Protein AF-0000000075320189 (afdb_homodimer)

Organism: Pseudomonas syringae (NCBI:txid317)

pLDDT: mean 86.04, std 12.42, range [42.53, 98.31]

InterPro domains:
  IPR000847 LysR, HTH, N-terminal domain [PF00126] (8-64)
  IPR000847 LysR, HTH, N-terminal domain [PS50931] (1-61)
  IPR005119 LysR, substrate-binding [PF03466] (91-296)
  IPR036388 Winged helix-like DNA-binding domain superfamily [G3DSA:1.10.10.10] (5-91)
  IPR036390 Winged helix DNA-binding domain superfamily [SSF46785] (7-89)
  IPR050950 HTH-type LysR transcriptional regulators [PTHR30419] (7-297)

Secondary structure (DSSP, 8-state):
--HHHHHHHHHHHHHHHHT-HHHHHHHHTS-HHHHHHHHHHHHHHHTS--EEEETTEEEE-HHHHHHHHHHHHHHHHHHHHHHHHHHTT-S-SEEEEEEE-GGGHHHHHHHHHHHHHH-TTEEEEEEE--HHHHHHHHHTTS-SEEEEESPPP-TTEEEEEEEE--EEEEE-TTSGGGG--SPBPSTTGGGS-EEEE-TTSHHHHHHHHHHHHHT-----SEEES-HHHHHHHHHTT-EEEEEGGGSHHHHHTTS-EEEEBSSGGGGS-EEEEEEETT----HHHHHHHHHHHHH-HHHHT-/--HHHHHHHHHHHHHHHHTSHHHHHHHHTS-HHHHHHHHHHHHHHHTS--EEEETTEEEE-HHHHHHHHHHHHHHHHHHHHHHHHHHTT-S-SEEEEEEE-GGGHHHHHHHHHHHHHH-TTEEEEEEE--HHHHHHHHHTTS-SEEEEESPPP-TTEEEEEEEE--EEEEE-TTSGGGG--SPBPSTTGGGS-EEEE-TTSHHHHHHHHHHHHHT-----SEEES-HHHHHHHHHTT-EEEEEGGGSHHHHHTTS-EEEEBSSGGGGS-EEEEEEETTPPPPHHHHHHHHHHHHH-HHHH--

Sequence (604 aa):
MSLVQDRRILYFFEAVRLGSVRAAADFLDVAPSAVSRQIAQLEHELGTPLLERHRRGVKPTEAGDRVLGYYRQRLSQQEVLLESLQALRGLQSGVVVLAIGEGFIDGLAEPLTRFSTLYPKVELQVNVCGTNEVIRQVVEDEAHLGLVFNPPADPKIRSHAHQKQPVCVMVSPDHPLARHQGPIPLKGLDSYRLGLLGVSYGIRQILTQAEQQSGVSLVPTLTCNTFAMLKRFAMEGGVTLLPTFVVVDELESGKLVALPLESPVFSESQVHIISRLGRQLSVGSSRLLGQLQQEMTAFNGRMSLVQDRRILYFFEAVRLGSVRAAADFLDVAPSAVSRQIAQLEHELGTPLLERHRRGVKPTEAGDRVLGYYRQRLSQQEVLLESLQALRGLQSGVVVLAIGEGFIDGLAEPLTRFSTLYPKVELQVNVCGTNEVIRQVVEDEAHLGLVFNPPADPKIRSHAHQKQPVCVMVSPDHPLARHQGPIPLKGLDSYRLGLLGVSYGIRQILTQAEQQSGVSLVPTLTCNTFAMLKRFAMEGGVTLLPTFVVVDELESGKLVALPLESPVFSESQVHIISRLGRQLSVGSSRLLGQLQQEMTAFNGR

Foldseek 3Di:
DDPLLLVLLLLLLQQAVVQALCRSCVVVVHDSVVSVVSQVVNCVVVVHRQWDADPRGIHGDPVVLVSLLVSLVVVLVVQQVVLVVVVVVNLAAEEAEEEEEQLQVVLVVVLVVVLCVVHVRYHYHYHYAAQVVQVVCQLSNVHAKYKAKQHDDDPFKDFPFKDWWFKFKKAFCPAPCVPDDAADEPPPLLVFQEEEEDDRHNVVVLVVVSCVVVVHDHDHNYYDHHVVVVLVCRLVHGMYMDTPSSCVVCVVVRSMDTHHHPDCSRRGMMITMMHTPPRDHRPSNVVSVVSCCPRGPSGVPD/DDPLLLVLLLLLLLQAVVQALCRSCVVVVHDSVVSVVSQVVNCVVVVHRQWDADPRGIHGDPVVLVSLLVSLVVVLVVQQVVLVVVVVVNLAAEEAEEEEEQLQVVLVVVLVVVLCVVHVRYHYHYHYAAQVVQVVCQLSNVHAKYKAKQHDDDPFKDFPFKDWWFKFKKAFCPAPCVPDPAADEPPPLLVFQEEEEDPRHNVVVLVVVSCVVVVHDHDHNYYDHHVVVVLVCRLVHGMYMDTPSSCVVCVVVRSMDTHHHPDCSRRGMMITMMHTPPRDHRPSNVVSVVSCCPRGPSGVPD

Solvent-accessible surface area (backbone atoms only — not comparable to full-atom values): 30871 Å² total; per-residue (Å²): 129,57,72,70,50,52,58,24,43,48,40,44,48,36,13,40,76,60,26,15,49,58,52,25,8,64,70,69,70,47,53,42,65,54,35,53,48,36,32,50,49,46,20,58,75,68,70,43,69,29,67,41,81,40,87,86,25,32,42,50,29,66,60,20,46,52,51,46,51,48,48,33,49,48,49,45,50,48,46,27,49,53,31,52,58,36,44,74,73,38,80,59,61,50,77,38,33,35,20,25,30,69,62,46,45,77,56,42,34,61,59,51,46,53,48,40,68,75,31,63,50,34,30,36,36,40,42,67,41,41,33,60,53,24,50,47,31,18,64,60,57,68,15,63,34,22,40,36,46,43,68,74,92,51,91,52,52,36,73,80,45,61,25,75,40,38,38,22,40,33,27,14,66,83,35,77,69,62,72,54,80,71,56,42,60,74,72,67,50,48,79,45,54,18,34,41,66,44,82,60,29,36,65,38,55,50,47,49,53,49,24,63,74,67,74,42,82,80,58,59,33,30,35,26,75,51,66,69,51,42,53,45,34,10,54,68,64,25,35,27,74,46,44,53,74,59,43,50,68,40,46,75,70,55,49,33,40,80,38,48,48,57,58,65,72,36,58,65,29,32,34,34,36,32,28,30,52,87,62,69,70,31,63,67,46,46,51,49,49,54,48,47,63,72,64,24,58,73,52,64,63,126,130,54,73,70,51,51,59,25,44,47,40,43,47,37,14,40,74,60,25,16,48,57,52,23,8,63,71,68,70,48,52,41,66,54,34,52,48,36,32,50,50,46,21,58,76,68,70,43,69,30,68,40,81,40,84,87,25,31,43,48,30,68,60,19,46,52,50,48,50,49,47,37,49,47,48,48,49,47,45,27,50,53,31,50,58,35,46,75,73,39,80,59,61,49,77,38,32,35,20,24,32,69,62,47,45,78,57,42,33,60,60,50,45,53,50,41,70,76,29,64,50,34,30,38,34,42,43,68,42,40,33,61,55,26,51,49,32,18,65,63,57,69,15,62,34,22,39,34,46,43,69,74,92,50,93,52,54,36,74,79,45,62,25,76,41,36,38,21,40,34,26,13,67,84,35,76,70,61,73,55,80,72,56,41,60,75,72,68,49,47,78,45,56,18,34,41,66,44,83,61,30,35,65,37,56,52,48,49,53,50,25,62,74,68,72,43,82,80,59,59,33,30,37,28,75,52,66,67,51,43,52,47,33,11,54,67,65,24,35,28,72,44,43,53,76,60,43,51,70,39,46,76,71,55,49,32,39,80,38,49,47,58,58,64,70,36,58,64,29,31,34,34,36,33,29,29,53,87,63,70,69,30,63,68,47,46,53,49,50,55,48,47,62,72,66,23,59,74,51,58,67,128

Nearest PDB structures (foldseek):
  8sbf-assembly1_D  TM=6.029E-01  e=3.313E-22  Acinetobacter baylyi ADP1
  7d98-assembly1_P  TM=6.144E-01  e=1.176E-19  Cupriavidus necator
  6g1d-assembly1_A  TM=5.672E-01  e=2.344E-20  Corynebacterium glutamicum
  5z49-assembly1_A  TM=7.838E-01  e=5.519E-16  Synechococcus elongatus PCC 7942 = FACHB-805
  3k1m-assembly1_B  TM=5.521E-01  e=4.276E-19  Acinetobacter baylyi ADP1

Radius of gyration: 24.28 Å; Cα contacts (8 Å, |Δi|>4): 1200; chains: 2; bounding box: 57×70×63 Å

Structure (mmCIF, N/CA/C/O backbone):
data_AF-0000000075320189-model_v1
#
loop_
_entity.id
_entity.type
_entity.pdbx_description
1 polymer 'LysR family transcriptional regulator'
#
loop_
_atom_site.group_PDB
_atom_site.id
_atom_site.type_symbol
_atom_site.label_atom_id
_atom_site.label_alt_id
_atom_site.label_comp_id
_atom_site.label_asym_id
_atom_site.label_entity_id
_atom_site.label_seq_id
_atom_site.pdbx_PDB_ins_code
_atom_site.Cartn_x
_atom_site.Cartn_y
_atom_site.Cartn_z
_atom_site.occupancy
_atom_site.B_iso_or_equiv
_atom_site.auth_seq_id
_atom_site.auth_comp_id
_atom_site.auth_asym_id
_atom_site.auth_atom_id
_atom_site.pdbx_PDB_model_num
ATOM 1 N N . MET A 1 1 ? 5.402 -34.375 15.141 1 42.78 1 MET A N 1
ATOM 2 C CA . MET A 1 1 ? 4.176 -33.656 15.461 1 42.78 1 MET A CA 1
ATOM 3 C C . MET A 1 1 ? 2.953 -34.375 14.898 1 42.78 1 MET A C 1
ATOM 5 O O . MET A 1 1 ? 2.982 -34.875 13.773 1 42.78 1 MET A O 1
ATOM 9 N N . SER A 1 2 ? 2.113 -34.781 15.734 1 47.06 2 SER A N 1
ATOM 10 C CA . SER A 1 2 ? 0.938 -35.531 15.328 1 47.06 2 SER A CA 1
ATOM 11 C C . SER A 1 2 ? 0.035 -34.719 14.414 1 47.06 2 SER A C 1
ATOM 13 O O . SER A 1 2 ? 0.121 -33.5 14.391 1 47.06 2 SER A O 1
ATOM 15 N N . LEU A 1 3 ? -0.66 -35.375 13.477 1 47 3 LEU A N 1
ATOM 16 C CA . LEU A 1 3 ? -1.651 -34.781 12.586 1 47 3 LEU A CA 1
ATOM 17 C C . LEU A 1 3 ? -2.51 -33.75 13.336 1 47 3 LEU A C 1
ATOM 19 O O . LEU A 1 3 ? -2.879 -32.719 12.781 1 47 3 LEU A O 1
ATOM 23 N N . VAL A 1 4 ? -2.881 -34.188 14.5 1 47.09 4 VAL A N 1
ATOM 24 C CA . VAL A 1 4 ? -3.723 -33.375 15.367 1 47.09 4 VAL A CA 1
ATOM 25 C C . VAL A 1 4 ? -3.016 -32.062 15.695 1 47.09 4 VAL A C 1
ATOM 27 O O . VAL A 1 4 ? -3.643 -31 15.719 1 47.09 4 VAL A O 1
ATOM 30 N N . GLN A 1 5 ? -1.699 -32.094 15.766 1 55.75 5 GLN A N 1
ATOM 31 C CA . GLN A 1 5 ? -0.897 -30.922 16.078 1 55.75 5 GLN A CA 1
ATOM 32 C C . GLN A 1 5 ? -0.823 -29.984 14.883 1 55.75 5 GLN A C 1
ATOM 34 O O . GLN A 1 5 ? -0.789 -28.766 15.047 1 55.75 5 GLN A O 1
ATOM 39 N N . ASP A 1 6 ? -1.139 -30.547 13.805 1 61.31 6 ASP A N 1
ATOM 40 C CA . ASP A 1 6 ? -1.05 -29.766 12.57 1 61.31 6 ASP A CA 1
ATOM 41 C C . ASP A 1 6 ? -2.26 -28.844 12.414 1 61.31 6 ASP A C 1
ATOM 43 O O . ASP A 1 6 ? -2.125 -27.703 11.984 1 61.31 6 ASP A O 1
ATOM 47 N N . ARG A 1 7 ? -3.396 -29.469 12.82 1 66.94 7 ARG A N 1
ATOM 48 C CA . ARG A 1 7 ? -4.613 -28.672 12.742 1 66.94 7 ARG A CA 1
ATOM 49 C C . ARG A 1 7 ? -4.562 -27.5 13.719 1 66.94 7 ARG A C 1
ATOM 51 O O . ARG A 1 7 ? -5 -26.391 13.398 1 66.94 7 ARG A O 1
ATOM 58 N N . ARG A 1 8 ? -3.969 -27.859 14.82 1 76.56 8 ARG A N 1
ATOM 59 C CA . ARG A 1 8 ? -3.91 -26.812 15.836 1 76.56 8 ARG A CA 1
ATOM 60 C C . ARG A 1 8 ? -2.934 -25.719 15.438 1 76.56 8 ARG A C 1
ATOM 62 O O . ARG A 1 8 ? -3.16 -24.547 15.734 1 76.56 8 ARG A O 1
ATOM 69 N N . ILE A 1 9 ? -1.94 -26.172 14.711 1 79.62 9 ILE A N 1
ATOM 70 C CA . ILE A 1 9 ? -0.937 -25.203 14.297 1 79.62 9 ILE A CA 1
ATOM 71 C C . ILE A 1 9 ? -1.556 -24.203 13.32 1 79.62 9 ILE A C 1
ATOM 73 O O . ILE A 1 9 ? -1.182 -23.031 13.305 1 79.62 9 ILE A O 1
ATOM 77 N N . LEU A 1 10 ? -2.541 -24.672 12.648 1 80.56 10 LEU A N 1
ATOM 78 C CA . LEU A 1 10 ? -3.236 -23.828 11.695 1 80.56 10 LEU A CA 1
ATOM 79 C C . LEU A 1 10 ? -3.881 -22.641 12.398 1 80.56 10 LEU A C 1
ATOM 81 O O . LEU A 1 10 ? -3.785 -21.5 11.93 1 80.56 10 LEU A O 1
ATOM 85 N N . TYR A 1 11 ? -4.516 -22.922 13.508 1 83.81 11 TYR A N 1
ATOM 86 C CA . TYR A 1 11 ? -5.168 -21.875 14.273 1 83.81 11 TYR A CA 1
ATOM 87 C C . TYR A 1 11 ? -4.156 -20.859 14.781 1 83.81 11 TYR A C 1
ATOM 89 O O . TYR A 1 11 ? -4.379 -19.641 14.688 1 83.81 11 TYR A O 1
ATOM 97 N N . PHE A 1 12 ? -3.078 -21.344 15.25 1 85.06 12 PHE A N 1
ATOM 98 C CA . PHE A 1 12 ? -1.981 -20.5 15.727 1 85.06 12 PHE A CA 1
ATOM 99 C C . PHE A 1 12 ? -1.403 -19.672 14.594 1 85.06 12 PHE A C 1
ATOM 101 O O . PHE A 1 12 ? -1.219 -18.453 14.734 1 85.06 12 PHE A O 1
ATOM 108 N N . PHE A 1 13 ? -1.223 -20.328 13.516 1 81.44 13 PHE A N 1
ATOM 109 C CA . PHE A 1 13 ? -0.649 -19.688 12.336 1 81.44 13 PHE A CA 1
ATOM 110 C C . PHE A 1 13 ? -1.529 -18.531 11.859 1 81.44 13 PHE A C 1
ATOM 112 O O . PHE A 1 13 ? -1.041 -17.422 11.633 1 81.44 13 PHE A O 1
ATOM 119 N N . GLU A 1 14 ? -2.809 -18.781 11.758 1 81.25 14 GLU A N 1
ATOM 120 C CA . GLU A 1 14 ? -3.732 -17.781 11.242 1 81.25 14 GLU A CA 1
ATOM 121 C C . GLU A 1 14 ? -3.867 -16.609 12.219 1 81.25 14 GLU A C 1
ATOM 123 O O . GLU A 1 14 ? -3.994 -15.453 11.797 1 81.25 14 GLU A O 1
ATOM 128 N N . ALA A 1 15 ? -3.873 -16.969 13.422 1 83.62 15 ALA A N 1
ATOM 129 C CA . ALA A 1 15 ? -3.963 -15.914 14.43 1 83.62 15 ALA A CA 1
ATOM 130 C C . ALA A 1 15 ? -2.777 -14.953 14.328 1 83.62 15 ALA A C 1
ATOM 132 O O . ALA A 1 15 ? -2.947 -13.734 14.406 1 83.62 15 ALA A O 1
ATOM 133 N N . VAL A 1 16 ? -1.629 -15.555 14.125 1 80.56 16 VAL A N 1
ATOM 134 C CA . VAL A 1 16 ? -0.422 -14.742 14.031 1 80.56 16 VAL A CA 1
ATOM 135 C C . VAL A 1 16 ? -0.403 -13.992 12.703 1 80.56 16 VAL A C 1
ATOM 137 O O . VAL A 1 16 ? -0.099 -12.797 12.672 1 80.56 16 VAL A O 1
ATOM 140 N N . ARG A 1 17 ? -0.679 -14.727 11.695 1 75.81 17 ARG A N 1
ATOM 141 C CA . ARG A 1 17 ? -0.664 -14.164 10.344 1 75.81 17 ARG A CA 1
ATOM 142 C C . ARG A 1 17 ? -1.6 -12.969 10.242 1 75.81 17 ARG A C 1
ATOM 144 O O . ARG A 1 17 ? -1.249 -11.953 9.633 1 75.81 17 ARG A O 1
ATOM 151 N N . LEU A 1 18 ? -2.734 -13.109 10.867 1 71.5 18 LEU A N 1
ATOM 152 C CA . LEU A 1 18 ? -3.771 -12.086 10.758 1 71.5 18 LEU A CA 1
ATOM 153 C C . LEU A 1 18 ? -3.699 -11.117 11.93 1 71.5 18 LEU A C 1
ATOM 155 O O . LEU A 1 18 ? -4.43 -10.125 11.969 1 71.5 18 LEU A O 1
ATOM 159 N N . GLY A 1 19 ? -2.852 -11.469 12.82 1 75.62 19 GLY A N 1
ATOM 160 C CA . GLY A 1 19 ? -2.533 -10.609 13.945 1 75.62 19 GLY A CA 1
ATOM 161 C C . GLY A 1 19 ? -3.594 -10.625 15.031 1 75.62 19 GLY A C 1
ATOM 162 O O . GLY A 1 19 ? -3.533 -9.844 15.984 1 75.62 19 GLY A O 1
ATOM 163 N N . SER A 1 20 ? -4.68 -11.344 14.844 1 80.62 20 SER A N 1
ATOM 164 C CA . SER A 1 20 ? -5.738 -11.383 15.852 1 80.62 20 SER A CA 1
ATOM 165 C C . SER A 1 20 ? -6.457 -12.727 15.852 1 80.62 20 SER A C 1
ATOM 167 O O . SER A 1 20 ? -6.625 -13.344 14.797 1 80.62 20 SER A O 1
ATOM 169 N N . VAL A 1 21 ? -6.879 -13.078 17.141 1 81.38 21 VAL A N 1
ATOM 170 C CA . VAL A 1 21 ? -7.66 -14.297 17.297 1 81.38 21 VAL A CA 1
ATOM 171 C C . VAL A 1 21 ? -9.008 -14.148 16.594 1 81.38 21 VAL A C 1
ATOM 173 O O . VAL A 1 21 ? -9.477 -15.07 15.922 1 81.38 21 VAL A O 1
ATOM 176 N N . ARG A 1 22 ? -9.469 -12.906 16.641 1 77.5 22 ARG A N 1
ATOM 177 C CA . ARG A 1 22 ? -10.766 -12.672 16.016 1 77.5 22 ARG A CA 1
ATOM 178 C C . ARG A 1 22 ? -10.656 -12.727 14.484 1 77.5 22 ARG A C 1
ATOM 180 O O . ARG A 1 22 ? -11.5 -13.328 13.82 1 77.5 22 ARG A O 1
ATOM 187 N N . ALA A 1 23 ? -9.617 -12.164 14.023 1 75.38 23 ALA A N 1
ATOM 188 C CA . ALA A 1 23 ? -9.414 -12.188 12.578 1 75.38 23 ALA A CA 1
ATOM 189 C C . ALA A 1 23 ? -9.18 -13.609 12.078 1 75.38 23 ALA A C 1
ATOM 191 O O . ALA A 1 23 ? -9.68 -13.992 11.016 1 75.38 23 ALA A O 1
ATOM 192 N N . ALA A 1 24 ? -8.461 -14.32 12.867 1 80.25 24 ALA A N 1
ATOM 193 C CA . ALA A 1 24 ? -8.234 -15.727 12.531 1 80.25 24 ALA A CA 1
ATOM 194 C C . ALA A 1 24 ? -9.539 -16.516 12.547 1 80.25 24 ALA A C 1
ATOM 196 O O . ALA A 1 24 ? -9.773 -17.344 11.672 1 80.25 24 ALA A O 1
ATOM 197 N N . ALA A 1 25 ? -10.359 -16.172 13.492 1 81.69 25 ALA A N 1
ATOM 198 C CA . ALA A 1 25 ? -11.656 -16.844 13.625 1 81.69 25 ALA A CA 1
ATOM 199 C C . ALA A 1 25 ? -12.539 -16.562 12.414 1 81.69 25 ALA A C 1
ATOM 201 O O . ALA A 1 25 ? -13.148 -17.469 11.852 1 81.69 25 ALA A O 1
ATOM 202 N N . ASP A 1 26 ? -12.586 -15.336 12.039 1 72.06 26 ASP A N 1
ATOM 203 C CA . ASP A 1 26 ? -13.359 -14.938 10.875 1 72.06 26 ASP A CA 1
ATOM 204 C C . ASP A 1 26 ? -12.867 -15.648 9.617 1 72.06 26 ASP A C 1
ATOM 206 O O . ASP A 1 26 ? -13.672 -16.141 8.82 1 72.06 26 ASP A O 1
ATOM 210 N N . PHE A 1 27 ? -11.578 -15.789 9.617 1 70.31 27 PHE A N 1
ATOM 211 C CA . PHE A 1 27 ? -10.953 -16.391 8.453 1 70.31 27 PHE A CA 1
ATOM 212 C C . PHE A 1 27 ? -11.234 -17.891 8.414 1 70.31 27 PHE A C 1
ATOM 214 O O . PHE A 1 27 ? -11.508 -18.453 7.344 1 70.31 27 PHE A O 1
ATOM 221 N N . LEU A 1 28 ? -11.227 -18.531 9.492 1 74.38 28 LEU A N 1
ATOM 222 C CA . LEU A 1 28 ? -11.383 -19.984 9.586 1 74.38 28 LEU A CA 1
ATOM 223 C C . LEU A 1 28 ? -12.852 -20.359 9.773 1 74.38 28 LEU A C 1
ATOM 225 O O . LEU A 1 28 ? -13.195 -21.531 9.812 1 74.38 28 LEU A O 1
ATOM 229 N N . ASP A 1 29 ? -13.641 -19.297 9.781 1 74.62 29 ASP A N 1
ATOM 230 C CA . ASP A 1 29 ? -15.078 -19.484 9.953 1 74.62 29 ASP A CA 1
ATOM 231 C C . ASP A 1 29 ? -15.375 -20.312 11.203 1 74.62 29 ASP A C 1
ATOM 233 O O . ASP A 1 29 ? -16.094 -21.312 11.133 1 74.62 29 ASP A O 1
ATOM 237 N N . VAL A 1 30 ? -14.734 -19.938 12.242 1 79 30 VAL A N 1
ATOM 238 C CA . VAL A 1 30 ? -14.961 -20.547 13.547 1 79 30 VAL A CA 1
ATOM 239 C C . VAL A 1 30 ? -15.102 -19.453 14.609 1 79 30 VAL A C 1
ATOM 241 O O . VAL A 1 30 ? -14.938 -18.266 14.312 1 79 30 VAL A O 1
ATOM 244 N N . ALA A 1 31 ? -15.562 -19.828 15.719 1 82.25 31 ALA A N 1
ATOM 245 C CA . ALA A 1 31 ? -15.664 -18.891 16.844 1 82.25 31 ALA A CA 1
ATOM 246 C C . ALA A 1 31 ? -14.281 -18.531 17.375 1 82.25 31 ALA A C 1
ATOM 248 O O . ALA A 1 31 ? -13.383 -19.375 17.406 1 82.25 31 ALA A O 1
ATOM 249 N N . PRO A 1 32 ? -14.125 -17.312 17.781 1 86.88 32 PRO A N 1
ATOM 250 C CA . PRO A 1 32 ? -12.852 -16.906 18.391 1 86.88 32 PRO A CA 1
ATOM 251 C C . PRO A 1 32 ? -12.438 -17.828 19.531 1 86.88 32 PRO A C 1
ATOM 253 O O . PRO A 1 32 ? -11.242 -18.094 19.719 1 86.88 32 PRO A O 1
ATOM 256 N N . SER A 1 33 ? -13.406 -18.312 20.266 1 88.88 33 SER A N 1
ATOM 257 C CA . SER A 1 33 ? -13.125 -19.203 21.375 1 88.88 33 SER A CA 1
ATOM 258 C C . SER A 1 33 ? -12.484 -20.5 20.891 1 88.88 33 SER A C 1
ATOM 260 O O . SER A 1 33 ? -11.633 -21.078 21.578 1 88.88 33 SER A O 1
ATOM 262 N N . ALA A 1 34 ? -12.891 -20.906 19.781 1 85.69 34 ALA A N 1
ATOM 263 C CA . ALA A 1 34 ? -12.32 -22.125 19.203 1 85.69 34 ALA A CA 1
ATOM 264 C C . ALA A 1 34 ? -10.852 -21.906 18.828 1 85.69 34 ALA A C 1
ATOM 266 O O . ALA A 1 34 ? -10.008 -22.766 19.094 1 85.69 34 ALA A O 1
ATOM 267 N N . VAL A 1 35 ? -10.586 -20.781 18.25 1 88.19 35 VAL A N 1
ATOM 268 C CA . VAL A 1 35 ? -9.211 -20.453 17.875 1 88.19 35 VAL A CA 1
ATOM 269 C C . VAL A 1 35 ? -8.336 -20.406 19.125 1 88.19 35 VAL A C 1
ATOM 271 O O . VAL A 1 35 ? -7.266 -21.016 19.172 1 88.19 35 VAL A O 1
ATOM 274 N N . SER A 1 36 ? -8.828 -19.75 20.125 1 88.94 36 SER A N 1
ATOM 275 C CA . SER A 1 36 ? -8.086 -19.609 21.375 1 88.94 36 SER A CA 1
ATOM 276 C C . SER A 1 36 ? -7.844 -20.969 22.031 1 88.94 36 SER A C 1
ATOM 278 O O . SER A 1 36 ? -6.746 -21.234 22.516 1 88.94 36 SER A O 1
ATOM 280 N N . ARG A 1 37 ? -8.812 -21.812 22.031 1 87.5 37 ARG A N 1
ATOM 281 C CA . ARG A 1 37 ? -8.719 -23.141 22.641 1 87.5 37 ARG A CA 1
ATOM 282 C C . ARG A 1 37 ? -7.691 -24 21.906 1 87.5 37 ARG A C 1
ATOM 284 O O . ARG A 1 37 ? -6.902 -24.703 22.547 1 87.5 37 ARG A O 1
ATOM 291 N N . GLN A 1 38 ? -7.801 -23.984 20.656 1 87.19 38 GLN A N 1
ATOM 292 C CA . GLN A 1 38 ? -6.871 -24.781 19.859 1 87.19 38 GLN A CA 1
ATOM 293 C C . GLN A 1 38 ? -5.43 -24.344 20.094 1 87.19 38 GLN A C 1
ATOM 295 O O . GLN A 1 38 ? -4.531 -25.172 20.203 1 87.19 38 GLN A O 1
ATOM 300 N N . ILE A 1 39 ? -5.254 -23.078 20.188 1 88.44 39 ILE A N 1
ATOM 301 C CA . ILE A 1 39 ? -3.918 -22.547 20.438 1 88.44 39 ILE A CA 1
ATOM 302 C C . ILE A 1 39 ? -3.443 -22.953 21.828 1 88.44 39 ILE A C 1
ATOM 304 O O . ILE A 1 39 ? -2.299 -23.375 22 1 88.44 39 ILE A O 1
ATOM 308 N N . ALA A 1 40 ? -4.316 -22.812 22.781 1 88.19 40 ALA A N 1
ATOM 309 C CA . ALA A 1 40 ? -3.99 -23.203 24.141 1 88.19 40 ALA A CA 1
ATOM 310 C C . ALA A 1 40 ? -3.631 -24.672 24.219 1 88.19 40 ALA A C 1
ATOM 312 O O . ALA A 1 40 ? -2.688 -25.062 24.922 1 88.19 40 ALA A O 1
ATOM 313 N N . GLN A 1 41 ? -4.375 -25.438 23.547 1 84.31 41 GLN A N 1
ATOM 314 C CA . GLN A 1 41 ? -4.113 -26.875 23.531 1 84.31 41 GLN A CA 1
ATOM 315 C C . GLN A 1 41 ? -2.76 -27.172 22.891 1 84.31 41 GLN A C 1
ATOM 317 O O . GLN A 1 41 ? -2.023 -28.047 23.375 1 84.31 41 GLN A O 1
ATOM 322 N N . LEU A 1 42 ? -2.479 -26.547 21.828 1 83.25 42 LEU A N 1
ATOM 323 C CA . LEU A 1 42 ? -1.186 -26.703 21.172 1 83.25 42 LEU A CA 1
ATOM 324 C C . LEU A 1 42 ? -0.049 -26.328 22.109 1 83.25 42 LEU A C 1
ATOM 326 O O . LEU A 1 42 ? 0.956 -27.031 22.203 1 83.25 42 LEU A O 1
ATOM 330 N N . GLU A 1 43 ? -0.223 -25.172 22.781 1 85.31 43 GLU A N 1
ATOM 331 C CA . GLU A 1 43 ? 0.773 -24.703 23.75 1 85.31 43 GLU A CA 1
ATOM 332 C C . GLU A 1 43 ? 0.976 -25.734 24.859 1 85.31 43 GLU A C 1
ATOM 334 O O . GLU A 1 43 ? 2.107 -25.984 25.281 1 85.31 43 GLU A O 1
ATOM 339 N N . HIS A 1 44 ? -0.091 -26.312 25.266 1 79.75 44 HIS A N 1
ATOM 340 C CA . HIS A 1 44 ? -0.044 -27.359 26.297 1 79.75 44 HIS A CA 1
ATOM 341 C C . HIS A 1 44 ? 0.711 -28.578 25.797 1 79.75 44 HIS A C 1
ATOM 343 O O . HIS A 1 44 ? 1.556 -29.125 26.516 1 79.75 44 HIS A O 1
ATOM 349 N N . GLU A 1 45 ? 0.406 -28.984 24.656 1 73.94 45 GLU A N 1
ATOM 350 C CA . GLU A 1 45 ? 1.034 -30.156 24.078 1 73.94 45 GLU A CA 1
ATOM 351 C C . GLU A 1 45 ? 2.533 -29.953 23.891 1 73.94 45 GLU A C 1
ATOM 353 O O . GLU A 1 45 ? 3.322 -30.891 24.062 1 73.94 45 GLU A O 1
ATOM 358 N N . LEU A 1 46 ? 2.877 -28.734 23.531 1 75.62 46 LEU A N 1
ATOM 359 C CA . LEU A 1 46 ? 4.277 -28.422 23.266 1 75.62 46 LEU A CA 1
ATOM 360 C C . LEU A 1 46 ? 4.996 -27.984 24.531 1 75.62 46 LEU A C 1
ATOM 362 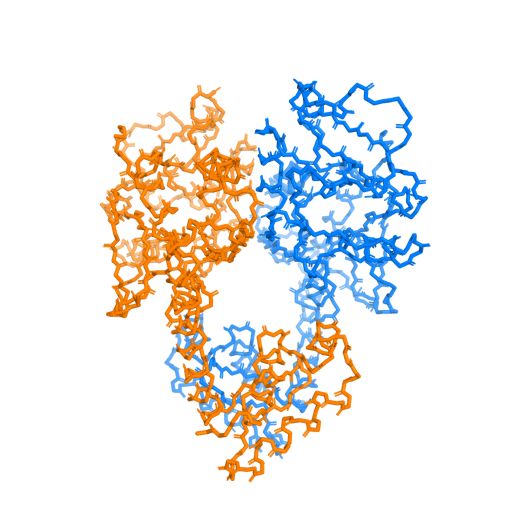O O . LEU A 1 46 ? 6.223 -27.875 24.547 1 75.62 46 LEU A O 1
ATOM 366 N N . GLY A 1 47 ? 4.223 -27.703 25.547 1 74.94 47 GLY A N 1
ATOM 367 C CA . GLY A 1 47 ? 4.77 -27.359 26.844 1 74.94 47 GLY A CA 1
ATOM 368 C C . GLY A 1 47 ? 5.336 -25.938 26.891 1 74.94 47 GLY A C 1
ATOM 369 O O . GLY A 1 47 ? 6.211 -25.656 27.719 1 74.94 47 GLY A O 1
ATOM 370 N N . THR A 1 48 ? 5 -25.156 25.906 1 78.06 48 THR A N 1
ATOM 371 C CA . THR A 1 48 ? 5.52 -23.797 25.875 1 78.06 48 THR A CA 1
ATOM 372 C C . THR A 1 48 ? 4.484 -22.844 25.281 1 78.06 48 THR A C 1
ATOM 374 O O . THR A 1 48 ? 3.721 -23.234 24.391 1 78.06 48 THR A O 1
ATOM 377 N N . PRO A 1 49 ? 4.449 -21.641 25.781 1 85.75 49 PRO A N 1
ATOM 378 C CA . PRO A 1 49 ? 3.586 -20.641 25.141 1 85.75 49 PRO A CA 1
ATOM 379 C C . PRO A 1 49 ? 4.047 -20.266 23.734 1 85.75 49 PRO A C 1
ATOM 381 O O . PRO A 1 49 ? 5.25 -20.141 23.484 1 85.75 49 PRO A O 1
ATOM 384 N N . LEU A 1 50 ? 3.061 -20.281 22.859 1 85.25 50 LEU A N 1
ATOM 385 C CA . LEU A 1 50 ? 3.375 -19.969 21.469 1 85.25 50 LEU A CA 1
ATOM 386 C C . LEU A 1 50 ? 2.924 -18.562 21.094 1 85.25 50 LEU A C 1
ATOM 388 O O . LEU A 1 50 ? 3.449 -17.969 20.156 1 85.25 50 LEU A O 1
ATOM 392 N N . LEU A 1 51 ? 1.813 -18.234 21.766 1 84.62 51 LEU A N 1
ATOM 393 C CA . LEU A 1 51 ? 1.149 -16.984 21.391 1 84.62 51 LEU A CA 1
ATOM 394 C C . LEU A 1 51 ? 1.149 -16 22.562 1 84.62 51 LEU A C 1
ATOM 396 O O . LEU A 1 51 ? 0.913 -16.406 23.719 1 84.62 51 LEU A O 1
ATOM 400 N N . GLU A 1 52 ? 1.512 -14.922 22.25 1 80.5 52 GLU A N 1
ATOM 401 C CA . GLU A 1 52 ? 1.369 -13.836 23.203 1 80.5 52 GLU A CA 1
ATOM 402 C C . GLU A 1 52 ? 0.233 -12.898 22.812 1 80.5 52 GLU A C 1
ATOM 404 O O . GLU A 1 52 ? 0.103 -12.523 21.656 1 80.5 52 GLU A O 1
ATOM 409 N N . ARG A 1 53 ? -0.716 -12.828 23.688 1 70.38 53 ARG A N 1
ATOM 410 C CA . ARG A 1 53 ? -1.867 -11.969 23.438 1 70.38 53 ARG A CA 1
ATOM 411 C C . ARG A 1 53 ? -1.595 -10.539 23.906 1 70.38 53 ARG A C 1
ATOM 413 O O . ARG A 1 53 ? -1.013 -10.336 24.984 1 70.38 53 ARG A O 1
ATOM 420 N N . HIS A 1 54 ? -1.778 -9.711 22.922 1 59.53 54 HIS A N 1
ATOM 421 C CA . HIS A 1 54 ? -1.66 -8.297 23.25 1 59.53 54 HIS A CA 1
ATOM 422 C C . HIS A 1 54 ? -2.898 -7.523 22.812 1 59.53 54 HIS A C 1
ATOM 424 O O . HIS A 1 54 ? -3.787 -8.078 22.172 1 59.53 54 HIS A O 1
ATOM 430 N N . ARG A 1 55 ? -3.164 -6.352 23.281 1 53.03 55 ARG A N 1
ATOM 431 C CA . ARG A 1 55 ? -4.316 -5.516 22.969 1 53.03 55 ARG A CA 1
ATOM 432 C C . ARG A 1 55 ? -4.492 -5.363 21.453 1 53.03 55 ARG A C 1
ATOM 434 O O . ARG A 1 55 ? -5.617 -5.242 20.969 1 53.03 55 ARG A O 1
ATOM 441 N N . ARG A 1 56 ? -3.463 -5.402 20.672 1 52.47 56 ARG A N 1
ATOM 442 C CA . ARG A 1 56 ? -3.496 -5.172 19.234 1 52.47 56 ARG A CA 1
ATOM 443 C C . ARG A 1 56 ? -3.697 -6.48 18.484 1 52.47 56 ARG A C 1
ATOM 445 O O . ARG A 1 56 ? -3.742 -6.488 17.25 1 52.47 56 ARG A O 1
ATOM 452 N N . GLY A 1 57 ? -3.57 -7.43 19.25 1 70.38 57 GLY A N 1
ATOM 453 C CA . GLY A 1 57 ? -3.766 -8.734 18.641 1 70.38 57 GLY A CA 1
ATOM 454 C C . GLY A 1 57 ? -2.855 -9.805 19.219 1 70.38 57 GLY A C 1
ATOM 455 O O . GLY A 1 57 ? -2.639 -9.852 20.422 1 70.38 57 GLY A O 1
ATOM 456 N N . VAL A 1 58 ? -2.506 -10.703 18.406 1 78.69 58 VAL A N 1
ATOM 457 C CA . VAL A 1 58 ? -1.701 -11.836 18.859 1 78.69 58 VAL A CA 1
ATOM 458 C C . VAL A 1 58 ? -0.365 -11.852 18.125 1 78.69 58 VAL A C 1
ATOM 460 O O . VAL A 1 58 ? -0.284 -11.438 16.969 1 78.69 58 VAL A O 1
ATOM 463 N N . LYS A 1 59 ? 0.754 -12.109 18.859 1 78.88 59 LYS A N 1
ATOM 464 C CA . LYS A 1 59 ? 2.072 -12.352 18.281 1 78.88 59 LYS A CA 1
ATOM 465 C C . LYS A 1 59 ? 2.648 -13.68 18.75 1 78.88 59 LYS A C 1
ATOM 467 O O . LYS A 1 59 ? 2.361 -14.117 19.875 1 78.88 59 LYS A O 1
ATOM 472 N N . PRO A 1 60 ? 3.537 -14.234 17.906 1 80.25 60 PRO A N 1
ATOM 473 C CA . PRO A 1 60 ? 4.148 -15.492 18.344 1 80.25 60 PRO A CA 1
ATOM 474 C C . PRO A 1 60 ? 5.297 -15.273 19.328 1 80.25 60 PRO A C 1
ATOM 476 O O . PRO A 1 60 ? 5.988 -14.25 19.266 1 80.25 60 PRO A O 1
ATOM 479 N N . THR A 1 61 ? 5.484 -16.141 20.297 1 77.88 61 THR A N 1
ATOM 480 C CA . THR A 1 61 ? 6.688 -16.25 21.109 1 77.88 61 THR A CA 1
ATOM 481 C C . THR A 1 61 ? 7.859 -16.766 20.297 1 77.88 61 THR A C 1
ATOM 483 O O . THR A 1 61 ? 7.703 -17.062 19.109 1 77.88 61 THR A O 1
ATOM 486 N N . GLU A 1 62 ? 9.039 -16.828 20.938 1 71.94 62 GLU A N 1
ATOM 487 C CA . GLU A 1 62 ? 10.172 -17.453 20.266 1 71.94 62 GLU A CA 1
ATOM 488 C C . GLU A 1 62 ? 9.844 -18.891 19.859 1 71.94 62 GLU A C 1
ATOM 490 O O . GLU A 1 62 ? 10.141 -19.312 18.734 1 71.94 62 GLU A O 1
ATOM 495 N N . ALA A 1 63 ? 9.352 -19.5 20.812 1 75.38 63 ALA A N 1
ATOM 496 C CA . ALA A 1 63 ? 8.898 -20.859 20.516 1 75.38 63 ALA A CA 1
ATOM 497 C C . ALA A 1 63 ? 7.848 -20.859 19.406 1 75.38 63 ALA A C 1
ATOM 499 O O . ALA A 1 63 ? 7.852 -21.734 18.547 1 75.38 63 ALA A O 1
ATOM 500 N N . GLY A 1 64 ? 7 -19.797 19.469 1 80.94 64 GLY A N 1
ATOM 501 C CA . GLY A 1 64 ? 5.996 -19.656 18.438 1 80.94 64 GLY A CA 1
ATOM 502 C C . GLY A 1 64 ? 6.594 -19.453 17.047 1 80.94 64 GLY A C 1
ATOM 503 O O . GLY A 1 64 ? 6.141 -20.062 16.078 1 80.94 64 GLY A O 1
ATOM 504 N N . ASP A 1 65 ? 7.637 -18.797 17.031 1 76.44 65 ASP A N 1
ATOM 505 C CA . ASP A 1 65 ? 8.328 -18.547 15.773 1 76.44 65 ASP A CA 1
ATOM 506 C C . ASP A 1 65 ? 8.914 -19.844 15.203 1 76.44 65 ASP A C 1
ATOM 508 O O . ASP A 1 65 ? 8.875 -20.062 13.984 1 76.44 65 ASP A O 1
ATOM 512 N N . ARG A 1 66 ? 9.438 -20.594 16.016 1 72.12 66 ARG A N 1
ATOM 513 C CA . ARG A 1 66 ? 10.008 -21.859 15.578 1 72.12 66 ARG A CA 1
ATOM 514 C C . ARG A 1 66 ? 8.922 -22.781 15.031 1 72.12 66 ARG A C 1
ATOM 516 O O . ARG A 1 66 ? 9.117 -23.438 14.008 1 72.12 66 ARG A O 1
ATOM 523 N N . VAL A 1 67 ? 7.875 -22.75 15.766 1 77.31 67 VAL A N 1
ATOM 524 C CA . VAL A 1 67 ? 6.762 -23.594 15.328 1 77.31 67 VAL A CA 1
ATOM 525 C C . VAL A 1 67 ? 6.223 -23.078 13.992 1 77.31 67 VAL A C 1
ATOM 527 O O . VAL A 1 67 ? 5.926 -23.859 13.094 1 77.31 67 VAL A O 1
ATOM 530 N N . LEU A 1 68 ? 6.172 -21.75 13.945 1 79.31 68 LEU A N 1
ATOM 531 C CA . LEU A 1 68 ? 5.688 -21.141 12.703 1 79.31 68 LEU A CA 1
ATOM 532 C C . LEU A 1 68 ? 6.629 -21.469 11.547 1 79.31 68 LEU A C 1
ATOM 534 O O . LEU A 1 68 ? 6.176 -21.75 10.43 1 79.31 68 LEU A O 1
ATOM 538 N N . GLY A 1 69 ? 7.898 -21.406 11.844 1 71.56 69 GLY A N 1
ATOM 539 C CA . GLY A 1 69 ? 8.875 -21.781 10.828 1 71.56 69 GLY A CA 1
ATOM 540 C C . GLY A 1 69 ? 8.719 -23.203 10.344 1 71.56 69 GLY A C 1
ATOM 541 O O . GLY A 1 69 ? 8.734 -23.469 9.133 1 71.56 69 GLY A O 1
ATOM 542 N N . TYR A 1 70 ? 8.531 -24.031 11.289 1 66.31 70 TYR A N 1
ATOM 543 C CA . TYR A 1 70 ? 8.281 -25.438 10.969 1 66.31 70 TYR A CA 1
ATOM 544 C C . TYR A 1 70 ? 7.02 -25.594 10.133 1 66.31 70 TYR A C 1
ATOM 546 O O . TYR A 1 70 ? 7.02 -26.281 9.117 1 66.31 70 TYR A O 1
ATOM 554 N N . TYR A 1 71 ? 6.074 -24.953 10.586 1 73.44 71 TYR A N 1
ATOM 555 C CA . TYR A 1 71 ? 4.781 -25.078 9.922 1 73.44 71 TYR A CA 1
ATOM 556 C C . TYR A 1 71 ? 4.844 -24.531 8.5 1 73.44 71 TYR A C 1
ATOM 558 O O . TYR A 1 71 ? 4.324 -25.156 7.566 1 73.44 71 TYR A O 1
ATOM 566 N N . ARG A 1 72 ? 5.469 -23.484 8.398 1 72.62 72 ARG A N 1
ATOM 567 C CA . ARG A 1 72 ? 5.609 -22.875 7.078 1 72.62 72 ARG A CA 1
ATOM 568 C C . ARG A 1 72 ? 6.402 -23.781 6.141 1 72.62 72 ARG A C 1
ATOM 570 O O . ARG A 1 72 ? 6.047 -23.938 4.973 1 72.62 72 ARG A O 1
ATOM 577 N N . GLN A 1 73 ? 7.422 -24.312 6.676 1 66.12 73 GLN A N 1
ATOM 578 C CA . GLN A 1 73 ? 8.219 -25.234 5.883 1 66.12 73 GLN A CA 1
ATOM 579 C C . GLN A 1 73 ? 7.406 -26.469 5.484 1 66.12 73 GLN A C 1
ATOM 581 O O . GLN A 1 73 ? 7.492 -26.938 4.348 1 66.12 73 GLN A O 1
ATOM 586 N N . ARG A 1 74 ? 6.727 -26.891 6.445 1 64.81 74 ARG A N 1
ATOM 587 C CA . ARG A 1 74 ? 5.879 -28.047 6.18 1 64.81 74 ARG A CA 1
ATOM 588 C C . ARG A 1 74 ? 4.832 -27.734 5.121 1 64.81 74 ARG A C 1
ATOM 590 O O . ARG A 1 74 ? 4.586 -28.531 4.219 1 64.81 74 ARG A O 1
ATOM 597 N N . LEU A 1 75 ? 4.266 -26.594 5.266 1 66.69 75 LEU A N 1
ATOM 598 C CA . LEU A 1 75 ? 3.275 -26.172 4.281 1 66.69 75 LEU A CA 1
ATOM 599 C C . LEU A 1 75 ? 3.9 -26.078 2.893 1 66.69 75 LEU A C 1
ATOM 601 O O . LEU A 1 75 ? 3.293 -26.484 1.902 1 66.69 75 LEU A O 1
ATOM 605 N N . SER A 1 76 ? 5.027 -25.547 2.939 1 67.44 76 SER A N 1
ATOM 606 C CA . SER A 1 76 ? 5.738 -25.406 1.672 1 67.44 76 SER A CA 1
ATOM 607 C C . SER A 1 76 ? 6.039 -26.781 1.058 1 67.44 76 SER A C 1
ATOM 609 O O . SER A 1 76 ? 5.883 -26.969 -0.15 1 67.44 76 SER A O 1
ATOM 611 N N . GLN A 1 77 ? 6.469 -27.641 1.91 1 62.88 77 GLN A N 1
ATOM 612 C CA . GLN A 1 77 ? 6.773 -28.984 1.43 1 62.88 77 GLN A CA 1
ATOM 613 C C . GLN A 1 77 ? 5.508 -29.703 0.978 1 62.88 77 GLN A C 1
ATOM 615 O O . GLN A 1 77 ? 5.52 -30.406 -0.033 1 62.88 77 GLN A O 1
ATOM 620 N N . GLN A 1 78 ? 4.566 -29.562 1.751 1 62.81 78 GLN A N 1
ATOM 621 C CA . GLN A 1 78 ? 3.285 -30.156 1.384 1 62.81 78 GLN A CA 1
ATOM 622 C C . GLN A 1 78 ? 2.771 -29.594 0.064 1 62.81 78 GLN A C 1
ATOM 624 O O . GLN A 1 78 ? 2.246 -30.328 -0.773 1 62.81 78 GLN A O 1
ATOM 629 N N . GLU A 1 79 ? 2.906 -28.344 -0.064 1 63.25 79 GLU A N 1
ATOM 630 C CA . GLU A 1 79 ? 2.514 -27.688 -1.307 1 63.25 79 GLU A CA 1
ATOM 631 C C . GLU A 1 79 ? 3.277 -28.266 -2.498 1 63.25 79 GLU A C 1
ATOM 633 O O . GLU A 1 79 ? 2.691 -28.531 -3.547 1 63.25 79 GLU A O 1
ATOM 638 N N . VAL A 1 80 ? 4.469 -28.453 -2.285 1 62.16 80 VAL A N 1
ATOM 639 C CA . VAL A 1 80 ? 5.305 -29 -3.35 1 62.16 80 VAL A CA 1
ATOM 640 C C . VAL A 1 80 ? 4.855 -30.422 -3.686 1 62.16 80 VAL A C 1
ATOM 642 O O . VAL A 1 80 ? 4.758 -30.781 -4.859 1 62.16 80 VAL A O 1
ATOM 645 N N . LEU A 1 81 ? 4.633 -31.078 -2.621 1 54.69 81 LEU A N 1
ATOM 646 C CA . LEU A 1 81 ? 4.188 -32.438 -2.828 1 54.69 81 LEU A CA 1
ATOM 647 C C . LEU A 1 81 ? 2.861 -32.469 -3.582 1 54.69 81 LEU A C 1
ATOM 649 O O . LEU A 1 81 ? 2.727 -33.188 -4.578 1 54.69 81 LEU A O 1
ATOM 653 N N . LEU A 1 82 ? 1.979 -31.719 -3.078 1 58.38 82 LEU A N 1
ATOM 654 C CA . LEU A 1 82 ? 0.659 -31.688 -3.697 1 58.38 82 LEU A CA 1
ATOM 655 C C . LEU A 1 82 ? 0.744 -31.203 -5.137 1 58.38 82 LEU A C 1
ATOM 657 O O . LEU A 1 82 ? 0.086 -31.75 -6.027 1 58.38 82 LEU A O 1
ATOM 661 N N . GLU A 1 83 ? 1.504 -30.234 -5.293 1 59.34 83 GLU A N 1
ATOM 662 C CA . GLU A 1 83 ? 1.69 -29.703 -6.637 1 59.34 83 GLU A CA 1
ATOM 663 C C . GLU A 1 83 ? 2.4 -30.703 -7.543 1 59.34 83 GLU A C 1
ATOM 665 O O . GLU A 1 83 ? 2.084 -30.812 -8.727 1 59.34 83 GLU A O 1
ATOM 670 N N . SER A 1 84 ? 3.41 -31.328 -6.996 1 57.44 84 SER A N 1
ATOM 671 C CA . SER A 1 84 ? 4.086 -32.375 -7.781 1 57.44 84 SER A CA 1
ATOM 672 C C . SER A 1 84 ? 3.107 -33.438 -8.234 1 57.44 84 SER A C 1
ATOM 674 O O . SER A 1 84 ? 3.197 -33.938 -9.359 1 57.44 84 SER A O 1
ATOM 676 N N . LEU A 1 85 ? 2.301 -33.719 -7.367 1 56.31 85 LEU A N 1
ATOM 677 C CA . LEU A 1 85 ? 1.287 -34.688 -7.715 1 56.31 85 LEU A CA 1
ATOM 678 C C . LEU A 1 85 ? 0.334 -34.156 -8.773 1 56.31 85 LEU A C 1
ATOM 680 O O . LEU A 1 85 ? -0.057 -34.875 -9.688 1 56.31 85 LEU A O 1
ATOM 684 N N . GLN A 1 86 ? 0.011 -32.875 -8.57 1 56 86 GLN A N 1
ATOM 685 C CA . GLN A 1 86 ? -0.867 -32.219 -9.539 1 56 86 GLN A CA 1
ATOM 686 C C . GLN A 1 86 ? -0.166 -32.031 -10.883 1 56 86 GLN A C 1
ATOM 688 O O . GLN A 1 86 ? -0.795 -32.156 -11.938 1 56 86 GLN A O 1
ATOM 693 N N . ALA A 1 87 ? 1.107 -31.688 -10.773 1 55.34 87 ALA A N 1
ATOM 694 C CA . ALA A 1 87 ? 1.906 -31.531 -11.992 1 55.34 87 ALA A CA 1
ATOM 695 C C . ALA A 1 87 ? 1.867 -32.812 -12.836 1 55.34 87 ALA A C 1
ATOM 697 O O . ALA A 1 87 ? 1.92 -32.719 -14.07 1 55.34 87 ALA A O 1
ATOM 698 N N . LEU A 1 88 ? 1.883 -33.906 -12.172 1 49.41 88 LEU A N 1
ATOM 699 C CA . LEU A 1 88 ? 1.727 -35.156 -12.922 1 49.41 88 LEU A CA 1
ATOM 700 C C . LEU A 1 88 ? 0.444 -35.125 -13.742 1 49.41 88 LEU A C 1
ATOM 702 O O . LEU A 1 88 ? 0.363 -35.781 -14.789 1 49.41 88 LEU A O 1
ATOM 706 N N . ARG A 1 89 ? -0.481 -34.375 -13.312 1 53.62 89 ARG A N 1
ATOM 707 C CA . ARG A 1 89 ? -1.737 -34.25 -14.047 1 53.62 89 ARG A CA 1
ATOM 708 C C . ARG A 1 89 ? -1.824 -32.938 -14.773 1 53.62 89 ARG A C 1
ATOM 710 O O . ARG A 1 89 ? -2.852 -32.594 -15.375 1 53.62 89 ARG A O 1
ATOM 717 N N . GLY A 1 90 ? -0.743 -32.188 -14.875 1 58 90 GLY A N 1
ATOM 718 C CA . GLY A 1 90 ? -0.759 -30.812 -15.391 1 58 90 GLY A CA 1
ATOM 719 C C . GLY A 1 90 ? -1.125 -29.781 -14.336 1 58 90 GLY A C 1
ATOM 720 O O . GLY A 1 90 ? -1.62 -30.141 -13.258 1 58 90 GLY A O 1
ATOM 721 N N . LEU A 1 91 ? -0.492 -28.641 -14.398 1 60.06 91 LEU A N 1
ATOM 722 C CA . LEU A 1 91 ? -0.81 -27.578 -13.445 1 60.06 91 LEU A CA 1
ATOM 723 C C . LEU A 1 91 ? -2.301 -27.266 -13.453 1 60.06 91 LEU A C 1
ATOM 725 O O . LEU A 1 91 ? -2.789 -26.594 -14.367 1 60.06 91 LEU A O 1
ATOM 729 N N . GLN A 1 92 ? -3.1 -27.922 -12.68 1 66.25 92 GLN A N 1
ATOM 730 C CA . GLN A 1 92 ? -4.547 -27.75 -12.766 1 66.25 92 GLN A CA 1
ATOM 731 C C . GLN A 1 92 ? -5.051 -26.797 -11.688 1 66.25 92 GLN A C 1
ATOM 733 O O . GLN A 1 92 ? -6.043 -26.094 -11.891 1 66.25 92 GLN A O 1
ATOM 738 N N . SER A 1 93 ? -4.391 -26.766 -10.523 1 74.5 93 SER A N 1
ATOM 739 C CA . SER A 1 93 ? -4.867 -25.891 -9.461 1 74.5 93 SER A CA 1
ATOM 740 C C . SER A 1 93 ? -3.748 -25.547 -8.484 1 74.5 93 SER A C 1
ATOM 742 O O . SER A 1 93 ? -2.66 -26.125 -8.547 1 74.5 93 SER A O 1
ATOM 744 N N . GLY A 1 94 ? -3.805 -24.531 -7.785 1 83.25 94 GLY A N 1
ATOM 745 C CA . GLY A 1 94 ? -2.834 -24.141 -6.777 1 83.25 94 GLY A CA 1
ATOM 746 C C . GLY A 1 94 ? -2.887 -22.656 -6.457 1 83.25 94 GLY A C 1
ATOM 747 O O . GLY A 1 94 ? -3.812 -21.953 -6.875 1 83.25 94 GLY A O 1
ATOM 748 N N . VAL A 1 95 ? -1.938 -22.312 -5.574 1 87.88 95 VAL A N 1
ATOM 749 C CA . VAL A 1 95 ? -1.85 -20.922 -5.16 1 87.88 95 VAL A CA 1
ATOM 750 C C . VAL A 1 95 ? -0.417 -20.422 -5.332 1 87.88 95 VAL A C 1
ATOM 752 O O . VAL A 1 95 ? 0.537 -21.125 -4.992 1 87.88 95 VAL A O 1
ATOM 755 N N . VAL A 1 96 ? -0.289 -19.359 -5.988 1 93.94 96 VAL A N 1
ATOM 756 C CA . VAL A 1 96 ? 0.998 -18.672 -6.082 1 93.94 96 VAL A CA 1
ATOM 757 C C . VAL A 1 96 ? 0.917 -17.312 -5.383 1 93.94 96 VAL A C 1
ATOM 759 O O . VAL A 1 96 ? 0.078 -16.484 -5.727 1 93.94 96 VAL A O 1
ATOM 762 N N . VAL A 1 97 ? 1.779 -17.141 -4.395 1 95.19 97 VAL A N 1
ATOM 763 C CA . VAL A 1 97 ? 1.809 -15.898 -3.617 1 95.19 97 VAL A CA 1
ATOM 764 C C . VAL A 1 97 ? 3.037 -15.078 -4 1 95.19 97 VAL A C 1
ATOM 766 O O . VAL A 1 97 ? 4.168 -15.562 -3.924 1 95.19 97 VAL A O 1
ATOM 769 N N . LEU A 1 98 ? 2.75 -13.836 -4.422 1 97.81 98 LEU A N 1
ATOM 770 C CA . LEU A 1 98 ? 3.797 -12.883 -4.766 1 97.81 98 LEU A CA 1
ATOM 771 C C . LEU A 1 98 ? 3.832 -11.727 -3.77 1 97.81 98 LEU A C 1
ATOM 773 O O . LEU A 1 98 ? 2.787 -11.172 -3.418 1 97.81 98 LEU A O 1
ATOM 777 N N . ALA A 1 99 ? 4.988 -11.43 -3.254 1 97.75 99 ALA A N 1
ATOM 778 C CA . ALA A 1 99 ? 5.238 -10.156 -2.578 1 97.75 99 ALA A CA 1
ATOM 779 C C . ALA A 1 99 ? 6.047 -9.211 -3.467 1 97.75 99 ALA A C 1
ATOM 781 O O . ALA A 1 99 ? 7.137 -9.562 -3.924 1 97.75 99 ALA A O 1
ATOM 782 N N . ILE A 1 100 ? 5.523 -7.988 -3.652 1 97.19 100 ILE A N 1
ATOM 783 C CA . ILE A 1 100 ? 6.211 -7.16 -4.637 1 97.19 100 ILE A CA 1
ATOM 784 C C . ILE A 1 100 ? 6.258 -5.715 -4.148 1 97.19 100 ILE A C 1
ATOM 786 O O . ILE A 1 100 ? 5.395 -5.281 -3.383 1 97.19 100 ILE A O 1
ATOM 790 N N . GLY A 1 101 ? 7.293 -5.051 -4.602 1 95.56 101 GLY A N 1
ATOM 791 C CA . GLY A 1 101 ? 7.262 -3.6 -4.492 1 95.56 101 GLY A CA 1
ATOM 792 C C . GLY A 1 101 ? 6.25 -2.955 -5.422 1 95.56 101 GLY A C 1
ATOM 793 O O . GLY A 1 101 ? 5.953 -3.488 -6.492 1 95.56 101 GLY A O 1
ATOM 794 N N . GLU A 1 102 ? 5.832 -1.785 -5.047 1 93.88 102 GLU A N 1
ATOM 795 C CA . GLU A 1 102 ? 4.789 -1.074 -5.781 1 93.88 102 GLU A CA 1
ATOM 796 C C . GLU A 1 102 ? 5.23 -0.779 -7.215 1 93.88 102 GLU A C 1
ATOM 798 O O . GLU A 1 102 ? 4.41 -0.775 -8.133 1 93.88 102 GLU A O 1
ATOM 803 N N . GLY A 1 103 ? 6.473 -0.558 -7.418 1 94.5 103 GLY A N 1
ATOM 804 C CA . GLY A 1 103 ? 6.984 -0.165 -8.719 1 94.5 103 GLY A CA 1
ATOM 805 C C . GLY A 1 103 ? 6.793 -1.233 -9.781 1 94.5 103 GLY A C 1
ATOM 806 O O . GLY A 1 103 ? 6.895 -0.952 -10.977 1 94.5 103 GLY A O 1
ATOM 807 N N . PHE A 1 104 ? 6.492 -2.408 -9.398 1 95.94 104 PHE A N 1
ATOM 808 C CA . PHE A 1 104 ? 6.43 -3.518 -10.344 1 95.94 104 PHE A CA 1
ATOM 809 C C . PHE A 1 104 ? 5.008 -3.717 -10.852 1 95.94 104 PHE A C 1
ATOM 811 O O . PHE A 1 104 ? 4.77 -4.539 -11.742 1 95.94 104 PHE A O 1
ATOM 818 N N . ILE A 1 105 ? 4.043 -3 -10.344 1 94.5 105 ILE A N 1
ATOM 819 C CA . ILE A 1 105 ? 2.629 -3.236 -10.609 1 94.5 105 ILE A CA 1
ATOM 820 C C . ILE A 1 105 ? 2.361 -3.123 -12.109 1 94.5 105 ILE A C 1
ATOM 822 O O . ILE A 1 105 ? 1.77 -4.023 -12.711 1 94.5 105 ILE A O 1
ATOM 826 N N . ASP A 1 106 ? 2.848 -2.096 -12.742 1 90.06 106 ASP A N 1
ATOM 827 C CA . ASP A 1 106 ? 2.537 -1.853 -14.148 1 90.06 106 ASP A CA 1
ATOM 828 C C . ASP A 1 106 ? 3.086 -2.969 -15.031 1 90.06 106 ASP A C 1
ATOM 830 O O . ASP A 1 106 ? 2.391 -3.459 -15.922 1 90.06 106 ASP A O 1
ATOM 834 N N . GLY A 1 107 ? 4.273 -3.389 -14.742 1 91.62 107 GLY A N 1
ATOM 835 C CA . GLY A 1 107 ? 4.906 -4.41 -15.562 1 91.62 107 GLY A CA 1
ATOM 836 C C . GLY A 1 107 ? 4.414 -5.812 -15.25 1 91.62 107 GLY A C 1
ATOM 837 O O . GLY A 1 107 ? 4.645 -6.742 -16.031 1 91.62 107 GLY A O 1
ATOM 838 N N . LEU A 1 108 ? 3.73 -5.977 -14.156 1 94.69 108 LEU A N 1
ATOM 839 C CA . LEU A 1 108 ? 3.344 -7.301 -13.68 1 94.69 108 LEU A CA 1
ATOM 840 C C . LEU A 1 108 ? 1.959 -7.68 -14.195 1 94.69 108 LEU A C 1
ATOM 842 O O . LEU A 1 108 ? 1.645 -8.867 -14.328 1 94.69 108 LEU A O 1
ATOM 846 N N . ALA A 1 109 ? 1.148 -6.723 -14.516 1 89.5 109 ALA A N 1
ATOM 847 C CA . ALA A 1 109 ? -0.259 -6.957 -14.828 1 89.5 109 ALA A CA 1
ATOM 848 C C . ALA A 1 109 ? -0.405 -7.859 -16.047 1 89.5 109 ALA A C 1
ATOM 850 O O . ALA A 1 109 ? -1.146 -8.844 -16.016 1 89.5 109 ALA A O 1
ATOM 851 N N . GLU A 1 110 ? 0.314 -7.555 -17.094 1 90.12 110 GLU A N 1
ATOM 852 C CA . GLU A 1 110 ? 0.185 -8.312 -18.328 1 90.12 110 GLU A CA 1
ATOM 853 C C . GLU A 1 110 ? 0.649 -9.758 -18.141 1 90.12 110 GLU A C 1
ATOM 855 O O . GLU A 1 110 ? -0.072 -10.695 -18.484 1 90.12 110 GLU A O 1
ATOM 860 N N . PRO A 1 111 ? 1.824 -9.93 -17.562 1 93.62 111 PRO A N 1
ATOM 861 C CA . PRO A 1 111 ? 2.25 -11.312 -17.312 1 93.62 111 PRO A CA 1
ATOM 862 C C . PRO A 1 111 ? 1.262 -12.086 -16.438 1 93.62 111 PRO A C 1
ATOM 864 O O . PRO A 1 111 ? 1.037 -13.273 -16.656 1 93.62 111 PRO A O 1
ATOM 867 N N . LEU A 1 112 ? 0.668 -11.516 -15.438 1 93.88 112 LEU A N 1
ATOM 868 C CA . LEU A 1 112 ? -0.276 -12.195 -14.562 1 93.88 112 LEU A CA 1
ATOM 869 C C . LEU A 1 112 ? -1.553 -12.562 -15.312 1 93.88 112 LEU A C 1
ATOM 871 O O . LEU A 1 112 ? -2.127 -13.625 -15.078 1 93.88 112 LEU A O 1
ATOM 875 N N . THR A 1 113 ? -1.962 -11.633 -16.141 1 90.56 113 THR A N 1
ATOM 876 C CA . THR A 1 113 ? -3.152 -11.898 -16.953 1 90.56 113 THR A CA 1
ATOM 877 C C . THR A 1 113 ? -2.928 -13.102 -17.859 1 90.56 113 THR A C 1
ATOM 879 O O . THR A 1 113 ? -3.779 -13.984 -17.953 1 90.56 113 THR A O 1
ATOM 882 N N . ARG A 1 114 ? -1.82 -13.133 -18.5 1 92.38 114 ARG A N 1
ATOM 883 C CA . ARG A 1 114 ? -1.494 -14.25 -19.375 1 92.38 114 ARG A CA 1
ATOM 884 C C . ARG A 1 114 ? -1.404 -15.555 -18.594 1 92.38 114 ARG A C 1
ATOM 886 O O . ARG A 1 114 ? -1.921 -16.578 -19.031 1 92.38 114 ARG A O 1
ATOM 893 N N . PHE A 1 115 ? -0.772 -15.508 -17.484 1 94 115 PHE A N 1
ATOM 894 C CA . PHE A 1 115 ? -0.635 -16.688 -16.641 1 94 115 PHE A CA 1
ATOM 895 C C . PHE A 1 115 ? -2.002 -17.219 -16.219 1 94 115 PHE A C 1
ATOM 897 O O . PHE A 1 115 ? -2.258 -18.422 -16.297 1 94 115 PHE A O 1
ATOM 904 N N . SER A 1 116 ? -2.867 -16.281 -15.789 1 91.88 116 SER A N 1
ATOM 905 C CA . SER A 1 116 ? -4.184 -16.688 -15.297 1 91.88 116 SER A CA 1
ATOM 906 C C . SER A 1 116 ? -5.055 -17.219 -16.438 1 91.88 116 SER A C 1
ATOM 908 O O . SER A 1 116 ? -5.988 -17.984 -16.203 1 91.88 116 SER A O 1
ATOM 910 N N . THR A 1 117 ? -4.805 -16.75 -17.656 1 89.56 117 THR A N 1
ATOM 911 C CA . THR A 1 117 ? -5.508 -17.266 -18.812 1 89.56 117 THR A CA 1
ATOM 912 C C . THR A 1 117 ? -5.078 -18.703 -19.109 1 89.56 117 THR A C 1
ATOM 914 O O . THR A 1 117 ? -5.914 -19.562 -19.406 1 89.56 117 THR A O 1
ATOM 917 N N . LEU A 1 118 ? -3.791 -18.953 -18.953 1 89.12 118 LEU A N 1
ATOM 918 C CA . LEU A 1 118 ? -3.23 -20.266 -19.219 1 89.12 118 LEU A CA 1
ATOM 919 C C . LEU A 1 118 ? -3.57 -21.25 -18.094 1 89.12 118 LEU A C 1
ATOM 921 O O . LEU A 1 118 ? -3.768 -22.438 -18.344 1 89.12 118 LEU A O 1
ATOM 925 N N . TYR A 1 119 ? -3.598 -20.703 -16.906 1 89.62 119 TYR A N 1
ATOM 926 C CA . TYR A 1 119 ? -3.844 -21.531 -15.734 1 89.62 119 TYR A CA 1
ATOM 927 C C . TYR A 1 119 ? -4.98 -20.969 -14.891 1 89.62 119 TYR A C 1
ATOM 929 O O . TYR A 1 119 ? -4.762 -20.516 -13.766 1 89.62 119 TYR A O 1
ATOM 937 N N . PRO A 1 120 ? -6.164 -21.125 -15.305 1 85.31 120 PRO A N 1
ATOM 938 C CA . PRO A 1 120 ? -7.312 -20.469 -14.695 1 85.31 120 PRO A CA 1
ATOM 939 C C . PRO A 1 120 ? -7.637 -21 -13.305 1 85.31 120 PRO A C 1
ATOM 941 O O . PRO A 1 120 ? -8.359 -20.359 -12.539 1 85.31 120 PRO A O 1
ATOM 944 N N . LYS A 1 121 ? -7.109 -22.125 -12.945 1 84.12 121 LYS A N 1
ATOM 945 C CA . LYS A 1 121 ? -7.441 -22.719 -11.656 1 84.12 121 LYS A CA 1
ATOM 946 C C . LYS A 1 121 ? -6.375 -22.406 -10.617 1 84.12 121 LYS A C 1
ATOM 948 O O . LYS A 1 121 ? -6.488 -22.812 -9.461 1 84.12 121 LYS A O 1
ATOM 953 N N . VAL A 1 122 ? -5.348 -21.719 -11.023 1 89.19 122 VAL A N 1
ATOM 954 C CA . VAL A 1 122 ? -4.32 -21.281 -10.086 1 89.19 122 VAL A CA 1
ATOM 955 C C . VAL A 1 122 ? -4.703 -19.922 -9.5 1 89.19 122 VAL A C 1
ATOM 957 O O . VAL A 1 122 ? -4.988 -18.969 -10.242 1 89.19 122 VAL A O 1
ATOM 960 N N . GLU A 1 123 ? -4.793 -19.859 -8.211 1 91.25 123 GLU A N 1
ATOM 961 C CA . GLU A 1 123 ? -5.055 -18.594 -7.523 1 91.25 123 GLU A CA 1
ATOM 962 C C . GLU A 1 123 ? -3.775 -17.766 -7.383 1 91.25 123 GLU A C 1
ATOM 964 O O . GLU A 1 123 ? -2.732 -18.297 -6.988 1 91.25 123 GLU A O 1
ATOM 969 N N . LEU A 1 124 ? -3.875 -16.547 -7.746 1 95.44 124 LEU A N 1
ATOM 970 C CA . LEU A 1 124 ? -2.762 -15.625 -7.598 1 95.44 124 LEU A CA 1
ATOM 971 C C . LEU A 1 124 ? -3.01 -14.656 -6.445 1 95.44 124 LEU A C 1
ATOM 973 O O . LEU A 1 124 ? -4.078 -14.047 -6.359 1 95.44 124 LEU A O 1
ATOM 977 N N . GLN A 1 125 ? -2.062 -14.586 -5.559 1 95.25 125 GLN A N 1
ATOM 978 C CA . GLN A 1 125 ? -2.084 -13.602 -4.48 1 95.25 125 GLN A CA 1
ATOM 979 C C . GLN A 1 125 ? -0.903 -12.641 -4.594 1 95.25 125 GLN A C 1
ATOM 981 O O . GLN A 1 125 ? 0.253 -13.07 -4.594 1 95.25 125 GLN A O 1
ATOM 986 N N . VAL A 1 126 ? -1.224 -11.383 -4.703 1 96.75 126 VAL A N 1
ATOM 987 C CA . VAL A 1 126 ? -0.183 -10.375 -4.852 1 96.75 126 VAL A CA 1
ATOM 988 C C . VAL A 1 126 ? -0.226 -9.406 -3.668 1 96.75 126 VAL A C 1
ATOM 990 O O . VAL A 1 126 ? -1.218 -8.703 -3.471 1 96.75 126 VAL A O 1
ATOM 993 N N . ASN A 1 127 ? 0.826 -9.375 -2.928 1 95.19 127 ASN A N 1
ATOM 994 C CA . ASN A 1 127 ? 0.971 -8.461 -1.8 1 95.19 127 ASN A CA 1
ATOM 995 C C . ASN A 1 127 ? 1.95 -7.336 -2.115 1 95.19 127 ASN A C 1
ATOM 997 O O . ASN A 1 127 ? 3.154 -7.57 -2.23 1 95.19 127 ASN A O 1
ATOM 1001 N N . VAL A 1 128 ? 1.46 -6.176 -2.193 1 94.44 128 VAL A N 1
ATOM 1002 C CA . VAL A 1 128 ? 2.295 -5.008 -2.455 1 94.44 128 VAL A CA 1
ATOM 1003 C C . VAL A 1 128 ? 2.744 -4.387 -1.135 1 94.44 128 VAL A C 1
ATOM 1005 O O . VAL A 1 128 ? 1.914 -4.016 -0.302 1 94.44 128 VAL A O 1
ATOM 1008 N N . CYS A 1 129 ? 4.066 -4.297 -0.953 1 91.38 129 CYS A N 1
ATOM 1009 C CA . CYS A 1 129 ? 4.613 -3.803 0.304 1 91.38 129 CYS A CA 1
ATOM 1010 C C . CYS A 1 129 ? 6.035 -3.289 0.113 1 91.38 129 CYS A C 1
ATOM 1012 O O . CYS A 1 129 ? 6.539 -3.242 -1.012 1 91.38 129 CYS A O 1
ATOM 1014 N N . GLY A 1 130 ? 6.621 -2.748 1.191 1 90.25 130 GLY A N 1
ATOM 1015 C CA . GLY A 1 130 ? 7.977 -2.229 1.128 1 90.25 130 GLY A CA 1
ATOM 1016 C C . GLY A 1 130 ? 9.031 -3.316 1.011 1 90.25 130 GLY A C 1
ATOM 1017 O O . GLY A 1 130 ? 8.727 -4.5 1.195 1 90.25 130 GLY A O 1
ATOM 1018 N N . THR A 1 131 ? 10.234 -2.895 0.75 1 90.38 131 THR A N 1
ATOM 1019 C CA . THR A 1 131 ? 11.352 -3.789 0.466 1 90.38 131 THR A CA 1
ATOM 1020 C C . THR A 1 131 ? 11.562 -4.77 1.616 1 90.38 131 THR A C 1
ATOM 1022 O O . THR A 1 131 ? 11.641 -5.98 1.401 1 90.38 131 THR A O 1
ATOM 1025 N N . ASN A 1 132 ? 11.609 -4.266 2.805 1 84.12 132 ASN A N 1
ATOM 1026 C CA . ASN A 1 132 ? 11.859 -5.117 3.965 1 84.12 132 ASN A CA 1
ATOM 1027 C C . ASN A 1 132 ? 10.75 -6.152 4.148 1 84.12 132 ASN A C 1
ATOM 1029 O O . ASN A 1 132 ? 11.023 -7.297 4.52 1 84.12 132 ASN A O 1
ATOM 1033 N N . GLU A 1 133 ? 9.586 -5.688 3.879 1 88.38 133 GLU A N 1
ATOM 1034 C CA . GLU A 1 133 ? 8.453 -6.59 4.027 1 88.38 133 GLU A CA 1
ATOM 1035 C C . GLU A 1 133 ? 8.445 -7.656 2.938 1 88.38 133 GLU A C 1
ATOM 1037 O O . GLU A 1 133 ? 8.07 -8.805 3.188 1 88.38 133 GLU A O 1
ATOM 1042 N N . VAL A 1 134 ? 8.836 -7.336 1.738 1 94.81 134 VAL A N 1
ATOM 1043 C CA . VAL A 1 134 ? 8.961 -8.32 0.667 1 94.81 134 VAL A CA 1
ATOM 1044 C C . VAL A 1 134 ? 9.953 -9.406 1.075 1 94.81 134 VAL A C 1
ATOM 1046 O O . VAL A 1 134 ? 9.648 -10.602 0.976 1 94.81 134 VAL A O 1
ATOM 1049 N N . ILE A 1 135 ? 11.047 -8.953 1.58 1 92.31 135 ILE A N 1
ATOM 1050 C CA . ILE A 1 135 ? 12.094 -9.891 1.973 1 92.31 135 ILE A CA 1
ATOM 1051 C C . ILE A 1 135 ? 11.586 -10.797 3.092 1 92.31 135 ILE A C 1
ATOM 1053 O O . ILE A 1 135 ? 11.742 -12.016 3.031 1 92.31 135 ILE A O 1
ATOM 1057 N N . ARG A 1 136 ? 10.953 -10.203 4.039 1 88.38 136 ARG A N 1
ATOM 1058 C CA . ARG A 1 136 ? 10.438 -10.969 5.164 1 88.38 136 ARG A CA 1
ATOM 1059 C C . ARG A 1 136 ? 9.445 -12.031 4.691 1 88.38 136 ARG A C 1
ATOM 1061 O O . ARG A 1 136 ? 9.539 -13.195 5.102 1 88.38 136 ARG A O 1
ATOM 1068 N N . GLN A 1 137 ? 8.5 -11.664 3.854 1 92 137 GLN A N 1
ATOM 1069 C CA . GLN A 1 137 ? 7.48 -12.594 3.377 1 92 137 GLN A CA 1
ATOM 1070 C C . GLN A 1 137 ? 8.109 -13.75 2.607 1 92 137 GLN A C 1
ATOM 1072 O O . GLN A 1 137 ? 7.652 -14.891 2.711 1 92 137 GLN A O 1
ATOM 1077 N N . VAL A 1 138 ? 9.148 -13.492 1.86 1 94.81 138 VAL A N 1
ATOM 1078 C CA . VAL A 1 138 ? 9.82 -14.523 1.082 1 94.81 138 VAL A CA 1
ATOM 1079 C C . VAL A 1 138 ? 10.602 -15.445 2.014 1 94.81 138 VAL A C 1
ATOM 1081 O O . VAL A 1 138 ? 10.477 -16.672 1.941 1 94.81 138 VAL A O 1
ATOM 1084 N N . VAL A 1 139 ? 11.32 -14.836 2.951 1 89.44 139 VAL A N 1
ATOM 1085 C CA . VAL A 1 139 ? 12.203 -15.586 3.838 1 89.44 139 VAL A CA 1
ATOM 1086 C C . VAL A 1 139 ? 11.367 -16.453 4.781 1 89.44 139 VAL A C 1
ATOM 1088 O O . VAL A 1 139 ? 11.758 -17.578 5.117 1 89.44 139 VAL A O 1
ATOM 1091 N N . GLU A 1 140 ? 10.203 -15.93 5.113 1 82.12 140 GLU A N 1
ATOM 1092 C CA . GLU A 1 140 ? 9.352 -16.641 6.059 1 82.12 140 GLU A CA 1
ATOM 1093 C C . GLU A 1 140 ? 8.352 -17.531 5.34 1 82.12 140 GLU A C 1
ATOM 1095 O O . GLU A 1 140 ? 7.41 -18.047 5.953 1 82.12 140 GLU A O 1
ATOM 1100 N N . ASP A 1 141 ? 8.445 -17.641 4.094 1 85.25 141 ASP A N 1
ATOM 1101 C CA . ASP A 1 141 ? 7.66 -18.547 3.256 1 85.25 141 ASP A CA 1
ATOM 1102 C C . ASP A 1 141 ? 6.195 -18.109 3.199 1 85.25 141 ASP A C 1
ATOM 1104 O O . ASP A 1 141 ? 5.309 -18.938 2.969 1 85.25 141 ASP A O 1
ATOM 1108 N N . GLU A 1 142 ?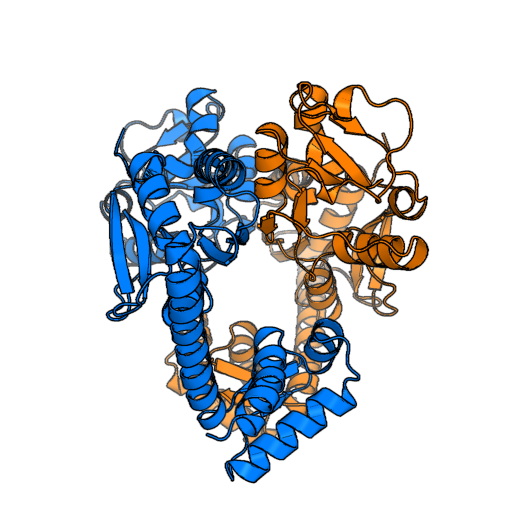 6.008 -16.844 3.424 1 87.25 142 GLU A N 1
ATOM 1109 C CA . GLU A 1 142 ? 4.672 -16.281 3.248 1 87.25 142 GLU A CA 1
ATOM 1110 C C . GLU A 1 142 ? 4.395 -15.969 1.78 1 87.25 142 GLU A C 1
ATOM 1112 O O . GLU A 1 142 ? 3.234 -15.922 1.359 1 87.25 142 GLU A O 1
ATOM 1117 N N . ALA A 1 143 ? 5.457 -15.75 1.068 1 95.31 143 ALA A N 1
ATOM 1118 C CA . ALA A 1 143 ? 5.398 -15.555 -0.378 1 95.31 143 ALA A CA 1
ATOM 1119 C C . ALA A 1 143 ? 6.328 -16.516 -1.102 1 95.31 143 ALA A C 1
ATOM 1121 O O . ALA A 1 143 ? 7.422 -16.828 -0.614 1 95.31 143 ALA A O 1
ATOM 1122 N N . HIS A 1 144 ? 5.82 -17 -2.238 1 95.12 144 HIS A N 1
ATOM 1123 C CA . HIS A 1 144 ? 6.633 -17.906 -3.033 1 95.12 144 HIS A CA 1
ATOM 1124 C C . HIS A 1 144 ? 7.738 -17.156 -3.77 1 95.12 144 HIS A C 1
ATOM 1126 O O . HIS A 1 144 ? 8.867 -17.656 -3.867 1 95.12 144 HIS A O 1
ATOM 1132 N N . LEU A 1 145 ? 7.387 -16.016 -4.324 1 97.62 145 LEU A N 1
ATOM 1133 C CA . LEU A 1 145 ? 8.289 -15.172 -5.09 1 97.62 145 LEU A CA 1
ATOM 1134 C C . LEU A 1 145 ? 8.203 -13.719 -4.621 1 97.62 145 LEU A C 1
ATOM 1136 O O . LEU A 1 145 ? 7.164 -13.297 -4.105 1 97.62 145 LEU A O 1
ATOM 1140 N N . GLY A 1 146 ? 9.297 -13.062 -4.746 1 98.25 146 GLY A N 1
ATOM 1141 C CA . GLY A 1 146 ? 9.344 -11.633 -4.477 1 98.25 146 GLY A CA 1
ATOM 1142 C C . GLY A 1 146 ? 9.906 -10.828 -5.629 1 98.25 146 GLY A C 1
ATOM 1143 O O . GLY A 1 146 ? 10.812 -11.281 -6.332 1 98.25 146 GLY A O 1
ATOM 1144 N N . LEU A 1 147 ? 9.359 -9.711 -5.918 1 98 147 LEU A N 1
ATOM 1145 C CA . LEU A 1 147 ? 9.953 -8.672 -6.75 1 98 147 LEU A CA 1
ATOM 1146 C C . LEU A 1 147 ? 10.344 -7.457 -5.914 1 98 147 LEU A C 1
ATOM 1148 O O . LEU A 1 147 ? 9.477 -6.812 -5.312 1 98 147 LEU A O 1
ATOM 1152 N N . VAL A 1 148 ? 11.594 -7.176 -5.906 1 96.25 148 VAL A N 1
ATOM 1153 C CA . VAL A 1 148 ? 12.039 -6.215 -4.902 1 96.25 148 VAL A CA 1
ATOM 1154 C C . VAL A 1 148 ? 13.062 -5.262 -5.516 1 96.25 148 VAL A C 1
ATOM 1156 O O . VAL A 1 148 ? 13.805 -5.641 -6.422 1 96.25 148 VAL A O 1
ATOM 1159 N N . PHE A 1 149 ? 12.992 -4.051 -5.082 1 94.94 149 PHE A N 1
ATOM 1160 C CA . PHE A 1 149 ? 13.922 -3.006 -5.488 1 94.94 149 PHE A CA 1
ATOM 1161 C C . PHE A 1 149 ? 15 -2.803 -4.43 1 94.94 149 PHE A C 1
ATOM 1163 O O . PHE A 1 149 ? 14.688 -2.553 -3.262 1 94.94 149 PHE A O 1
ATOM 1170 N N . ASN A 1 150 ? 16.203 -2.914 -4.812 1 92.31 150 ASN A N 1
ATOM 1171 C CA . ASN A 1 150 ? 17.422 -2.658 -4.055 1 92.31 150 ASN A CA 1
ATOM 1172 C C . ASN A 1 150 ? 17.406 -3.365 -2.701 1 92.31 150 ASN A C 1
ATOM 1174 O O . ASN A 1 150 ? 17.594 -2.732 -1.661 1 92.31 150 ASN A O 1
ATOM 1178 N N . PRO A 1 151 ? 17.297 -4.652 -2.713 1 89.12 151 PRO A N 1
ATOM 1179 C CA . PRO A 1 151 ? 17.281 -5.398 -1.452 1 89.12 151 PRO A CA 1
ATOM 1180 C C . PRO A 1 151 ? 18.641 -5.414 -0.757 1 89.12 151 PRO A C 1
ATOM 1182 O O . PRO A 1 151 ? 19.672 -5.434 -1.424 1 89.12 151 PRO A O 1
ATOM 1185 N N . PRO A 1 152 ? 18.516 -5.309 0.59 1 83.31 152 PRO A N 1
ATOM 1186 C CA . PRO A 1 152 ? 19.781 -5.586 1.282 1 83.31 152 PRO A CA 1
ATOM 1187 C C . PRO A 1 152 ? 20.281 -7.012 1.047 1 83.31 152 PRO A C 1
ATOM 1189 O O . PRO A 1 152 ? 19.5 -7.887 0.656 1 83.31 152 PRO A O 1
ATOM 1192 N N . ALA A 1 153 ? 21.531 -7.109 1.278 1 83.62 153 ALA A N 1
ATOM 1193 C CA . ALA A 1 153 ? 22.062 -8.469 1.207 1 83.62 153 ALA A CA 1
ATOM 1194 C C . ALA A 1 153 ? 21.453 -9.359 2.275 1 83.62 153 ALA A C 1
ATOM 1196 O O . ALA A 1 153 ? 21.297 -8.953 3.428 1 83.62 153 ALA A O 1
ATOM 1197 N N . ASP A 1 154 ? 20.906 -10.414 1.86 1 88.19 154 ASP A N 1
ATOM 1198 C CA . ASP A 1 154 ? 20.328 -11.414 2.758 1 88.19 154 ASP A CA 1
ATOM 1199 C C . ASP A 1 154 ? 20.719 -12.828 2.328 1 88.19 154 ASP A C 1
ATOM 1201 O O . ASP A 1 154 ? 20.391 -13.258 1.218 1 88.19 154 ASP A O 1
ATOM 1205 N N . PRO A 1 155 ? 21.391 -13.547 3.195 1 89.44 155 PRO A N 1
ATOM 1206 C CA . PRO A 1 155 ? 21.891 -14.875 2.824 1 89.44 155 PRO A CA 1
ATOM 1207 C C . PRO A 1 155 ? 20.766 -15.891 2.639 1 89.44 155 PRO A C 1
ATOM 1209 O O . PRO A 1 155 ? 21 -17 2.133 1 89.44 155 PRO A O 1
ATOM 1212 N N . LYS A 1 156 ? 19.641 -15.562 2.973 1 93.38 156 LYS A N 1
ATOM 1213 C CA . LYS A 1 156 ? 18.516 -16.5 2.889 1 93.38 156 LYS A CA 1
ATOM 1214 C C . LYS A 1 156 ? 17.75 -16.328 1.58 1 93.38 156 LYS A C 1
ATOM 1216 O O . LYS A 1 156 ? 16.766 -17.031 1.333 1 93.38 156 LYS A O 1
ATOM 1221 N N . ILE A 1 157 ? 18.234 -15.445 0.801 1 95.19 157 ILE A N 1
ATOM 1222 C CA . ILE A 1 157 ? 17.5 -15.117 -0.418 1 95.19 157 ILE A CA 1
ATOM 1223 C C . ILE A 1 157 ? 18.281 -15.609 -1.636 1 95.19 157 ILE A C 1
ATOM 1225 O O . ILE A 1 157 ? 19.516 -15.508 -1.678 1 95.19 157 ILE A O 1
ATOM 1229 N N . ARG A 1 158 ? 17.562 -16.203 -2.611 1 95.69 158 ARG A N 1
ATOM 1230 C CA . ARG A 1 158 ? 18.078 -16.516 -3.941 1 95.69 158 ARG A CA 1
ATOM 1231 C C . ARG A 1 158 ? 17.547 -15.523 -4.973 1 95.69 158 ARG A C 1
ATOM 1233 O O . ARG A 1 158 ? 16.328 -15.328 -5.082 1 95.69 158 ARG A O 1
ATOM 1240 N N . SER A 1 159 ? 18.422 -14.891 -5.691 1 96.5 159 SER A N 1
ATOM 1241 C CA . SER A 1 159 ? 18.047 -14.008 -6.785 1 96.5 159 SER A CA 1
ATOM 1242 C C . SER A 1 159 ? 18 -14.758 -8.117 1 96.5 159 SER A C 1
ATOM 1244 O O . SER A 1 159 ? 18.969 -15.398 -8.5 1 96.5 159 SER A O 1
ATOM 1246 N N . HIS A 1 160 ? 16.891 -14.664 -8.805 1 96.56 160 HIS A N 1
ATOM 1247 C CA . HIS A 1 160 ? 16.703 -15.391 -10.055 1 96.56 160 HIS A CA 1
ATOM 1248 C C . HIS A 1 160 ? 16.969 -14.5 -11.258 1 96.56 160 HIS A C 1
ATOM 1250 O O . HIS A 1 160 ? 17.25 -14.992 -12.352 1 96.56 160 HIS A O 1
ATOM 1256 N N . ALA A 1 161 ? 16.734 -13.227 -11.133 1 95.5 161 ALA A N 1
ATOM 1257 C CA . ALA A 1 161 ? 17.016 -12.188 -12.125 1 95.5 161 ALA A CA 1
ATOM 1258 C C . ALA A 1 161 ? 17.297 -10.852 -11.453 1 95.5 161 ALA A C 1
ATOM 1260 O O . ALA A 1 161 ? 16.766 -10.57 -10.375 1 95.5 161 ALA A O 1
ATOM 1261 N N . HIS A 1 162 ? 18.141 -10.102 -12.039 1 95.12 162 HIS A N 1
ATOM 1262 C CA . HIS A 1 162 ? 18.422 -8.758 -11.531 1 95.12 162 HIS A CA 1
ATOM 1263 C C . HIS A 1 162 ? 18.797 -7.812 -12.664 1 95.12 162 HIS A C 1
ATOM 1265 O O . HIS A 1 162 ? 19.281 -8.25 -13.711 1 95.12 162 HIS A O 1
ATOM 1271 N N . GLN A 1 163 ? 18.484 -6.602 -12.516 1 95.69 163 GLN A N 1
ATOM 1272 C CA . GLN A 1 163 ? 18.781 -5.535 -13.461 1 95.69 163 GLN A CA 1
ATOM 1273 C C . GLN A 1 163 ? 19.016 -4.211 -12.742 1 95.69 163 GLN A C 1
ATOM 1275 O O . GLN A 1 163 ? 18.328 -3.896 -11.766 1 95.69 163 GLN A O 1
ATOM 1280 N N . LYS A 1 164 ? 19.984 -3.451 -13.258 1 94.81 164 LYS A N 1
ATOM 1281 C CA . LYS A 1 164 ? 20.203 -2.109 -12.727 1 94.81 164 LYS A CA 1
ATOM 1282 C C . LYS A 1 164 ? 19.047 -1.184 -13.086 1 94.81 164 LYS A C 1
ATOM 1284 O O . LYS A 1 164 ? 18.578 -1.184 -14.227 1 94.81 164 LYS A O 1
ATOM 1289 N N . GLN A 1 165 ? 18.562 -0.553 -12.102 1 95.12 165 GLN A N 1
ATOM 1290 C CA . GLN A 1 165 ? 17.5 0.447 -12.258 1 95.12 165 GLN A CA 1
ATOM 1291 C C . GLN A 1 165 ? 17.844 1.728 -11.5 1 95.12 165 GLN A C 1
ATOM 1293 O O . GLN A 1 165 ? 17.609 1.831 -10.297 1 95.12 165 GLN A O 1
ATOM 1298 N N . PRO A 1 166 ? 18.344 2.734 -12.227 1 95.44 166 PRO A N 1
ATOM 1299 C CA . PRO A 1 166 ? 18.812 3.943 -11.539 1 95.44 166 PRO A CA 1
ATOM 1300 C C . PRO A 1 166 ? 17.672 4.766 -10.945 1 95.44 166 PRO A C 1
ATOM 1302 O O . PRO A 1 166 ? 16.547 4.727 -11.453 1 95.44 166 PRO A O 1
ATOM 1305 N N . VAL A 1 167 ? 18.031 5.422 -9.836 1 96.88 167 VAL A N 1
ATOM 1306 C CA . VAL A 1 167 ? 17.141 6.395 -9.227 1 96.88 167 VAL A CA 1
ATOM 1307 C C . VAL A 1 167 ? 17.453 7.797 -9.742 1 96.88 167 VAL A C 1
ATOM 1309 O O . VAL A 1 167 ? 18.609 8.195 -9.797 1 96.88 167 VAL A O 1
ATOM 1312 N N . CYS A 1 168 ? 16.438 8.547 -10.148 1 97.75 168 CYS A N 1
ATOM 1313 C CA . CYS A 1 168 ? 16.594 9.883 -10.703 1 97.75 168 CYS A CA 1
ATOM 1314 C C . CYS A 1 168 ? 15.688 10.875 -9.977 1 97.75 168 CYS A C 1
ATOM 1316 O O . CYS A 1 168 ? 14.758 10.477 -9.273 1 97.75 168 CYS A O 1
ATOM 1318 N N . VAL A 1 169 ? 16.016 12.086 -10.125 1 98.06 169 VAL A N 1
ATOM 1319 C CA . VAL A 1 169 ? 15.102 13.156 -9.75 1 98.06 169 VAL A CA 1
ATOM 1320 C C . VAL A 1 169 ? 13.961 13.25 -10.758 1 98.06 169 VAL A C 1
ATOM 1322 O O . VAL A 1 169 ? 14.195 13.234 -11.969 1 98.06 169 VAL A O 1
ATOM 1325 N N . MET A 1 170 ? 12.766 13.25 -10.258 1 98.31 170 MET A N 1
ATOM 1326 C CA . MET A 1 170 ? 11.586 13.391 -11.109 1 98.31 170 MET A CA 1
ATOM 1327 C C . MET A 1 170 ? 10.93 14.75 -10.906 1 98.31 170 MET A C 1
ATOM 1329 O O . MET A 1 170 ? 10.625 15.133 -9.773 1 98.31 170 MET A O 1
ATOM 1333 N N . VAL A 1 171 ? 10.695 15.461 -11.984 1 98.06 171 VAL A N 1
ATOM 1334 C CA . VAL A 1 171 ? 10.008 16.734 -11.945 1 98.06 171 VAL A CA 1
ATOM 1335 C C . VAL A 1 171 ? 9.109 16.875 -13.18 1 98.06 171 VAL A C 1
ATOM 1337 O O . VAL A 1 171 ? 9.242 16.125 -14.141 1 98.06 171 VAL A O 1
ATOM 1340 N N . SER A 1 172 ? 8.148 17.781 -13.07 1 97.44 172 SER A N 1
ATOM 1341 C CA . SER A 1 172 ? 7.383 18.125 -14.266 1 97.44 172 SER A CA 1
ATOM 1342 C C . SER A 1 172 ? 8.25 18.859 -15.281 1 97.44 172 SER A C 1
ATOM 1344 O O . SER A 1 172 ? 9.289 19.422 -14.93 1 97.44 172 SER A O 1
ATOM 1346 N N . PRO A 1 173 ? 7.879 18.844 -16.562 1 97.38 173 PRO A N 1
ATOM 1347 C CA . PRO A 1 173 ? 8.68 19.484 -17.594 1 97.38 173 PRO A CA 1
ATOM 1348 C C . PRO A 1 173 ? 8.812 21 -17.391 1 97.38 173 PRO A C 1
ATOM 1350 O O . PRO A 1 173 ? 9.781 21.609 -17.859 1 97.38 173 PRO A O 1
ATOM 1353 N N . ASP A 1 174 ? 7.906 21.578 -16.672 1 96 174 ASP A N 1
ATOM 1354 C CA . ASP A 1 174 ? 7.906 23.031 -16.469 1 96 174 ASP A CA 1
ATOM 1355 C C . ASP A 1 174 ? 8.672 23.406 -15.211 1 96 174 ASP A C 1
ATOM 1357 O O . ASP A 1 174 ? 8.859 24.594 -14.914 1 96 174 ASP A O 1
ATOM 1361 N N . HIS A 1 175 ? 9.086 22.469 -14.453 1 96.31 175 HIS A N 1
ATOM 1362 C CA . HIS A 1 175 ? 9.812 22.734 -13.219 1 96.31 175 HIS A CA 1
ATOM 1363 C C . HIS A 1 175 ? 11.172 23.359 -13.5 1 96.31 175 HIS A C 1
ATOM 1365 O O . HIS A 1 175 ? 11.844 22.984 -14.469 1 96.31 175 HIS A O 1
ATOM 1371 N N . PRO A 1 176 ? 11.648 24.203 -12.695 1 95.88 176 PRO A N 1
ATOM 1372 C CA . PRO A 1 176 ? 12.938 24.859 -12.906 1 95.88 176 PRO A CA 1
ATOM 1373 C C . PRO A 1 176 ? 14.086 23.859 -13.039 1 95.88 176 PRO A C 1
ATOM 1375 O O . PRO A 1 176 ? 15.016 24.078 -13.82 1 95.88 176 PRO A O 1
ATOM 1378 N N . LEU A 1 177 ? 14.039 22.844 -12.375 1 96.69 177 LEU A N 1
ATOM 1379 C CA . LEU A 1 177 ? 15.117 21.844 -12.391 1 96.69 177 LEU A CA 1
ATOM 1380 C C . LEU A 1 177 ? 15.195 21.156 -13.75 1 96.69 177 LEU A C 1
ATOM 1382 O O . LEU A 1 177 ? 16.219 20.547 -14.086 1 96.69 177 LEU A O 1
ATOM 1386 N N . ALA A 1 178 ? 14.125 21.156 -14.453 1 96.44 178 ALA A N 1
ATOM 1387 C CA . ALA A 1 178 ? 14.094 20.469 -15.742 1 96.44 178 ALA A CA 1
ATOM 1388 C C . ALA A 1 178 ? 15.109 21.078 -16.703 1 96.44 178 ALA A C 1
ATOM 1390 O O . ALA A 1 178 ? 15.523 20.422 -17.672 1 96.44 178 ALA A O 1
ATOM 1391 N N . ARG A 1 179 ? 15.484 22.266 -16.469 1 94.31 179 ARG A N 1
ATOM 1392 C CA . ARG A 1 179 ? 16.406 22.969 -17.344 1 94.31 179 ARG A CA 1
ATOM 1393 C C . ARG A 1 179 ? 17.844 22.812 -16.859 1 94.31 179 ARG A C 1
ATOM 1395 O O . ARG A 1 179 ? 18.781 23.281 -17.516 1 94.31 179 ARG A O 1
ATOM 1402 N N . HIS A 1 180 ? 17.938 22.188 -15.727 1 92.94 180 HIS A N 1
ATOM 1403 C CA . HIS A 1 180 ? 19.281 21.984 -15.18 1 92.94 180 HIS A CA 1
ATOM 1404 C C . HIS A 1 180 ? 20.125 21.125 -16.094 1 92.94 180 HIS A C 1
ATOM 1406 O O . HIS A 1 180 ? 19.641 20.125 -16.641 1 92.94 180 HIS A O 1
ATOM 1412 N N . GLN A 1 181 ? 21.391 21.516 -16.219 1 92 181 GLN A N 1
ATOM 1413 C CA . GLN A 1 181 ? 22.328 20.766 -17.047 1 92 181 GLN A CA 1
ATOM 1414 C C . GLN A 1 181 ? 23.203 19.844 -16.188 1 92 181 GLN A C 1
ATOM 1416 O O . GLN A 1 181 ? 23.781 20.297 -15.203 1 92 181 GLN A O 1
ATOM 1421 N N . GLY A 1 182 ? 23.234 18.562 -16.516 1 91.88 182 GLY A N 1
ATOM 1422 C CA . GLY A 1 182 ? 24.078 17.609 -15.812 1 91.88 182 GLY A CA 1
ATOM 1423 C C . GLY A 1 182 ? 23.391 16.969 -14.625 1 91.88 182 GLY A C 1
ATOM 1424 O O . GLY A 1 182 ? 22.188 17.141 -14.438 1 91.88 182 GLY A O 1
ATOM 1425 N N . PRO A 1 183 ? 24.219 16.219 -13.828 1 96.12 183 PRO A N 1
ATOM 1426 C CA . PRO A 1 183 ? 23.641 15.531 -12.664 1 96.12 183 PRO A CA 1
ATOM 1427 C C . PRO A 1 183 ? 23.312 16.484 -11.516 1 96.12 183 PRO A C 1
ATOM 1429 O O . PRO A 1 183 ? 24.047 17.453 -11.289 1 96.12 183 PRO A O 1
ATOM 1432 N N . ILE A 1 184 ? 22.266 16.188 -10.82 1 96.81 184 ILE A N 1
ATOM 1433 C CA . ILE A 1 184 ? 21.766 17.047 -9.75 1 96.81 184 ILE A CA 1
ATOM 1434 C C . ILE A 1 184 ? 22.422 16.656 -8.43 1 96.81 184 ILE A C 1
ATOM 1436 O O . ILE A 1 184 ? 22.469 15.484 -8.062 1 96.81 184 ILE A O 1
ATOM 1440 N N . PRO A 1 185 ? 22.984 17.594 -7.734 1 95.62 185 PRO A N 1
ATOM 1441 C CA . PRO A 1 185 ? 23.453 17.297 -6.383 1 95.62 185 PRO A CA 1
ATOM 1442 C C . PRO A 1 185 ? 22.328 17.125 -5.379 1 95.62 185 PRO A C 1
ATOM 1444 O O . PRO A 1 185 ? 21.234 17.688 -5.562 1 95.62 185 PRO A O 1
ATOM 1447 N N . LEU A 1 186 ? 22.578 16.359 -4.258 1 95 186 LEU A N 1
ATOM 1448 C CA . LEU A 1 186 ? 21.609 16.203 -3.189 1 95 186 LEU A CA 1
ATOM 1449 C C . LEU A 1 186 ? 21.359 17.531 -2.477 1 95 186 LEU A C 1
ATOM 1451 O O . LEU A 1 186 ? 20.234 17.844 -2.092 1 95 186 LEU A O 1
ATOM 1455 N N . LYS A 1 187 ? 22.5 18.203 -2.383 1 93.81 187 LYS A N 1
ATOM 1456 C CA . LYS A 1 187 ? 22.438 19.5 -1.695 1 93.81 187 LYS A CA 1
ATOM 1457 C C . LYS A 1 187 ? 21.484 20.453 -2.402 1 93.81 187 LYS A C 1
ATOM 1459 O O . LYS A 1 187 ? 21.562 20.625 -3.623 1 93.81 187 LYS A O 1
ATOM 1464 N N . GLY A 1 188 ? 20.578 20.984 -1.685 1 93.56 188 GLY A N 1
ATOM 1465 C CA . GLY A 1 188 ? 19.703 22 -2.232 1 93.56 188 GLY A CA 1
ATOM 1466 C C . GLY A 1 188 ? 18.375 21.438 -2.734 1 93.56 188 GLY A C 1
ATOM 1467 O O . GLY A 1 188 ? 17.453 22.203 -3.033 1 93.56 188 GLY A O 1
ATOM 1468 N N . LEU A 1 189 ? 18.234 20.156 -2.809 1 94.75 189 LEU A N 1
ATOM 1469 C CA . LEU A 1 189 ? 17 19.562 -3.309 1 94.75 189 LEU A CA 1
ATOM 1470 C C . LEU A 1 189 ? 15.828 19.906 -2.402 1 94.75 189 LEU A C 1
ATOM 1472 O O . LEU A 1 189 ? 14.688 20.016 -2.869 1 94.75 189 LEU A O 1
ATOM 1476 N N . ASP A 1 190 ? 16.125 20.031 -1.093 1 92 190 ASP A N 1
ATOM 1477 C CA . ASP A 1 190 ? 15.039 20.297 -0.154 1 92 190 ASP A CA 1
ATOM 1478 C C . ASP A 1 190 ? 14.68 21.781 -0.124 1 92 190 ASP A C 1
ATOM 1480 O O . ASP A 1 190 ? 13.852 22.203 0.679 1 92 190 ASP A O 1
ATOM 1484 N N . SER A 1 191 ? 15.359 22.625 -0.961 1 93.25 191 SER A N 1
ATOM 1485 C CA . SER A 1 191 ? 14.891 23.984 -1.181 1 93.25 191 SER A CA 1
ATOM 1486 C C . SER A 1 191 ? 13.617 24 -2.02 1 93.25 191 SER A C 1
ATOM 1488 O O . SER A 1 191 ? 12.938 25.031 -2.088 1 93.25 191 SER A O 1
ATOM 1490 N N . TYR A 1 192 ? 13.359 22.891 -2.727 1 94.19 192 TYR A N 1
ATOM 1491 C CA . TYR A 1 192 ? 12.117 22.688 -3.455 1 94.19 192 TYR A CA 1
ATOM 1492 C C . TYR A 1 192 ? 11.125 21.859 -2.629 1 94.19 192 TYR A C 1
ATOM 1494 O O . TYR A 1 192 ? 11.469 21.375 -1.549 1 94.19 192 TYR A O 1
ATOM 1502 N N . ARG A 1 193 ? 9.875 21.844 -3.113 1 94.44 193 ARG A N 1
ATOM 1503 C CA . ARG A 1 193 ? 8.898 20.953 -2.49 1 94.44 193 ARG A CA 1
ATOM 1504 C C . ARG A 1 193 ? 9.242 19.484 -2.762 1 94.44 193 ARG A C 1
ATOM 1506 O O . ARG A 1 193 ? 8.883 18.938 -3.809 1 94.44 193 ARG A O 1
ATOM 1513 N N . LEU A 1 194 ? 9.891 18.875 -1.753 1 96 194 LEU A N 1
ATOM 1514 C CA . LEU A 1 194 ? 10.469 17.547 -1.902 1 96 194 LEU A CA 1
ATOM 1515 C C . LEU A 1 194 ? 9.562 16.484 -1.281 1 96 194 LEU A C 1
ATOM 1517 O O . LEU A 1 194 ? 9.172 16.609 -0.117 1 96 194 LEU A O 1
ATOM 1521 N N . GLY A 1 195 ? 9.164 15.523 -2.113 1 95.69 195 GLY A N 1
ATOM 1522 C CA . GLY A 1 195 ? 8.445 14.352 -1.634 1 95.69 195 GLY A CA 1
ATOM 1523 C C . GLY A 1 195 ? 9.312 13.109 -1.587 1 95.69 195 GLY A C 1
ATOM 1524 O O . GLY A 1 195 ? 10 12.781 -2.557 1 95.69 195 GLY A O 1
ATOM 1525 N N . LEU A 1 196 ? 9.273 12.414 -0.412 1 94.62 196 LEU A N 1
ATOM 1526 C CA . LEU A 1 196 ? 10.078 11.211 -0.255 1 94.62 196 LEU A CA 1
ATOM 1527 C C . LEU A 1 196 ? 9.258 10.086 0.375 1 94.62 196 LEU A C 1
ATOM 1529 O O . LEU A 1 196 ? 8.234 10.344 1.009 1 94.62 196 LEU A O 1
ATOM 1533 N N . LEU A 1 197 ? 9.773 8.867 0.124 1 90.62 197 LEU A N 1
ATOM 1534 C CA . LEU A 1 197 ? 9.188 7.719 0.804 1 90.62 197 LEU A CA 1
ATOM 1535 C C . LEU A 1 197 ? 9.664 7.641 2.25 1 90.62 197 LEU A C 1
ATOM 1537 O O . LEU A 1 197 ? 10.734 8.164 2.584 1 90.62 197 LEU A O 1
ATOM 1541 N N . GLY A 1 198 ? 8.859 6.941 3.031 1 80.44 198 GLY A N 1
ATOM 1542 C CA . GLY A 1 198 ? 9.258 6.688 4.406 1 80.44 198 GLY A CA 1
ATOM 1543 C C . GLY A 1 198 ? 10.344 5.637 4.527 1 80.44 198 GLY A C 1
ATOM 1544 O O . GLY A 1 198 ? 10.805 5.094 3.523 1 80.44 198 GLY A O 1
ATOM 1545 N N . VAL A 1 199 ? 10.828 5.285 5.668 1 63.78 199 VAL A N 1
ATOM 1546 C CA . VAL A 1 199 ? 12.039 4.547 6 1 63.78 199 VAL A CA 1
ATOM 1547 C C . VAL A 1 199 ? 11.875 3.082 5.605 1 63.78 199 VAL A C 1
ATOM 1549 O O . VAL A 1 199 ? 12.859 2.367 5.426 1 63.78 199 VAL A O 1
ATOM 1552 N N . SER A 1 200 ? 10.797 2.539 5.277 1 64.5 200 SER A N 1
ATOM 1553 C CA . SER A 1 200 ? 10.641 1.109 5.027 1 64.5 200 SER A CA 1
ATOM 1554 C C . SER A 1 200 ? 10.891 0.775 3.561 1 64.5 200 SER A C 1
ATOM 1556 O O . SER A 1 200 ? 10.828 -0.39 3.164 1 64.5 200 SER A O 1
ATOM 1558 N N . TYR A 1 201 ? 11.445 1.671 2.865 1 74.94 201 TYR A N 1
ATOM 1559 C CA . TYR A 1 201 ? 11.57 1.441 1.43 1 74.94 201 TYR A CA 1
ATOM 1560 C C . TYR A 1 201 ? 13.031 1.475 0.995 1 74.94 201 TYR A C 1
ATOM 1562 O O . TYR A 1 201 ? 13.844 2.186 1.586 1 74.94 201 TYR A O 1
ATOM 1570 N N . GLY A 1 202 ? 13.383 0.704 -0.034 1 76.75 202 GLY A N 1
ATOM 1571 C CA . GLY A 1 202 ? 14.734 0.58 -0.554 1 76.75 202 GLY A CA 1
ATOM 1572 C C . GLY A 1 202 ? 15.336 1.907 -0.974 1 76.75 202 GLY A C 1
ATOM 1573 O O . GLY A 1 202 ? 16.531 2.139 -0.786 1 76.75 202 GLY A O 1
ATOM 1574 N N . ILE A 1 203 ? 14.523 2.77 -1.46 1 85.25 203 ILE A N 1
ATOM 1575 C CA . ILE A 1 203 ? 15.008 4.059 -1.938 1 85.25 203 ILE A CA 1
ATOM 1576 C C . ILE A 1 203 ? 15.547 4.875 -0.764 1 85.25 203 ILE A C 1
ATOM 1578 O O . ILE A 1 203 ? 16.516 5.625 -0.913 1 85.25 203 ILE A O 1
ATOM 1582 N N . ARG A 1 204 ? 14.914 4.707 0.359 1 82.12 204 ARG A N 1
ATOM 1583 C CA . ARG A 1 204 ? 15.359 5.484 1.513 1 82.12 204 ARG A CA 1
ATOM 1584 C C . ARG A 1 204 ? 16.734 5.035 1.98 1 82.12 204 ARG A C 1
ATOM 1586 O O . ARG A 1 204 ? 17.531 5.848 2.459 1 82.12 204 ARG A O 1
ATOM 1593 N N . GLN A 1 205 ? 17.016 3.752 1.82 1 80.19 205 GLN A N 1
ATOM 1594 C CA . GLN A 1 205 ? 18.344 3.252 2.158 1 80.19 205 GLN A CA 1
ATOM 1595 C C . GLN A 1 205 ? 19.406 3.887 1.271 1 80.19 205 GLN A C 1
ATOM 1597 O O . GLN A 1 205 ? 20.484 4.27 1.752 1 80.19 205 GLN A O 1
ATOM 1602 N N . ILE A 1 206 ? 19.125 3.982 0.059 1 90.25 206 ILE A N 1
ATOM 1603 C CA . ILE A 1 206 ? 20.031 4.602 -0.89 1 90.25 206 ILE A CA 1
ATOM 1604 C C . ILE A 1 206 ? 20.219 6.078 -0.542 1 90.25 206 ILE A C 1
ATOM 1606 O O . ILE A 1 206 ? 21.344 6.582 -0.516 1 90.25 206 ILE A O 1
ATOM 1610 N N . LEU A 1 207 ? 19.141 6.688 -0.262 1 91.62 207 LEU A N 1
ATOM 1611 C CA . LEU A 1 207 ? 19.172 8.109 0.067 1 91.62 207 LEU A CA 1
ATOM 1612 C C . LEU A 1 207 ? 19.969 8.352 1.34 1 91.62 207 LEU A C 1
ATOM 1614 O O . LEU A 1 207 ? 20.781 9.289 1.4 1 91.62 207 LEU A O 1
ATOM 1618 N N . THR A 1 208 ? 19.75 7.504 2.279 1 86.5 208 THR A N 1
ATOM 1619 C CA . THR A 1 208 ? 20.469 7.633 3.541 1 86.5 208 THR A CA 1
ATOM 1620 C C . THR A 1 208 ? 21.969 7.492 3.322 1 86.5 208 THR A C 1
ATOM 1622 O O . THR A 1 208 ? 22.766 8.258 3.879 1 86.5 208 THR A O 1
ATOM 1625 N N . GLN A 1 209 ? 22.344 6.559 2.568 1 88.12 209 GLN A N 1
ATOM 1626 C CA . GLN A 1 209 ? 23.75 6.359 2.236 1 88.12 209 GLN A CA 1
ATOM 1627 C C . GLN A 1 209 ? 24.328 7.59 1.54 1 88.12 209 GLN A C 1
ATOM 1629 O O . GLN A 1 209 ? 25.422 8.039 1.876 1 88.12 209 GLN A O 1
ATOM 1634 N N . ALA A 1 210 ? 23.594 8.102 0.644 1 92.81 210 ALA A N 1
ATOM 1635 C CA . ALA A 1 210 ? 24.031 9.281 -0.095 1 92.81 210 ALA A CA 1
ATOM 1636 C C . ALA A 1 210 ? 24.141 10.492 0.823 1 92.81 210 ALA A C 1
ATOM 1638 O O . ALA A 1 210 ? 25.078 11.281 0.711 1 92.81 210 ALA A O 1
ATOM 1639 N N . GLU A 1 211 ? 23.141 10.648 1.703 1 91.88 211 GLU A N 1
ATOM 1640 C CA . GLU A 1 211 ? 23.156 11.727 2.682 1 91.88 211 GLU A CA 1
ATOM 1641 C C . GLU A 1 211 ? 24.406 11.664 3.553 1 91.88 211 GLU A C 1
ATOM 1643 O O . GLU A 1 211 ? 25.078 12.68 3.768 1 91.88 211 GLU A O 1
ATOM 1648 N N . GLN A 1 212 ? 24.703 10.516 3.984 1 90 212 GLN A N 1
ATOM 1649 C CA . GLN A 1 212 ? 25.875 10.312 4.836 1 90 212 GLN A CA 1
ATOM 1650 C C . GLN A 1 212 ? 27.156 10.633 4.086 1 90 212 GLN A C 1
ATOM 1652 O O . GLN A 1 212 ? 28.031 11.32 4.613 1 90 212 GLN A O 1
ATOM 1657 N N . GLN A 1 213 ? 27.25 10.219 2.92 1 91.88 213 GLN A N 1
ATOM 1658 C CA . GLN A 1 213 ? 28.453 10.398 2.109 1 91.88 213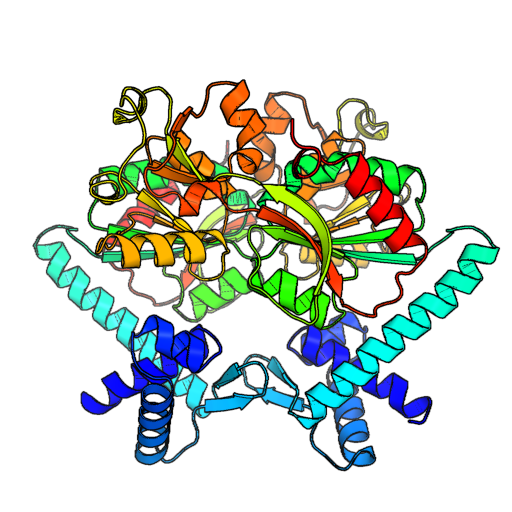 GLN A CA 1
ATOM 1659 C C . GLN A 1 213 ? 28.672 11.867 1.771 1 91.88 213 GLN A C 1
ATOM 1661 O O . GLN A 1 213 ? 29.812 12.328 1.673 1 91.88 213 GLN A O 1
ATOM 1666 N N . SER A 1 214 ? 27.609 12.57 1.593 1 92.31 214 SER A N 1
ATOM 1667 C CA . SER A 1 214 ? 27.734 13.953 1.155 1 92.31 214 SER A CA 1
ATOM 1668 C C . SER A 1 214 ? 27.625 14.922 2.334 1 92.31 214 SER A C 1
ATOM 1670 O O . SER A 1 214 ? 27.828 16.125 2.176 1 92.31 214 SER A O 1
ATOM 1672 N N . GLY A 1 215 ? 27.234 14.445 3.498 1 92.44 215 GLY A N 1
ATOM 1673 C CA . GLY A 1 215 ? 27.047 15.289 4.664 1 92.44 215 GLY A CA 1
ATOM 1674 C C . GLY A 1 215 ? 25.812 16.172 4.566 1 92.44 215 GLY A C 1
ATOM 1675 O O . GLY A 1 215 ? 25.781 17.281 5.094 1 92.44 215 GLY A O 1
ATOM 1676 N N . VAL A 1 216 ? 24.906 15.781 3.744 1 91.81 216 VAL A N 1
ATOM 1677 C CA . VAL A 1 216 ? 23.656 16.531 3.527 1 91.81 216 VAL A CA 1
ATOM 1678 C C . VAL A 1 216 ? 22.5 15.773 4.156 1 91.81 216 VAL A C 1
ATOM 1680 O O . VAL A 1 216 ? 22.453 14.539 4.133 1 91.81 216 VAL A O 1
ATOM 1683 N N . SER A 1 217 ? 21.578 16.516 4.82 1 90.69 217 SER A N 1
ATOM 1684 C CA . SER A 1 217 ? 20.312 15.945 5.305 1 90.69 217 SER A CA 1
ATOM 1685 C C . SER A 1 217 ? 19.125 16.641 4.668 1 90.69 217 SER A C 1
ATOM 1687 O O . SER A 1 217 ? 18.891 17.828 4.887 1 90.69 217 SER A O 1
ATOM 1689 N N . LEU A 1 218 ? 18.391 15.875 3.947 1 91.88 218 LEU A N 1
ATOM 1690 C CA . LEU A 1 218 ? 17.234 16.438 3.264 1 91.88 218 LEU A CA 1
ATOM 1691 C C . LEU A 1 218 ? 16.016 16.469 4.184 1 91.88 218 LEU A C 1
ATOM 1693 O O . LEU A 1 218 ? 15.773 15.508 4.914 1 91.88 218 LEU A O 1
ATOM 1697 N N . VAL A 1 219 ? 15.352 17.547 4.145 1 89.25 219 VAL A N 1
ATOM 1698 C CA . VAL A 1 219 ? 14.094 17.703 4.867 1 89.25 219 VAL A CA 1
ATOM 1699 C C . VAL A 1 219 ? 12.938 17.75 3.877 1 89.25 219 VAL A C 1
ATOM 1701 O O . VAL A 1 219 ? 12.742 18.75 3.186 1 89.25 219 VAL A O 1
ATOM 1704 N N . PRO A 1 220 ? 12.164 16.688 3.84 1 92.5 220 PRO A N 1
ATOM 1705 C CA . PRO A 1 220 ? 11.078 16.656 2.85 1 92.5 220 PRO A CA 1
ATOM 1706 C C . PRO A 1 220 ? 9.875 17.484 3.268 1 92.5 220 PRO A C 1
ATOM 1708 O O . PRO A 1 220 ? 9.625 17.656 4.465 1 92.5 220 PRO A O 1
ATOM 1711 N N . THR A 1 221 ? 9.172 18 2.244 1 93.62 221 THR A N 1
ATOM 1712 C CA . THR A 1 221 ? 7.887 18.656 2.424 1 93.62 221 THR A CA 1
ATOM 1713 C C . THR A 1 221 ? 6.77 17.641 2.598 1 93.62 221 THR A C 1
ATOM 1715 O O . THR A 1 221 ? 5.797 17.891 3.314 1 93.62 221 THR A O 1
ATOM 1718 N N . LEU A 1 222 ? 6.898 16.516 1.939 1 94.75 222 LEU A N 1
ATOM 1719 C CA . LEU A 1 222 ? 5.91 15.445 1.947 1 94.75 222 LEU A CA 1
ATOM 1720 C C . LEU A 1 222 ? 6.582 14.078 2.076 1 94.75 222 LEU A C 1
ATOM 1722 O O . LEU A 1 222 ? 7.559 13.797 1.379 1 94.75 222 LEU A O 1
ATOM 1726 N N . THR A 1 223 ? 6.102 13.312 3.014 1 93.19 223 THR A N 1
ATOM 1727 C CA . THR A 1 223 ? 6.496 11.914 3.131 1 93.19 223 THR A CA 1
ATOM 1728 C C . THR A 1 223 ? 5.289 11 2.99 1 93.19 223 THR A C 1
ATOM 1730 O O . THR A 1 223 ? 4.207 11.305 3.496 1 93.19 223 THR A O 1
ATOM 1733 N N . CYS A 1 224 ? 5.473 9.961 2.275 1 93.5 224 CYS A N 1
ATOM 1734 C CA . CYS A 1 224 ? 4.391 8.992 2.1 1 93.5 224 CYS A CA 1
ATOM 1735 C C . CYS A 1 224 ? 4.945 7.59 1.891 1 93.5 224 CYS A C 1
ATOM 1737 O O . CYS A 1 224 ? 6.148 7.367 2.02 1 93.5 224 CYS A O 1
ATOM 1739 N N . ASN A 1 225 ? 3.98 6.625 1.666 1 91.94 225 ASN A N 1
ATOM 1740 C CA . ASN A 1 225 ? 4.418 5.242 1.546 1 91.94 225 ASN A CA 1
ATOM 1741 C C . ASN A 1 225 ? 3.998 4.633 0.21 1 91.94 225 ASN A C 1
ATOM 1743 O O . ASN A 1 225 ? 3.766 3.428 0.117 1 91.94 225 ASN A O 1
ATOM 1747 N N . THR A 1 226 ? 3.828 5.488 -0.805 1 93 226 THR A N 1
ATOM 1748 C CA . THR A 1 226 ? 3.424 4.996 -2.115 1 93 226 THR A CA 1
ATOM 1749 C C . THR A 1 226 ? 4.09 5.801 -3.229 1 93 226 THR A C 1
ATOM 1751 O O . THR A 1 226 ? 4.254 7.016 -3.107 1 93 226 THR A O 1
ATOM 1754 N N . PHE A 1 227 ? 4.434 5.133 -4.309 1 93.69 227 PHE A N 1
ATOM 1755 C CA . PHE A 1 227 ? 4.977 5.793 -5.484 1 93.69 227 PHE A CA 1
ATOM 1756 C C . PHE A 1 227 ? 3.908 6.621 -6.188 1 93.69 227 PHE A C 1
ATOM 1758 O O . PHE A 1 227 ? 4.203 7.684 -6.742 1 93.69 227 PHE A O 1
ATOM 1765 N N . ALA A 1 228 ? 2.74 6.129 -6.098 1 93.25 228 ALA A N 1
ATOM 1766 C CA . ALA A 1 228 ? 1.648 6.793 -6.805 1 93.25 228 ALA A CA 1
ATOM 1767 C C . ALA A 1 228 ? 1.492 8.234 -6.336 1 93.25 228 ALA A C 1
ATOM 1769 O O . ALA A 1 228 ? 1.314 9.148 -7.152 1 93.25 228 ALA A O 1
ATOM 1770 N N . MET A 1 229 ? 1.59 8.43 -5.078 1 93.5 229 MET A N 1
ATOM 1771 C CA . MET A 1 229 ? 1.476 9.773 -4.523 1 93.5 229 MET A CA 1
ATOM 1772 C C . MET A 1 229 ? 2.664 10.633 -4.938 1 93.5 229 MET A C 1
ATOM 1774 O O . MET A 1 229 ? 2.496 11.805 -5.297 1 93.5 229 MET A O 1
ATOM 1778 N N . LEU A 1 230 ? 3.809 10.078 -4.934 1 95.38 230 LEU A N 1
ATOM 1779 C CA . LEU A 1 230 ? 5.012 10.82 -5.285 1 95.38 230 LEU A CA 1
ATOM 1780 C C . LEU A 1 230 ? 4.992 11.227 -6.758 1 95.38 230 LEU A C 1
ATOM 1782 O O . LEU A 1 230 ? 5.375 12.344 -7.102 1 95.38 230 LEU A O 1
ATOM 1786 N N . LYS A 1 231 ? 4.562 10.312 -7.566 1 95.5 231 LYS A N 1
ATOM 1787 C CA . LYS A 1 231 ? 4.445 10.617 -8.984 1 95.5 231 LYS A CA 1
ATOM 1788 C C . LYS A 1 231 ? 3.527 11.82 -9.219 1 95.5 231 LYS A C 1
ATOM 1790 O O . LYS A 1 231 ? 3.891 12.758 -9.93 1 95.5 231 LYS A O 1
ATOM 1795 N N . ARG A 1 232 ? 2.387 11.742 -8.641 1 93 232 ARG A N 1
ATOM 1796 C CA . ARG A 1 232 ? 1.409 12.812 -8.805 1 93 232 ARG A CA 1
ATOM 1797 C C . ARG A 1 232 ? 1.942 14.125 -8.242 1 93 232 ARG A C 1
ATOM 1799 O O . ARG A 1 232 ? 1.764 15.18 -8.852 1 93 232 ARG A O 1
ATOM 1806 N N . PHE A 1 233 ? 2.553 14.086 -7.074 1 93.25 233 PHE A N 1
ATOM 1807 C CA . PHE A 1 233 ? 3.145 15.258 -6.434 1 93.25 233 PHE A CA 1
ATOM 1808 C C . PHE A 1 233 ? 4.164 15.914 -7.355 1 93.25 233 PHE A C 1
ATOM 1810 O O . PHE A 1 233 ? 4.176 17.141 -7.504 1 93.25 233 PHE A O 1
ATOM 1817 N N . ALA A 1 234 ? 4.977 15.094 -8.039 1 96.25 234 ALA A N 1
ATOM 1818 C CA . ALA A 1 234 ? 5.992 15.594 -8.961 1 96.25 234 ALA A CA 1
ATOM 1819 C C . ALA A 1 234 ? 5.352 16.234 -10.188 1 96.25 234 ALA A C 1
ATOM 1821 O O . ALA A 1 234 ? 5.801 17.297 -10.656 1 96.25 234 ALA A O 1
ATOM 1822 N N . MET A 1 235 ? 4.332 15.641 -10.664 1 95 235 MET A N 1
ATOM 1823 C CA . MET A 1 235 ? 3.641 16.156 -11.836 1 95 235 MET A CA 1
ATOM 1824 C C . MET A 1 235 ? 2.998 17.516 -11.531 1 95 235 MET A C 1
ATOM 1826 O O . MET A 1 235 ? 2.785 18.328 -12.438 1 95 235 MET A O 1
ATOM 1830 N N . GLU A 1 236 ? 2.699 17.719 -10.258 1 92 236 GLU A N 1
ATOM 1831 C CA . GLU A 1 236 ? 2.016 18.953 -9.852 1 92 236 GLU A CA 1
ATOM 1832 C C . GLU A 1 236 ? 3.008 19.984 -9.344 1 92 236 GLU A C 1
ATOM 1834 O O . GLU A 1 236 ? 2.631 20.906 -8.609 1 92 236 GLU A O 1
ATOM 1839 N N . GLY A 1 237 ? 4.277 19.766 -9.641 1 92.56 237 GLY A N 1
ATOM 1840 C CA . GLY A 1 237 ? 5.254 20.812 -9.375 1 92.56 237 GLY A CA 1
ATOM 1841 C C . GLY A 1 237 ? 6.199 20.469 -8.242 1 92.56 237 GLY A C 1
ATOM 1842 O O . GLY A 1 237 ? 7.051 21.281 -7.871 1 92.56 237 GLY A O 1
ATOM 1843 N N . GLY A 1 238 ? 6.008 19.328 -7.602 1 95.25 238 GLY A N 1
ATOM 1844 C CA . GLY A 1 238 ? 6.953 18.844 -6.602 1 95.25 238 GLY A CA 1
ATOM 1845 C C . GLY A 1 238 ? 8.172 18.188 -7.207 1 95.25 238 GLY A C 1
ATOM 1846 O O . GLY A 1 238 ? 8.305 18.109 -8.43 1 95.25 238 GLY A O 1
ATOM 1847 N N . VAL A 1 239 ? 9.109 17.812 -6.305 1 96.75 239 VAL A N 1
ATOM 1848 C CA . VAL A 1 239 ? 10.312 17.062 -6.648 1 96.75 239 VAL A CA 1
ATOM 1849 C C . VAL A 1 239 ? 10.336 15.742 -5.891 1 96.75 239 VAL A C 1
ATOM 1851 O O . VAL A 1 239 ? 9.938 15.68 -4.723 1 96.75 239 VAL A O 1
ATOM 1854 N N . THR A 1 240 ? 10.688 14.703 -6.539 1 97.12 240 THR A N 1
ATOM 1855 C CA . THR A 1 240 ? 10.836 13.43 -5.844 1 97.12 240 THR A CA 1
ATOM 1856 C C . THR A 1 240 ? 11.961 12.609 -6.465 1 97.12 240 THR A C 1
ATOM 1858 O O . THR A 1 240 ? 12.602 13.039 -7.426 1 97.12 240 THR A O 1
ATOM 1861 N N . LEU A 1 241 ? 12.359 11.531 -5.816 1 96.81 241 LEU A N 1
ATOM 1862 C CA . LEU A 1 241 ? 13.328 10.555 -6.293 1 96.81 241 LEU A CA 1
ATOM 1863 C C . LEU A 1 241 ? 12.672 9.203 -6.539 1 96.81 241 LEU A C 1
ATOM 1865 O O . LEU A 1 241 ? 12.07 8.617 -5.629 1 96.81 241 LEU A O 1
ATOM 1869 N N . LEU A 1 242 ? 12.758 8.703 -7.75 1 96.81 242 LEU A N 1
ATOM 1870 C CA . LEU A 1 242 ? 12.18 7.414 -8.109 1 96.81 242 LEU A CA 1
ATOM 1871 C C . LEU A 1 242 ? 13.07 6.672 -9.102 1 96.81 242 LEU A C 1
ATOM 1873 O O . LEU A 1 242 ? 13.781 7.293 -9.891 1 96.81 242 LEU A O 1
ATOM 1877 N N . PRO A 1 243 ? 13.008 5.32 -9.031 1 95.5 243 PRO A N 1
ATOM 1878 C CA . PRO A 1 243 ? 13.633 4.586 -10.133 1 95.5 243 PRO A CA 1
ATOM 1879 C C . PRO A 1 243 ? 12.938 4.828 -11.469 1 95.5 243 PRO A C 1
ATOM 1881 O O . PRO A 1 243 ? 11.711 4.949 -11.523 1 95.5 243 PRO A O 1
ATOM 1884 N N . THR A 1 244 ? 13.688 4.781 -12.5 1 94.06 244 THR A N 1
ATOM 1885 C CA . THR A 1 244 ? 13.164 5.148 -13.812 1 94.06 244 THR A CA 1
ATOM 1886 C C . THR A 1 244 ? 12.133 4.133 -14.281 1 94.06 244 THR A C 1
ATOM 1888 O O . THR A 1 244 ? 11.164 4.488 -14.961 1 94.06 244 THR A O 1
ATOM 1891 N N . PHE A 1 245 ? 12.25 2.859 -13.891 1 93.56 245 PHE A N 1
ATOM 1892 C CA . PHE A 1 245 ? 11.352 1.822 -14.391 1 93.56 245 PHE A CA 1
ATOM 1893 C C . PHE A 1 245 ? 9.945 2.006 -13.836 1 93.56 245 PHE A C 1
ATOM 1895 O O . PHE A 1 245 ? 8.992 1.407 -14.344 1 93.56 245 PHE A O 1
ATOM 1902 N N . VAL A 1 246 ? 9.805 2.85 -12.789 1 94.5 246 VAL A N 1
ATOM 1903 C CA . VAL A 1 246 ? 8.523 3.057 -12.125 1 94.5 246 VAL A CA 1
ATOM 1904 C C . VAL A 1 246 ? 7.719 4.117 -12.867 1 94.5 246 VAL A C 1
ATOM 1906 O O . VAL A 1 246 ? 6.504 4.227 -12.688 1 94.5 246 VAL A O 1
ATOM 1909 N N . VAL A 1 247 ? 8.375 4.953 -13.727 1 95.5 247 VAL A N 1
ATOM 1910 C CA . VAL A 1 247 ? 7.711 6.109 -14.32 1 95.5 247 VAL A CA 1
ATOM 1911 C C . VAL A 1 247 ? 7.84 6.055 -15.836 1 95.5 247 VAL A C 1
ATOM 1913 O O . VAL A 1 247 ? 7.926 7.09 -16.5 1 95.5 247 VAL A O 1
ATOM 1916 N N . VAL A 1 248 ? 7.867 4.891 -16.391 1 92.81 248 VAL A N 1
ATOM 1917 C CA . VAL A 1 248 ? 8.07 4.715 -17.828 1 92.81 248 VAL A CA 1
ATOM 1918 C C . VAL A 1 248 ? 6.961 5.434 -18.594 1 92.81 248 VAL A C 1
ATOM 1920 O O . VAL A 1 248 ? 7.238 6.207 -19.516 1 92.81 248 VAL A O 1
ATOM 1923 N N . ASP A 1 249 ? 5.707 5.254 -18.219 1 89.88 249 ASP A N 1
ATOM 1924 C CA . ASP A 1 249 ? 4.574 5.859 -18.906 1 89.88 249 ASP A CA 1
ATOM 1925 C C . ASP A 1 249 ? 4.633 7.383 -18.828 1 89.88 249 ASP A C 1
ATOM 1927 O O . ASP A 1 249 ? 4.367 8.07 -19.812 1 89.88 249 ASP A O 1
ATOM 1931 N N . GLU A 1 250 ? 4.957 7.855 -17.672 1 94.81 250 GLU A N 1
ATOM 1932 C CA . GLU A 1 250 ? 5.004 9.297 -17.453 1 94.81 250 GLU A CA 1
ATOM 1933 C C . GLU A 1 250 ? 6.156 9.938 -18.234 1 94.81 250 GLU A C 1
ATOM 1935 O O . GLU A 1 250 ? 6.043 11.062 -18.719 1 94.81 250 GLU A O 1
ATOM 1940 N N . LEU A 1 251 ? 7.258 9.227 -18.422 1 96.06 251 LEU A N 1
ATOM 1941 C CA . LEU A 1 251 ? 8.391 9.711 -19.188 1 96.06 251 LEU A CA 1
ATOM 1942 C C . LEU A 1 251 ? 8.07 9.719 -20.688 1 96.06 251 LEU A C 1
ATOM 1944 O O . LEU A 1 251 ? 8.344 10.703 -21.375 1 96.06 251 LEU A O 1
ATOM 1948 N N . GLU A 1 252 ? 7.426 8.727 -21.109 1 94.5 252 GLU A N 1
ATOM 1949 C CA . GLU A 1 252 ? 7.078 8.586 -22.516 1 94.5 252 GLU A CA 1
ATOM 1950 C C . GLU A 1 252 ? 6.035 9.625 -22.938 1 94.5 252 GLU A C 1
ATOM 1952 O O . GLU A 1 252 ? 6.086 10.156 -24.047 1 94.5 252 GLU A O 1
ATOM 1957 N N . SER A 1 253 ? 5.156 9.922 -22.031 1 93.75 253 SER A N 1
ATOM 1958 C CA . SER A 1 253 ? 4.09 10.875 -22.344 1 93.75 253 SER A CA 1
ATOM 1959 C C . SER A 1 253 ? 4.535 12.312 -22.078 1 93.75 253 SER A C 1
ATOM 1961 O O . SER A 1 253 ? 3.789 13.258 -22.344 1 93.75 253 SER A O 1
ATOM 1963 N N . GLY A 1 254 ? 5.672 12.453 -21.5 1 95.69 254 GLY A N 1
ATOM 1964 C CA . GLY A 1 254 ? 6.223 13.781 -21.266 1 95.69 254 GLY A CA 1
ATOM 1965 C C . GLY A 1 254 ? 5.637 14.461 -20.047 1 95.69 254 GLY A C 1
ATOM 1966 O O . GLY A 1 254 ? 5.715 15.68 -19.906 1 95.69 254 GLY A O 1
ATOM 1967 N N . LYS A 1 255 ? 5.07 13.734 -19.188 1 95.88 255 LYS A N 1
ATOM 1968 C CA . LYS A 1 255 ? 4.48 14.297 -17.969 1 95.88 255 LYS A CA 1
ATOM 1969 C C . LYS A 1 255 ? 5.535 14.492 -16.891 1 95.88 255 LYS A C 1
ATOM 1971 O O . LYS A 1 255 ? 5.352 15.305 -15.969 1 95.88 255 LYS A O 1
ATOM 1976 N N . LEU A 1 256 ? 6.605 13.695 -16.984 1 97.88 256 LEU A N 1
ATOM 1977 C CA . LEU A 1 256 ? 7.734 13.805 -16.078 1 97.88 256 LEU A CA 1
ATOM 1978 C C . LEU A 1 256 ? 9.055 13.812 -16.844 1 97.88 256 LEU A C 1
ATOM 1980 O O . LEU A 1 256 ? 9.133 13.297 -17.953 1 97.88 256 LEU A O 1
ATOM 1984 N N . VAL A 1 257 ? 10.008 14.391 -16.234 1 97.88 257 VAL A N 1
ATOM 1985 C CA . VAL A 1 257 ? 11.391 14.359 -16.688 1 97.88 257 VAL A CA 1
ATOM 1986 C C . VAL A 1 257 ? 12.273 13.734 -15.617 1 97.88 257 VAL A C 1
ATOM 1988 O O . VAL A 1 257 ? 12.102 14 -14.43 1 97.88 257 VAL A O 1
ATOM 1991 N N . ALA A 1 258 ? 13.148 12.898 -16.094 1 97.88 258 ALA A N 1
ATOM 1992 C CA . ALA A 1 258 ? 14.094 12.25 -15.188 1 97.88 258 ALA A CA 1
ATOM 1993 C C . ALA A 1 258 ? 15.477 12.898 -15.273 1 97.88 258 ALA A C 1
ATOM 1995 O O . ALA A 1 258 ? 16.031 13.055 -16.375 1 97.88 258 ALA A O 1
ATOM 1996 N N . LEU A 1 259 ? 16.016 13.305 -14.156 1 98.06 259 LEU A N 1
ATOM 1997 C CA . LEU A 1 259 ? 17.328 13.906 -14.094 1 98.06 259 LEU A CA 1
ATOM 1998 C C . LEU A 1 259 ? 18.281 13.07 -13.227 1 98.06 259 LEU A C 1
ATOM 2000 O O . LEU A 1 259 ? 17.938 12.734 -12.086 1 98.06 259 LEU A O 1
ATOM 2004 N N . PRO A 1 260 ? 19.469 12.797 -13.727 1 97.12 260 PRO A N 1
ATOM 2005 C CA . PRO A 1 260 ? 20.391 11.977 -12.945 1 97.12 260 PRO A CA 1
ATOM 2006 C C . PRO A 1 260 ? 20.922 12.695 -11.711 1 97.12 260 PRO A C 1
ATOM 2008 O O . PRO A 1 260 ? 20.984 13.93 -11.688 1 97.12 260 PRO A O 1
ATOM 2011 N N . LEU A 1 261 ? 21.219 11.883 -10.672 1 97.31 261 LEU A N 1
ATOM 2012 C CA . LEU A 1 261 ? 21.828 12.398 -9.461 1 97.31 261 LEU A CA 1
ATOM 2013 C C . LEU A 1 261 ? 23.344 12.25 -9.516 1 97.31 261 LEU A C 1
ATOM 2015 O O . LEU A 1 261 ? 23.859 11.312 -10.133 1 97.31 261 LEU A O 1
ATOM 2019 N N . GLU A 1 262 ? 24.047 13.117 -8.875 1 95.06 262 GLU A N 1
ATOM 2020 C CA . GLU A 1 262 ? 25.5 13.148 -8.898 1 95.06 262 GLU A CA 1
ATOM 2021 C C . GLU A 1 262 ? 26.094 11.906 -8.234 1 95.06 262 GLU A C 1
ATOM 2023 O O . GLU A 1 262 ? 27.031 11.305 -8.75 1 95.06 262 GLU A O 1
ATOM 2028 N N . SER A 1 263 ? 25.578 11.547 -7.121 1 94.12 263 SER A N 1
ATOM 2029 C CA . SER A 1 263 ? 26.125 10.422 -6.379 1 94.12 263 SER A CA 1
ATOM 2030 C C . SER A 1 263 ? 25.938 9.109 -7.141 1 94.12 263 SER A C 1
ATOM 2032 O O . SER A 1 263 ? 24.828 8.773 -7.535 1 94.12 263 SER A O 1
ATOM 2034 N N . PRO A 1 264 ? 26.922 8.328 -7.262 1 92.81 264 PRO A N 1
ATOM 2035 C CA . PRO A 1 264 ? 26.859 7.094 -8.039 1 92.81 264 PRO A CA 1
ATOM 2036 C C . PRO A 1 264 ? 25.969 6.035 -7.395 1 92.81 264 PRO A C 1
ATOM 2038 O O . PRO A 1 264 ? 25.531 5.094 -8.062 1 92.81 264 PRO A O 1
ATOM 2041 N N . VAL A 1 265 ? 25.703 6.188 -6.113 1 93.56 265 VAL A N 1
ATOM 2042 C CA . VAL A 1 265 ? 24.906 5.191 -5.402 1 93.56 265 VAL A CA 1
ATOM 2043 C C . VAL A 1 265 ? 23.516 5.086 -6.039 1 93.56 265 VAL A C 1
ATOM 2045 O O . VAL A 1 265 ? 22.891 4.023 -6.004 1 93.56 265 VAL A O 1
ATOM 2048 N N . PHE A 1 266 ? 23.078 6.191 -6.633 1 95.38 266 PHE A N 1
ATOM 2049 C CA . PHE A 1 266 ? 21.75 6.234 -7.211 1 95.38 266 PHE A CA 1
ATOM 2050 C C . PHE A 1 266 ? 21.719 5.5 -8.547 1 95.38 266 PHE A C 1
ATOM 2052 O O . PHE A 1 266 ? 20.641 5.191 -9.062 1 95.38 266 PHE A O 1
ATOM 2059 N N . SER A 1 267 ? 22.844 5.195 -9.133 1 94.69 267 SER A N 1
ATOM 2060 C CA . SER A 1 267 ? 22.906 4.523 -10.43 1 94.69 267 SER A CA 1
ATOM 2061 C C . SER A 1 267 ? 23.188 3.033 -10.266 1 94.69 267 SER A C 1
ATOM 2063 O O . SER A 1 267 ? 23.172 2.281 -11.242 1 94.69 267 SER A O 1
ATOM 2065 N N . GLU A 1 268 ? 23.359 2.578 -9.062 1 93 268 GLU A N 1
ATOM 2066 C CA . GLU A 1 268 ? 23.797 1.207 -8.828 1 93 268 GLU A CA 1
ATOM 2067 C C . GLU A 1 268 ? 22.672 0.338 -8.297 1 93 268 GLU A C 1
ATOM 2069 O O . GLU A 1 268 ? 22.812 -0.878 -8.164 1 93 268 GLU A O 1
ATOM 2074 N N . SER A 1 269 ? 21.547 0.981 -8.031 1 93.81 269 SER A N 1
ATOM 2075 C CA . SER A 1 269 ? 20.406 0.238 -7.484 1 93.81 269 SER A CA 1
ATOM 2076 C C . SER A 1 269 ? 19.906 -0.806 -8.477 1 93.81 269 SER A C 1
ATOM 2078 O O . SER A 1 269 ? 20.016 -0.62 -9.688 1 93.81 269 SER A O 1
ATOM 2080 N N . GLN A 1 270 ? 19.344 -1.915 -7.902 1 94.56 270 GLN A N 1
ATOM 2081 C CA . GLN A 1 270 ? 18.906 -3.029 -8.742 1 94.56 270 GLN A CA 1
ATOM 2082 C C . GLN A 1 270 ? 17.531 -3.525 -8.336 1 94.56 270 GLN A C 1
ATOM 2084 O O . GLN A 1 270 ? 17.125 -3.363 -7.188 1 94.56 270 GLN A O 1
ATOM 2089 N N . VAL A 1 271 ? 16.891 -4.086 -9.312 1 96.38 271 VAL A N 1
ATOM 2090 C CA . VAL A 1 271 ? 15.68 -4.863 -9.047 1 96.38 271 VAL A CA 1
ATOM 2091 C C . VAL A 1 271 ? 16.016 -6.355 -9.078 1 96.38 271 VAL A C 1
ATOM 2093 O O . VAL A 1 271 ? 16.922 -6.781 -9.797 1 96.38 271 VAL A O 1
ATOM 2096 N N . HIS A 1 272 ? 15.266 -7.117 -8.242 1 97.06 272 HIS A N 1
ATOM 2097 C CA . HIS A 1 272 ? 15.477 -8.562 -8.164 1 97.06 272 HIS A CA 1
ATOM 2098 C C . HIS A 1 272 ? 14.148 -9.312 -8.164 1 97.06 272 HIS A C 1
ATOM 2100 O O . HIS A 1 272 ? 13.164 -8.844 -7.582 1 97.06 272 HIS A O 1
ATOM 2106 N N . ILE A 1 273 ? 14.141 -10.445 -8.852 1 98.12 273 ILE A N 1
ATOM 2107 C CA . ILE A 1 273 ? 13.18 -11.5 -8.547 1 98.12 273 ILE A CA 1
ATOM 2108 C C . ILE A 1 273 ? 13.789 -12.477 -7.551 1 98.12 273 ILE A C 1
ATOM 2110 O O . ILE A 1 273 ? 14.859 -13.039 -7.797 1 98.12 273 ILE A O 1
ATOM 2114 N N . ILE A 1 274 ? 13.086 -12.664 -6.402 1 98.06 274 ILE A N 1
ATOM 2115 C CA . ILE A 1 274 ? 13.758 -13.438 -5.367 1 98.06 274 ILE A CA 1
ATOM 2116 C C . ILE A 1 274 ? 12.852 -14.57 -4.902 1 98.06 274 ILE A C 1
ATOM 2118 O O . ILE A 1 274 ? 11.625 -14.492 -5.043 1 98.06 274 ILE A O 1
ATOM 2122 N N . SER A 1 275 ? 13.406 -15.617 -4.387 1 96.94 275 SER A N 1
ATOM 2123 C CA . SER A 1 275 ? 12.805 -16.672 -3.578 1 96.94 275 SER A CA 1
ATOM 2124 C C . SER A 1 275 ? 13.672 -17.016 -2.375 1 96.94 275 SER A C 1
ATOM 2126 O O . SER A 1 275 ? 14.797 -16.516 -2.256 1 96.94 275 SER A O 1
ATOM 2128 N N . ARG A 1 276 ? 13.062 -17.703 -1.451 1 94 276 ARG A N 1
ATOM 2129 C CA . ARG A 1 276 ? 13.875 -18.156 -0.326 1 94 276 ARG A CA 1
ATOM 2130 C C . ARG A 1 276 ? 14.938 -19.156 -0.779 1 94 276 ARG A C 1
ATOM 2132 O O . ARG A 1 276 ? 14.648 -20.047 -1.579 1 94 276 ARG A O 1
ATOM 2139 N N . LEU A 1 277 ? 16.156 -18.984 -0.277 1 91.69 277 LEU A N 1
ATOM 2140 C CA . LEU A 1 277 ? 17.203 -19.953 -0.573 1 91.69 277 LEU A CA 1
ATOM 2141 C C . LEU A 1 277 ? 16.812 -21.344 -0.077 1 91.69 277 LEU A C 1
ATOM 2143 O O . LEU A 1 277 ? 16.359 -21.5 1.062 1 91.69 277 LEU A O 1
ATOM 2147 N N . GLY A 1 278 ? 16.906 -22.312 -0.982 1 87.19 278 GLY A N 1
ATOM 21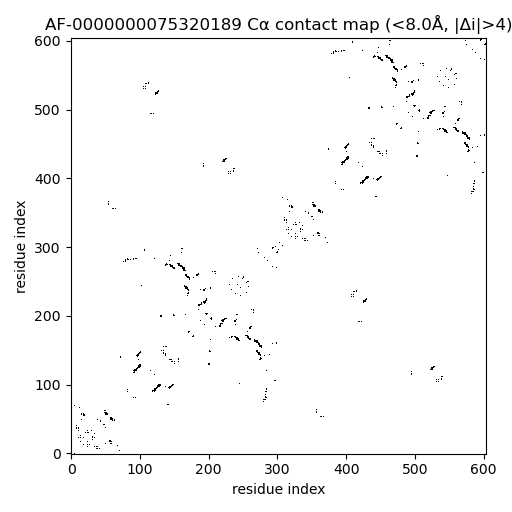48 C CA . GLY A 1 278 ? 16.625 -23.688 -0.605 1 87.19 278 GLY A CA 1
ATOM 2149 C C . GLY A 1 278 ? 15.18 -24.078 -0.827 1 87.19 278 GLY A C 1
ATOM 2150 O O . GLY A 1 278 ? 14.828 -25.25 -0.739 1 87.19 278 GLY A O 1
ATOM 2151 N N . ARG A 1 279 ? 14.367 -23.125 -1.082 1 84.69 279 ARG A N 1
ATOM 2152 C CA . ARG A 1 279 ? 12.961 -23.438 -1.317 1 84.69 279 ARG A CA 1
ATOM 2153 C C . ARG A 1 279 ? 12.781 -24.156 -2.656 1 84.69 279 ARG A C 1
ATOM 2155 O O . ARG A 1 279 ? 13.305 -23.703 -3.678 1 84.69 279 ARG A O 1
ATOM 2162 N N . GLN A 1 280 ? 12.109 -25.25 -2.572 1 82.12 280 GLN A N 1
ATOM 2163 C CA . GLN A 1 280 ? 11.648 -25.875 -3.814 1 82.12 280 GLN A CA 1
ATOM 2164 C C . GLN A 1 280 ? 10.328 -25.266 -4.277 1 82.12 280 GLN A C 1
ATOM 2166 O O . GLN A 1 280 ? 9.297 -25.422 -3.615 1 82.12 280 GLN A O 1
ATOM 2171 N N . LEU A 1 281 ? 10.383 -24.609 -5.422 1 87.06 281 LEU A N 1
ATOM 2172 C CA . LEU A 1 281 ? 9.18 -23.953 -5.938 1 87.06 281 LEU A CA 1
ATOM 2173 C C . LEU A 1 281 ? 8.203 -24.984 -6.5 1 87.06 281 LEU A C 1
ATOM 2175 O O . LEU A 1 281 ? 8.609 -25.953 -7.129 1 87.06 281 LE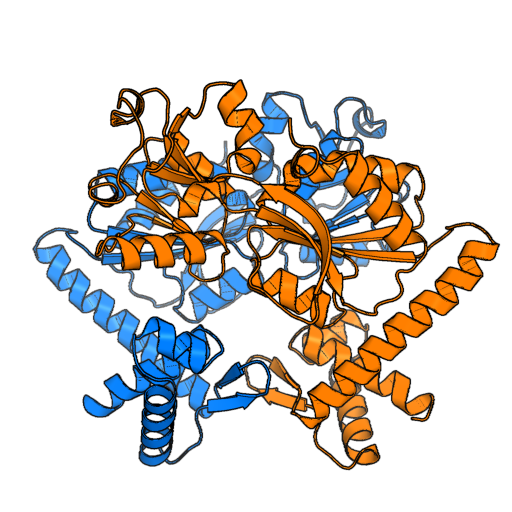U A O 1
ATOM 2179 N N . SER A 1 282 ? 6.953 -24.734 -6.207 1 82.31 282 SER A N 1
ATOM 2180 C CA . SER A 1 282 ? 5.918 -25.531 -6.863 1 82.31 282 SER A CA 1
ATOM 2181 C C . SER A 1 282 ? 5.953 -25.344 -8.375 1 82.31 282 SER A C 1
ATOM 2183 O O . SER A 1 282 ? 6.629 -24.438 -8.875 1 82.31 282 SER A O 1
ATOM 2185 N N . VAL A 1 283 ? 5.215 -26.141 -9.117 1 83.62 283 VAL A N 1
ATOM 2186 C CA . VAL A 1 283 ? 5.148 -26.062 -10.57 1 83.62 283 VAL A CA 1
ATOM 2187 C C . VAL A 1 283 ? 4.586 -24.688 -10.977 1 83.62 283 VAL A C 1
ATOM 2189 O O . VAL A 1 283 ? 5.129 -24.031 -11.859 1 83.62 283 VAL A O 1
ATOM 2192 N N . GLY A 1 284 ? 3.506 -24.25 -10.266 1 89.19 284 GLY A N 1
ATOM 2193 C CA . GLY A 1 284 ? 2.898 -22.969 -10.562 1 89.19 284 GLY A CA 1
ATOM 2194 C C . GLY A 1 284 ? 3.846 -21.797 -10.352 1 89.19 284 GLY A C 1
ATOM 2195 O O . GLY A 1 284 ? 3.969 -20.938 -11.219 1 89.19 284 GLY A O 1
ATOM 2196 N N . SER A 1 285 ? 4.566 -21.844 -9.242 1 92.56 285 SER A N 1
ATOM 2197 C CA . SER A 1 285 ? 5.508 -20.781 -8.93 1 92.56 285 SER A CA 1
ATOM 2198 C C . SER A 1 285 ? 6.684 -20.781 -9.898 1 92.56 285 SER A C 1
ATOM 2200 O O . SER A 1 285 ? 7.156 -19.719 -10.305 1 92.56 285 SER A O 1
ATOM 2202 N N . SER A 1 286 ? 7.125 -21.969 -10.281 1 92.25 286 SER A N 1
ATOM 2203 C CA . SER A 1 286 ? 8.234 -22.094 -11.219 1 92.25 286 SER A CA 1
ATOM 2204 C C . SER A 1 286 ? 7.848 -21.578 -12.609 1 92.25 286 SER A C 1
ATOM 2206 O O . SER A 1 286 ? 8.625 -20.891 -13.258 1 92.25 286 SER A O 1
ATOM 2208 N N . ARG A 1 287 ? 6.695 -21.938 -13 1 92.44 287 ARG A N 1
ATOM 2209 C CA . ARG A 1 287 ? 6.215 -21.469 -14.297 1 92.44 287 ARG A CA 1
ATOM 2210 C C . ARG A 1 287 ? 6.047 -19.953 -14.312 1 92.44 287 ARG A C 1
ATOM 2212 O O . ARG A 1 287 ? 6.426 -19.297 -15.281 1 92.44 287 ARG A O 1
ATOM 2219 N N . LEU A 1 288 ? 5.48 -19.422 -13.25 1 95.56 288 LEU A N 1
ATOM 2220 C CA . LEU A 1 288 ? 5.32 -17.969 -13.172 1 95.56 288 LEU A CA 1
ATOM 2221 C C . LEU A 1 288 ? 6.68 -17.281 -13.164 1 95.56 288 LEU A C 1
ATOM 2223 O O . LEU A 1 288 ? 6.867 -16.266 -13.836 1 95.56 288 LEU A O 1
ATOM 2227 N N . LEU A 1 289 ? 7.594 -17.828 -12.414 1 96.75 289 LEU A N 1
ATOM 2228 C CA . LEU A 1 289 ? 8.945 -17.281 -12.375 1 96.75 289 LEU A CA 1
ATOM 2229 C C . LEU A 1 289 ? 9.531 -17.188 -13.781 1 96.75 289 LEU A C 1
ATOM 2231 O O . LEU A 1 289 ? 10.062 -16.156 -14.172 1 96.75 289 LEU A O 1
ATOM 2235 N N . GLY A 1 290 ? 9.438 -18.281 -14.508 1 95.75 290 GLY A N 1
ATOM 2236 C CA . GLY A 1 290 ? 9.922 -18.266 -15.883 1 95.75 290 GLY A CA 1
ATOM 2237 C C . GLY A 1 290 ? 9.266 -17.203 -16.734 1 95.75 290 GLY A C 1
ATOM 2238 O O . GLY A 1 290 ? 9.945 -16.516 -17.5 1 95.75 290 GLY A O 1
ATOM 2239 N N . GLN A 1 291 ? 8.031 -17.031 -16.594 1 95.19 291 GLN A N 1
ATOM 2240 C CA . GLN A 1 291 ? 7.281 -16.031 -17.359 1 95.19 291 GLN A CA 1
ATOM 2241 C C . GLN A 1 291 ? 7.723 -14.609 -16.984 1 95.19 291 GLN A C 1
ATOM 2243 O O . GLN A 1 291 ? 7.891 -13.758 -17.859 1 95.19 291 GLN A O 1
ATOM 2248 N N . LEU A 1 292 ? 7.855 -14.359 -15.68 1 96.56 292 LEU A N 1
ATOM 2249 C CA . LEU A 1 292 ? 8.258 -13.031 -15.219 1 96.56 292 LEU A CA 1
ATOM 2250 C C . LEU A 1 292 ? 9.648 -12.68 -15.734 1 96.56 292 LEU A C 1
ATOM 2252 O O . LEU A 1 292 ? 9.875 -11.562 -16.203 1 96.56 292 LEU A O 1
ATOM 2256 N N . GLN A 1 293 ? 10.516 -13.625 -15.695 1 95.62 293 GLN A N 1
ATOM 2257 C CA . GLN A 1 293 ? 11.875 -13.406 -16.172 1 95.62 293 GLN A CA 1
ATOM 2258 C C . GLN A 1 293 ? 11.883 -13.047 -17.656 1 95.62 293 GLN A C 1
ATOM 2260 O O . GLN A 1 293 ? 12.688 -12.219 -18.094 1 95.62 293 GLN A O 1
ATOM 2265 N N . GLN A 1 294 ? 11.008 -13.531 -18.375 1 93.06 294 GLN A N 1
ATOM 2266 C CA . GLN A 1 294 ? 10.977 -13.359 -19.828 1 93.06 294 GLN A CA 1
ATOM 2267 C C . GLN A 1 294 ? 10.227 -12.094 -20.219 1 93.06 294 GLN A C 1
ATOM 2269 O O . GLN A 1 294 ? 10.594 -11.422 -21.172 1 93.06 294 GLN A O 1
ATOM 2274 N N . GLU A 1 295 ? 9.266 -11.758 -19.438 1 93.69 295 GLU A N 1
ATOM 2275 C CA . GLU A 1 295 ? 8.297 -10.805 -19.969 1 93.69 295 GLU A CA 1
ATOM 2276 C C . GLU A 1 295 ? 8.438 -9.445 -19.281 1 93.69 295 GLU A C 1
ATOM 2278 O O . GLU A 1 295 ? 8.023 -8.422 -19.844 1 93.69 295 GLU A O 1
ATOM 2283 N N . MET A 1 296 ? 8.914 -9.406 -18.109 1 94.12 296 MET A N 1
ATOM 2284 C CA . MET A 1 296 ? 8.906 -8.125 -17.406 1 94.12 296 MET A CA 1
ATOM 2285 C C . MET A 1 296 ? 10.07 -7.254 -17.844 1 94.12 296 MET A C 1
ATOM 2287 O O . MET A 1 296 ? 11.234 -7.633 -17.688 1 94.12 296 MET A O 1
ATOM 2291 N N . THR A 1 297 ? 9.766 -6.086 -18.25 1 88.94 297 THR A N 1
ATOM 2292 C CA . THR A 1 297 ? 10.742 -5.16 -18.812 1 88.94 297 THR A CA 1
ATOM 2293 C C . THR A 1 297 ? 11.695 -4.656 -17.734 1 88.94 297 THR A C 1
ATOM 2295 O O . THR A 1 297 ? 12.836 -4.297 -18.031 1 88.94 297 THR A O 1
ATOM 2298 N N . ALA A 1 298 ? 11.242 -4.66 -16.578 1 91.69 298 ALA A N 1
ATOM 2299 C CA . ALA A 1 298 ? 12.078 -4.199 -15.469 1 91.69 298 ALA A CA 1
ATOM 2300 C C . ALA A 1 298 ? 13.336 -5.051 -15.336 1 91.69 298 ALA A C 1
ATOM 2302 O O . ALA A 1 298 ? 14.352 -4.594 -14.812 1 91.69 298 ALA A O 1
ATOM 2303 N N . PHE A 1 299 ? 13.273 -6.27 -15.859 1 93.19 299 PHE A N 1
ATOM 2304 C CA . PHE A 1 299 ? 14.367 -7.207 -15.664 1 93.19 299 PHE A CA 1
ATOM 2305 C C . PHE A 1 299 ? 15.102 -7.473 -16.969 1 93.19 299 PHE A C 1
ATOM 2307 O O . PHE A 1 299 ? 16.125 -8.156 -17 1 93.19 299 PHE A O 1
ATOM 2314 N N . ASN A 1 300 ? 14.633 -7.086 -18.094 1 83.5 300 ASN A N 1
ATOM 2315 C CA . ASN A 1 300 ? 15.242 -7.387 -19.391 1 83.5 300 ASN A CA 1
ATOM 2316 C C . ASN A 1 300 ? 16.016 -6.195 -19.922 1 83.5 300 ASN A C 1
ATOM 2318 O O . ASN A 1 300 ? 16.719 -6.309 -20.938 1 83.5 300 ASN A O 1
ATOM 2322 N N . GLY A 1 301 ? 16.438 -5.195 -19.234 1 65.5 301 GLY A N 1
ATOM 2323 C CA . GLY A 1 301 ? 17.297 -4.098 -19.672 1 65.5 301 GLY A CA 1
ATOM 2324 C C . GLY A 1 301 ? 16.781 -3.391 -20.906 1 65.5 301 GLY A C 1
ATOM 2325 O O . GLY A 1 301 ? 17.531 -2.682 -21.578 1 65.5 301 GLY A O 1
ATOM 2326 N N . ARG A 1 302 ? 15.703 -2.768 -21.172 1 47.41 302 ARG A N 1
ATOM 2327 C CA . ARG A 1 302 ? 15.703 -2.055 -22.438 1 47.41 302 ARG A CA 1
ATOM 2328 C C . ARG A 1 302 ? 16.578 -0.807 -22.375 1 47.41 302 ARG A C 1
ATOM 2330 O O . ARG A 1 302 ? 16.656 -0.155 -21.328 1 47.41 302 ARG A O 1
ATOM 2337 N N . MET B 1 1 ? 3.08 12.664 35.562 1 42.53 1 MET B N 1
ATOM 2338 C CA . MET B 1 1 ? 4.258 12.07 34.938 1 42.53 1 MET B CA 1
ATOM 2339 C C . MET B 1 1 ? 5.359 13.109 34.75 1 42.53 1 MET B C 1
ATOM 2341 O O . MET B 1 1 ? 5.086 14.242 34.344 1 42.53 1 MET B O 1
ATOM 2345 N N . SER B 1 2 ? 6.422 12.906 35.344 1 46.78 2 SER B N 1
ATOM 2346 C CA . SER B 1 2 ? 7.523 13.867 35.312 1 46.78 2 SER B CA 1
ATOM 2347 C C . SER B 1 2 ? 8.055 14.031 33.906 1 46.78 2 SER B C 1
ATOM 2349 O O . SER B 1 2 ? 7.832 13.18 33.031 1 46.78 2 SER B O 1
ATOM 2351 N N . LEU B 1 3 ? 8.531 15.234 33.562 1 47 3 LEU B N 1
ATOM 2352 C CA . LEU B 1 3 ? 9.188 15.547 32.281 1 47 3 LEU B CA 1
ATOM 2353 C C . LEU B 1 3 ? 10.102 14.406 31.859 1 47 3 LEU B C 1
ATOM 2355 O O . LEU B 1 3 ? 10.195 14.109 30.656 1 47 3 LEU B O 1
ATOM 2359 N N . VAL B 1 4 ? 10.789 13.922 32.812 1 46.66 4 VAL B N 1
ATOM 2360 C CA . VAL B 1 4 ? 11.734 12.836 32.594 1 46.66 4 VAL B CA 1
ATOM 2361 C C . VAL B 1 4 ? 10.992 11.602 32.094 1 46.66 4 VAL B C 1
ATOM 2363 O O . VAL B 1 4 ? 11.484 10.906 31.188 1 46.66 4 VAL B O 1
ATOM 2366 N N . GLN B 1 5 ? 9.781 11.438 32.531 1 55.44 5 GLN B N 1
ATOM 2367 C CA . GLN B 1 5 ? 8.969 10.305 32.125 1 55.44 5 GLN B CA 1
ATOM 2368 C C . GLN B 1 5 ? 8.477 10.477 30.688 1 55.44 5 GLN B C 1
ATOM 2370 O O . GLN B 1 5 ? 8.352 9.5 29.938 1 55.44 5 GLN B O 1
ATOM 2375 N N . ASP B 1 6 ? 8.547 11.68 30.297 1 61.09 6 ASP B N 1
ATOM 2376 C CA . ASP B 1 6 ? 8.047 11.992 28.953 1 61.09 6 ASP B CA 1
ATOM 2377 C C . ASP B 1 6 ? 9.062 11.602 27.891 1 61.09 6 ASP B C 1
ATOM 2379 O O . ASP B 1 6 ? 8.688 11.086 26.828 1 61.09 6 ASP B O 1
ATOM 2383 N N . ARG B 1 7 ? 10.32 11.867 28.297 1 66.56 7 ARG B N 1
ATOM 2384 C CA . ARG B 1 7 ? 11.375 11.5 27.344 1 66.56 7 ARG B CA 1
ATOM 2385 C C . ARG B 1 7 ? 11.461 9.984 27.188 1 66.56 7 ARG B C 1
ATOM 2387 O O . ARG B 1 7 ? 11.664 9.484 26.078 1 66.56 7 ARG B O 1
ATOM 2394 N N . ARG B 1 8 ? 11.219 9.398 28.312 1 76.31 8 ARG B N 1
ATOM 2395 C CA . ARG B 1 8 ? 11.32 7.945 28.266 1 76.31 8 ARG B CA 1
ATOM 2396 C C . ARG B 1 8 ? 10.156 7.34 27.484 1 76.31 8 ARG B C 1
ATOM 2398 O O . ARG B 1 8 ? 10.32 6.336 26.797 1 76.31 8 ARG B O 1
ATOM 2405 N N . ILE B 1 9 ? 9.062 8.062 27.594 1 79.25 9 ILE B N 1
ATOM 2406 C CA . ILE B 1 9 ? 7.887 7.551 26.906 1 79.25 9 ILE B CA 1
ATOM 2407 C C . ILE B 1 9 ? 8.109 7.609 25.391 1 79.25 9 ILE B C 1
ATOM 2409 O O . ILE B 1 9 ? 7.613 6.754 24.656 1 79.25 9 ILE B O 1
ATOM 2413 N N . LEU B 1 10 ? 8.93 8.523 25.031 1 80.5 10 LEU B N 1
ATOM 2414 C CA . LEU B 1 10 ? 9.242 8.672 23.609 1 80.5 10 LEU B CA 1
ATOM 2415 C C . LEU B 1 10 ? 9.922 7.418 23.062 1 80.5 10 LEU B C 1
ATOM 2417 O O . LEU B 1 10 ? 9.578 6.941 21.984 1 80.5 10 LEU B O 1
ATOM 2421 N N . TYR B 1 11 ? 10.852 6.914 23.828 1 83.75 11 TYR B N 1
ATOM 2422 C CA . TYR B 1 11 ? 11.57 5.711 23.422 1 83.75 11 TYR B CA 1
ATOM 2423 C C . TYR B 1 11 ? 10.617 4.523 23.312 1 83.75 11 TYR B C 1
ATOM 2425 O O . TYR B 1 11 ? 10.672 3.764 22.344 1 83.75 11 TYR B O 1
ATOM 2433 N N . PHE B 1 12 ? 9.773 4.434 24.25 1 85 12 PHE B N 1
ATOM 2434 C CA . PHE B 1 12 ? 8.758 3.385 24.281 1 85 12 PHE B CA 1
ATOM 2435 C C . PHE B 1 12 ? 7.809 3.527 23.094 1 85 12 PHE B C 1
ATOM 2437 O O . PHE B 1 12 ? 7.539 2.553 22.375 1 85 12 PHE B O 1
ATOM 2444 N N . PHE B 1 13 ? 7.422 4.723 22.891 1 81.31 13 PHE B N 1
ATOM 2445 C CA . PHE B 1 13 ? 6.484 5.035 21.812 1 81.31 13 PHE B CA 1
ATOM 2446 C C . PHE B 1 13 ? 7.074 4.66 20.453 1 81.31 13 PHE B C 1
ATOM 2448 O O . PHE B 1 13 ? 6.426 3.986 19.656 1 81.31 13 PHE B O 1
ATOM 2455 N N . GLU B 1 14 ? 8.305 5.055 20.219 1 81.12 14 GLU B N 1
ATOM 2456 C CA . GLU B 1 14 ? 8.938 4.809 18.922 1 81.12 14 GLU B CA 1
ATOM 2457 C C . GLU B 1 14 ? 9.195 3.32 18.719 1 81.12 14 GLU B C 1
ATOM 2459 O O . GLU B 1 14 ? 9.078 2.82 17.594 1 81.12 14 GLU B O 1
ATOM 2464 N N . ALA B 1 15 ? 9.555 2.719 19.766 1 83.69 15 ALA B N 1
ATOM 2465 C CA . ALA B 1 15 ? 9.789 1.28 19.672 1 83.69 15 ALA B CA 1
ATOM 2466 C C . ALA B 1 15 ? 8.523 0.544 19.25 1 83.69 15 ALA B C 1
ATOM 2468 O O . ALA B 1 15 ? 8.57 -0.349 18.391 1 83.69 15 ALA B O 1
ATOM 2469 N N . VAL B 1 16 ? 7.445 0.985 19.828 1 80.44 16 VAL B N 1
ATOM 2470 C CA . VAL B 1 16 ? 6.176 0.338 19.516 1 80.44 16 VAL B CA 1
ATOM 2471 C C . VAL B 1 16 ? 5.723 0.737 18.125 1 80.44 16 VAL B C 1
ATOM 2473 O O . VAL B 1 16 ? 5.289 -0.111 17.328 1 80.44 16 VAL B O 1
ATOM 2476 N N . ARG B 1 17 ? 5.797 1.992 17.891 1 75.62 17 ARG B N 1
ATOM 2477 C CA . ARG B 1 17 ? 5.359 2.545 16.609 1 75.62 17 ARG B CA 1
ATOM 2478 C C . ARG B 1 17 ? 6.094 1.886 15.453 1 75.62 17 ARG B C 1
ATOM 2480 O O . ARG B 1 17 ? 5.488 1.559 14.43 1 75.62 17 ARG B O 1
ATOM 2487 N N . LEU B 1 18 ? 7.367 1.682 15.656 1 71.25 18 LEU B N 1
ATOM 2488 C CA . LEU B 1 18 ? 8.219 1.16 14.594 1 71.25 18 LEU B CA 1
ATOM 2489 C C . LEU B 1 18 ? 8.359 -0.354 14.703 1 71.25 18 LEU B C 1
ATOM 2491 O O . LEU B 1 18 ? 8.961 -0.99 13.836 1 71.25 18 LEU B O 1
ATOM 2495 N N . GLY B 1 19 ? 7.824 -0.83 15.773 1 75.25 19 GLY B N 1
ATOM 2496 C CA . GLY B 1 19 ? 7.723 -2.264 15.992 1 75.25 19 GLY B CA 1
ATOM 2497 C C . GLY B 1 19 ? 9.023 -2.895 16.438 1 75.25 19 GLY B C 1
ATOM 2498 O O . GLY B 1 19 ? 9.133 -4.117 16.531 1 75.25 19 GLY B O 1
ATOM 2499 N N . SER B 1 20 ? 10.109 -2.135 16.531 1 80.56 20 SER B N 1
ATOM 2500 C CA . SER B 1 20 ? 11.391 -2.693 16.953 1 80.56 20 SER B CA 1
ATOM 2501 C C . SER B 1 20 ? 12.227 -1.665 17.703 1 80.56 20 SER B C 1
ATOM 2503 O O . SER B 1 20 ? 12.172 -0.472 17.406 1 80.56 20 SER B O 1
ATOM 2505 N N . VAL B 1 21 ? 13.008 -2.268 18.688 1 81.5 21 VAL B N 1
ATOM 2506 C CA . VAL B 1 21 ? 13.938 -1.432 19.438 1 81.5 21 VAL B CA 1
ATOM 2507 C C . VAL B 1 21 ? 15.023 -0.889 18.516 1 81.5 21 VAL B C 1
ATOM 2509 O O . VAL B 1 21 ? 15.391 0.285 18.594 1 81.5 21 VAL B O 1
ATOM 2512 N N . ARG B 1 22 ? 15.344 -1.728 17.547 1 77.5 22 ARG B N 1
ATOM 2513 C CA . ARG B 1 22 ? 16.391 -1.304 16.625 1 77.5 22 ARG B CA 1
ATOM 2514 C C . ARG B 1 22 ? 15.883 -0.212 15.68 1 77.5 22 ARG B C 1
ATOM 2516 O O . ARG B 1 22 ? 16.578 0.774 15.438 1 77.5 22 ARG B O 1
ATOM 2523 N N . ALA B 1 23 ? 14.703 -0.41 15.258 1 75.25 23 ALA B N 1
ATOM 2524 C CA . ALA B 1 23 ? 14.125 0.597 14.367 1 75.25 23 ALA B CA 1
ATOM 2525 C C . ALA B 1 23 ? 13.93 1.922 15.102 1 75.25 23 ALA B C 1
ATOM 2527 O O . ALA B 1 23 ? 14.164 2.992 14.531 1 75.25 23 ALA B O 1
ATOM 2528 N N . ALA B 1 24 ? 13.523 1.789 16.312 1 80.31 24 ALA B N 1
ATOM 2529 C CA . ALA B 1 24 ? 13.367 2.984 17.125 1 80.31 24 ALA B CA 1
ATOM 2530 C C . ALA B 1 24 ? 14.711 3.676 17.359 1 80.31 24 ALA B C 1
ATOM 2532 O O . ALA B 1 24 ? 14.805 4.906 17.312 1 80.31 24 ALA B O 1
ATOM 2533 N N . ALA B 1 25 ? 15.711 2.875 17.516 1 81.69 25 ALA B N 1
ATOM 2534 C CA . ALA B 1 25 ? 17.047 3.406 17.734 1 81.69 25 ALA B CA 1
ATOM 2535 C C . ALA B 1 25 ? 17.547 4.156 16.5 1 81.69 25 ALA B C 1
ATOM 2537 O O . ALA B 1 25 ? 18.078 5.262 16.609 1 81.69 25 ALA B O 1
ATOM 2538 N N . ASP B 1 26 ? 17.344 3.578 15.391 1 72.12 26 ASP B N 1
ATOM 2539 C CA . ASP B 1 26 ? 17.719 4.207 14.133 1 72.12 26 ASP B CA 1
ATOM 2540 C C . ASP B 1 26 ? 17 5.535 13.938 1 72.12 26 ASP B C 1
ATOM 2542 O O . ASP B 1 26 ? 17.609 6.535 13.547 1 72.12 26 ASP B O 1
ATOM 2546 N N . PHE B 1 27 ? 15.797 5.488 14.359 1 69.5 27 PHE B N 1
ATOM 2547 C CA . PHE B 1 27 ? 14.953 6.664 14.188 1 69.5 27 PHE B CA 1
ATOM 2548 C C . PHE B 1 27 ? 15.375 7.777 15.141 1 69.5 27 PHE B C 1
ATOM 2550 O O . PHE B 1 27 ? 15.422 8.945 14.75 1 69.5 27 PHE B O 1
ATOM 2557 N N . LEU B 1 28 ? 15.711 7.434 16.328 1 74.75 28 LEU B N 1
ATOM 2558 C CA . LEU B 1 28 ? 16.047 8.398 17.359 1 74.75 28 LEU B CA 1
ATOM 2559 C C . LEU B 1 28 ? 17.547 8.703 17.359 1 74.75 28 LEU B C 1
ATOM 2561 O O . LEU B 1 28 ? 18.016 9.547 18.125 1 74.75 28 LEU B O 1
ATOM 2565 N N . ASP B 1 29 ? 18.188 8.047 16.406 1 74.75 29 ASP B N 1
ATOM 2566 C CA . ASP B 1 29 ? 19.625 8.227 16.266 1 74.75 29 ASP B CA 1
ATOM 2567 C C . ASP B 1 29 ? 20.344 7.965 17.594 1 74.75 29 ASP B C 1
ATOM 2569 O O . ASP B 1 29 ? 21.109 8.797 18.062 1 74.75 29 ASP B O 1
ATOM 2573 N N . VAL B 1 30 ? 19.984 6.895 18.203 1 79.06 30 VAL B N 1
ATOM 2574 C CA . VAL B 1 30 ? 20.609 6.43 19.438 1 79.06 30 VAL B CA 1
ATOM 2575 C C . VAL B 1 30 ? 20.922 4.938 19.328 1 79.06 30 VAL B C 1
ATOM 2577 O O . VAL B 1 30 ? 20.547 4.293 18.344 1 79.06 30 VAL B O 1
ATOM 2580 N N . ALA B 1 31 ? 21.688 4.457 20.203 1 82.25 31 ALA B N 1
ATOM 2581 C CA . ALA B 1 31 ? 21.984 3.027 20.25 1 82.25 31 ALA B CA 1
ATOM 2582 C C . ALA B 1 31 ? 20.766 2.238 20.734 1 82.25 31 ALA B C 1
ATOM 2584 O O . ALA B 1 31 ? 20 2.707 21.578 1 82.25 31 ALA B O 1
ATOM 2585 N N . PRO B 1 32 ? 20.594 1.08 20.172 1 86.94 32 PRO B N 1
ATOM 2586 C CA . PRO B 1 32 ? 19.484 0.232 20.625 1 86.94 32 PRO B CA 1
ATOM 2587 C C . PRO B 1 32 ? 19.5 0.022 22.141 1 86.94 32 PRO B C 1
ATOM 2589 O O . PRO B 1 32 ? 18.438 -0.063 22.766 1 86.94 32 PRO B O 1
ATOM 2592 N N . SER B 1 33 ? 20.672 -0.039 22.703 1 88.81 33 SER B N 1
ATOM 2593 C CA . SER B 1 33 ? 20.812 -0.224 24.141 1 88.81 33 SER B CA 1
ATOM 2594 C C . SER B 1 33 ? 20.203 0.951 24.906 1 88.81 33 SER B C 1
ATOM 2596 O O . SER B 1 33 ? 19.641 0.771 25.984 1 88.81 33 SER B O 1
ATOM 2598 N N . ALA B 1 34 ? 20.328 2.072 24.344 1 85.88 34 ALA B N 1
ATOM 2599 C CA . ALA B 1 34 ? 19.75 3.264 24.969 1 85.88 34 ALA B CA 1
ATOM 2600 C C . ALA B 1 34 ? 18.234 3.201 24.969 1 85.88 34 ALA B C 1
ATOM 2602 O O . ALA B 1 34 ? 17.594 3.52 25.969 1 85.88 34 ALA B O 1
ATOM 2603 N N . VAL B 1 35 ? 17.703 2.787 23.844 1 88.25 35 VAL B N 1
ATOM 2604 C CA . VAL B 1 35 ? 16.25 2.656 23.734 1 88.25 35 VAL B CA 1
ATOM 2605 C C . VAL B 1 35 ? 15.742 1.648 24.766 1 88.25 35 VAL B C 1
ATOM 2607 O O . VAL B 1 35 ? 14.797 1.93 25.5 1 88.25 35 VAL B O 1
ATOM 2610 N N . SER B 1 36 ? 16.406 0.539 24.828 1 88.94 36 SER B N 1
ATOM 2611 C CA . SER B 1 36 ? 16.016 -0.52 25.75 1 88.94 36 SER B CA 1
ATOM 2612 C C . SER B 1 36 ? 16.109 -0.053 27.203 1 88.94 36 SER B C 1
ATOM 2614 O O . SER B 1 36 ? 15.211 -0.328 28 1 88.94 36 SER B O 1
ATOM 2616 N N . ARG B 1 37 ? 17.125 0.643 27.531 1 87.62 37 ARG B N 1
ATOM 2617 C CA . ARG B 1 37 ? 17.359 1.14 28.891 1 87.62 37 ARG B CA 1
ATOM 2618 C C . ARG B 1 37 ? 16.266 2.137 29.297 1 87.62 37 ARG B C 1
ATOM 2620 O O . ARG B 1 37 ? 15.758 2.088 30.422 1 87.62 37 ARG B O 1
ATOM 2627 N N . GLN B 1 38 ? 16.031 3.023 28.422 1 87.19 38 GLN B N 1
ATOM 2628 C CA . GLN B 1 38 ? 15.016 4.035 28.703 1 87.19 38 GLN B CA 1
ATOM 2629 C C . GLN B 1 38 ? 13.648 3.391 28.938 1 87.19 38 GLN B C 1
ATOM 2631 O O . GLN B 1 38 ? 12.906 3.797 29.828 1 87.19 38 GLN B O 1
ATOM 2636 N N . ILE B 1 39 ? 13.367 2.414 28.156 1 88.31 39 ILE B N 1
ATOM 2637 C CA . ILE B 1 39 ? 12.094 1.717 28.297 1 88.31 39 ILE B CA 1
ATOM 2638 C C . ILE B 1 39 ? 12.055 0.967 29.625 1 88.31 39 ILE B C 1
ATOM 2640 O O . ILE B 1 39 ? 11.055 1.011 30.344 1 88.31 39 ILE B O 1
ATOM 2644 N N . ALA B 1 40 ? 13.133 0.301 29.922 1 88 40 ALA B N 1
ATOM 2645 C CA . ALA B 1 40 ? 13.227 -0.425 31.188 1 88 40 ALA B CA 1
ATOM 2646 C C . ALA B 1 40 ? 13.07 0.52 32.375 1 88 40 ALA B C 1
ATOM 2648 O O . ALA B 1 40 ? 12.391 0.189 33.344 1 88 40 ALA B O 1
ATOM 2649 N N . GLN B 1 41 ? 13.688 1.611 32.25 1 83.75 41 GLN B N 1
ATOM 2650 C CA . GLN B 1 41 ? 13.594 2.602 33.344 1 83.75 41 GLN B CA 1
ATOM 2651 C C . GLN B 1 41 ? 12.164 3.109 33.469 1 83.75 41 GLN B C 1
ATOM 2653 O O . GLN B 1 41 ? 11.68 3.303 34.594 1 83.75 41 GLN B O 1
ATOM 2658 N N . LEU B 1 42 ? 11.531 3.381 32.406 1 82.94 42 LEU B N 1
ATOM 2659 C CA . LEU B 1 42 ? 10.141 3.805 32.438 1 82.94 42 LEU B CA 1
ATOM 2660 C C . LEU B 1 42 ? 9.258 2.746 33.094 1 82.94 42 LEU B C 1
ATOM 2662 O O . LEU B 1 42 ? 8.398 3.068 33.906 1 82.94 42 LEU B O 1
ATOM 2666 N N . GLU B 1 43 ? 9.469 1.482 32.656 1 85 43 GLU B N 1
ATOM 2667 C CA . GLU B 1 43 ? 8.727 0.37 33.25 1 85 43 GLU B CA 1
ATOM 2668 C C . GLU B 1 43 ? 8.945 0.281 34.75 1 85 43 GLU B C 1
ATOM 2670 O O . GLU B 1 43 ? 8 0.028 35.5 1 85 43 GLU B O 1
ATOM 2675 N N . HIS B 1 44 ? 10.133 0.53 35.156 1 79.38 44 HIS B N 1
ATOM 2676 C CA . HIS B 1 44 ? 10.477 0.536 36.594 1 79.38 44 HIS B CA 1
ATOM 2677 C C . HIS B 1 44 ? 9.758 1.663 37.312 1 79.38 44 HIS B C 1
ATOM 2679 O O . HIS B 1 44 ? 9.203 1.448 38.406 1 79.38 44 HIS B O 1
ATOM 2685 N N . GLU B 1 45 ? 9.797 2.777 36.75 1 73.75 45 GLU B N 1
ATOM 2686 C CA . GLU B 1 45 ? 9.164 3.943 37.375 1 73.75 45 GLU B CA 1
ATOM 2687 C C . GLU B 1 45 ? 7.656 3.758 37.5 1 73.75 45 GLU B C 1
ATOM 2689 O O . GLU B 1 45 ? 7.051 4.199 38.469 1 73.75 45 GLU B O 1
ATOM 2694 N N . LEU B 1 46 ? 7.102 3.105 36.5 1 75.38 46 LEU B N 1
ATOM 2695 C CA . LEU B 1 46 ? 5.656 2.926 36.469 1 75.38 46 LEU B CA 1
ATOM 2696 C C . LEU B 1 46 ? 5.258 1.639 37.188 1 75.38 46 LEU B C 1
ATOM 2698 O O . LEU B 1 46 ? 4.074 1.412 37.438 1 75.38 46 LEU B O 1
ATOM 2702 N N . GLY B 1 47 ? 6.23 0.824 37.438 1 74.25 47 GLY B N 1
ATOM 2703 C CA . GLY B 1 47 ? 6.012 -0.399 38.219 1 74.25 47 GLY B CA 1
ATOM 2704 C C . GLY B 1 47 ? 5.324 -1.484 37.406 1 74.25 47 GLY B C 1
ATOM 2705 O O . GLY B 1 47 ? 4.672 -2.363 37.969 1 74.25 47 GLY B O 1
ATOM 2706 N N . THR B 1 48 ? 5.293 -1.314 36.125 1 77.69 48 THR B N 1
ATOM 2707 C CA . THR B 1 48 ? 4.625 -2.297 35.281 1 77.69 48 THR B CA 1
ATOM 2708 C C . THR B 1 48 ? 5.348 -2.438 33.938 1 77.69 48 THR B C 1
ATOM 2710 O O . THR B 1 48 ? 5.891 -1.461 33.406 1 77.69 48 THR B O 1
ATOM 2713 N N . PRO B 1 49 ? 5.391 -3.623 33.406 1 85.5 49 PRO B N 1
ATOM 2714 C CA . PRO B 1 49 ? 5.934 -3.785 32.062 1 85.5 49 PRO B CA 1
ATOM 2715 C C . PRO B 1 49 ? 5.078 -3.109 30.984 1 85.5 49 PRO B C 1
ATOM 2717 O O . PRO B 1 49 ? 3.848 -3.152 31.062 1 85.5 49 PRO B O 1
ATOM 2720 N N . LEU B 1 50 ? 5.793 -2.371 30.141 1 84.62 50 LEU B N 1
ATOM 2721 C CA . LEU B 1 50 ? 5.09 -1.642 29.094 1 84.62 50 LEU B CA 1
ATOM 2722 C C . LEU B 1 50 ? 5.27 -2.326 27.75 1 84.62 50 LEU B C 1
ATOM 2724 O O . LEU B 1 50 ? 4.453 -2.145 26.844 1 84.62 50 LEU B O 1
ATOM 2728 N N . LEU B 1 51 ? 6.473 -2.902 27.656 1 84.31 51 LEU B N 1
ATOM 2729 C CA . LEU B 1 51 ? 6.875 -3.451 26.375 1 84.31 51 LEU B CA 1
ATOM 2730 C C . LEU B 1 51 ? 7.078 -4.961 26.453 1 84.31 51 LEU B C 1
ATOM 2732 O O . LEU B 1 51 ? 7.656 -5.457 27.422 1 84.31 51 LEU B O 1
ATOM 2736 N N . GLU B 1 52 ? 6.523 -5.523 25.594 1 80.25 52 GLU B N 1
ATOM 2737 C CA . GLU B 1 52 ? 6.797 -6.949 25.438 1 80.25 52 GLU B CA 1
ATOM 2738 C C . GLU B 1 52 ? 7.68 -7.207 24.219 1 80.25 52 GLU B C 1
ATOM 2740 O O . GLU B 1 52 ? 7.457 -6.633 23.141 1 80.25 52 GLU B O 1
ATOM 2745 N N . ARG B 1 53 ? 8.828 -7.75 24.484 1 70.19 53 ARG B N 1
ATOM 2746 C CA . ARG B 1 53 ? 9.773 -8.055 23.422 1 70.19 53 ARG B CA 1
ATOM 2747 C C . ARG B 1 53 ? 9.484 -9.414 22.797 1 70.19 53 ARG B C 1
ATOM 2749 O O . ARG B 1 53 ? 9.188 -10.375 23.516 1 70.19 53 ARG B O 1
ATOM 2756 N N . HIS B 1 54 ? 9.289 -9.273 21.531 1 59.12 54 HIS B N 1
ATOM 2757 C CA . HIS B 1 54 ? 9.109 -10.516 20.797 1 59.12 54 HIS B CA 1
ATOM 2758 C C . HIS B 1 54 ? 10.094 -10.617 19.625 1 59.12 54 HIS B C 1
ATOM 2760 O O . HIS B 1 54 ? 10.836 -9.672 19.359 1 59.12 54 HIS B O 1
ATOM 2766 N N . ARG B 1 55 ? 10.336 -11.742 19.031 1 52.91 55 ARG B N 1
ATOM 2767 C CA . ARG B 1 55 ? 11.266 -11.992 17.922 1 52.91 55 ARG B CA 1
ATOM 2768 C C . ARG B 1 55 ? 11.016 -11.023 16.781 1 52.91 55 ARG B C 1
ATOM 2770 O O . ARG B 1 55 ? 11.953 -10.641 16.062 1 52.91 55 ARG B O 1
ATOM 2777 N N . ARG B 1 56 ? 9.844 -10.578 16.531 1 52.66 56 ARG B N 1
ATOM 2778 C CA . ARG B 1 56 ? 9.469 -9.727 15.414 1 52.66 56 ARG B CA 1
ATOM 2779 C C . ARG B 1 56 ? 9.602 -8.25 15.773 1 52.66 56 ARG B C 1
ATOM 2781 O O . ARG B 1 56 ? 9.312 -7.371 14.961 1 52.66 56 ARG B O 1
ATOM 2788 N N . GLY B 1 57 ? 9.781 -8.117 17 1 70.62 57 GLY B N 1
ATOM 2789 C CA . GLY B 1 57 ? 9.953 -6.75 17.453 1 70.62 57 GLY B CA 1
ATOM 2790 C C . GLY B 1 57 ? 9.352 -6.5 18.828 1 70.62 57 GLY B C 1
ATOM 2791 O O . GLY B 1 57 ? 9.461 -7.34 19.719 1 70.62 57 GLY B O 1
ATOM 2792 N N . VAL B 1 58 ? 8.891 -5.332 19.016 1 78.44 58 VAL B N 1
ATOM 2793 C CA . VAL B 1 58 ? 8.367 -4.953 20.328 1 78.44 58 VAL B CA 1
ATOM 2794 C C . VAL B 1 58 ? 6.891 -4.578 20.203 1 78.44 58 VAL B C 1
ATOM 2796 O O . VAL B 1 58 ? 6.457 -4.062 19.172 1 78.44 58 VAL B O 1
ATOM 2799 N N . LYS B 1 59 ? 6.035 -5.039 21.156 1 78.75 59 LYS B N 1
ATOM 2800 C CA . LYS B 1 59 ? 4.645 -4.617 21.297 1 78.75 59 LYS B CA 1
ATOM 2801 C C . LYS B 1 59 ? 4.363 -4.086 22.703 1 78.75 59 LYS B C 1
ATOM 2803 O O . LYS B 1 59 ? 4.98 -4.523 23.672 1 78.75 59 LYS B O 1
ATOM 2808 N N . PRO B 1 60 ? 3.346 -3.195 22.766 1 80.06 60 PRO B N 1
ATOM 2809 C CA . PRO B 1 60 ? 3.012 -2.691 24.094 1 80.06 60 PRO B CA 1
ATOM 2810 C C . PRO B 1 60 ? 2.154 -3.666 24.906 1 80.06 60 PRO B C 1
ATOM 2812 O O . PRO B 1 60 ? 1.361 -4.414 24.328 1 80.06 60 PRO B O 1
ATOM 2815 N N . THR B 1 61 ? 2.336 -3.77 26.188 1 77.62 61 THR B N 1
ATOM 2816 C CA . THR B 1 61 ? 1.412 -4.406 27.125 1 77.62 61 THR B CA 1
ATOM 2817 C C . THR B 1 61 ? 0.129 -3.592 27.25 1 77.62 61 THR B C 1
ATOM 2819 O O . THR B 1 61 ? -0.009 -2.535 26.641 1 77.62 61 THR B O 1
ATOM 2822 N N . GLU B 1 62 ? -0.822 -4.148 28.047 1 71 62 GLU B N 1
ATOM 2823 C CA . GLU B 1 62 ? -2.016 -3.363 28.344 1 71 62 GLU B CA 1
ATOM 2824 C C . GLU B 1 62 ? -1.654 -2.033 28.984 1 71 62 GLU B C 1
ATOM 2826 O O . GLU B 1 62 ? -2.193 -0.988 28.625 1 71 62 GLU B O 1
ATOM 2831 N N . ALA B 1 63 ? -0.873 -2.197 29.922 1 74.94 63 ALA B N 1
ATOM 2832 C CA . ALA B 1 63 ? -0.369 -0.984 30.562 1 74.94 63 ALA B CA 1
ATOM 2833 C C . ALA B 1 63 ? 0.344 -0.091 29.547 1 74.94 63 ALA B C 1
ATOM 2835 O O . ALA B 1 63 ? 0.204 1.134 29.594 1 74.94 63 ALA B O 1
ATOM 2836 N N . GLY B 1 64 ? 1.062 -0.774 28.625 1 80.69 64 GLY B N 1
ATOM 2837 C CA . GLY B 1 64 ? 1.729 -0.035 27.562 1 80.69 64 GLY B CA 1
ATOM 2838 C C . GLY B 1 64 ? 0.767 0.723 26.672 1 80.69 64 GLY B C 1
ATOM 2839 O O . GLY B 1 64 ? 1.005 1.885 26.344 1 80.69 64 GLY B O 1
ATOM 2840 N N . ASP B 1 65 ? -0.306 0.155 26.484 1 75.75 65 ASP B N 1
ATOM 2841 C CA . ASP B 1 65 ? -1.331 0.783 25.656 1 75.75 65 ASP B CA 1
ATOM 2842 C C . ASP B 1 65 ? -1.904 2.023 26.328 1 75.75 65 ASP B C 1
ATOM 2844 O O . ASP B 1 65 ? -2.168 3.033 25.672 1 75.75 65 ASP B O 1
ATOM 2848 N N . ARG B 1 66 ? -2.102 1.917 27.547 1 71.19 66 ARG B N 1
ATOM 2849 C CA . ARG B 1 66 ? -2.625 3.057 28.297 1 71.19 66 ARG B CA 1
ATOM 2850 C C . ARG B 1 66 ? -1.63 4.211 28.297 1 71.19 66 ARG B C 1
ATOM 2852 O O . ARG B 1 66 ? -2.016 5.371 28.125 1 71.19 66 ARG B O 1
ATOM 2859 N N . VAL B 1 67 ? -0.429 3.799 28.484 1 76.69 67 VAL B N 1
ATOM 2860 C CA . VAL B 1 67 ? 0.612 4.82 28.5 1 76.69 67 VAL B CA 1
ATOM 2861 C C . VAL B 1 67 ? 0.723 5.457 27.109 1 76.69 67 VAL B C 1
ATOM 2863 O O . VAL B 1 67 ? 0.86 6.676 26.984 1 76.69 67 VAL B O 1
ATOM 2866 N N . LEU B 1 68 ? 0.603 4.562 26.125 1 78.88 68 LEU B N 1
ATOM 2867 C CA . LEU B 1 68 ? 0.667 5.066 24.75 1 78.88 68 LEU B CA 1
ATOM 2868 C C . LEU B 1 68 ? -0.504 6 24.453 1 78.88 68 LEU B C 1
ATOM 2870 O O . LEU B 1 68 ? -0.334 7.031 23.812 1 78.88 68 LEU B O 1
ATOM 2874 N N . GLY B 1 69 ? -1.646 5.613 24.953 1 71.25 69 GLY B N 1
ATOM 2875 C CA . GLY B 1 69 ? -2.807 6.477 24.797 1 71.25 69 GLY B CA 1
ATOM 2876 C C . GLY B 1 69 ? -2.625 7.84 25.438 1 71.25 69 GLY B C 1
ATOM 2877 O O . GLY B 1 69 ? -2.934 8.867 24.828 1 71.25 69 GLY B O 1
ATOM 2878 N N . TYR B 1 70 ? -2.117 7.766 26.609 1 65.75 70 TYR B N 1
ATOM 2879 C CA . TYR B 1 70 ? -1.811 9 27.312 1 65.75 70 TYR B CA 1
ATOM 2880 C C . TYR B 1 70 ? -0.801 9.844 26.531 1 65.75 70 TYR B C 1
ATOM 2882 O O . TYR B 1 70 ? -0.995 11.047 26.359 1 65.75 70 TYR B O 1
ATOM 2890 N N . TYR B 1 71 ? 0.165 9.195 26.125 1 72.81 71 TYR B N 1
ATOM 2891 C CA . TYR B 1 71 ? 1.241 9.898 25.438 1 72.81 71 TYR B CA 1
ATOM 2892 C C . TYR B 1 71 ? 0.742 10.516 24.125 1 72.81 71 TYR B C 1
ATOM 2894 O O . TYR B 1 71 ? 1.063 11.664 23.812 1 72.81 71 TYR B O 1
ATOM 2902 N N . ARG B 1 72 ? 0.01 9.773 23.5 1 72.38 72 ARG B N 1
ATOM 2903 C CA . ARG B 1 72 ? -0.544 10.266 22.25 1 72.38 72 ARG B CA 1
ATOM 2904 C C . ARG B 1 72 ? -1.451 11.469 22.484 1 72.38 72 ARG B C 1
ATOM 2906 O O . ARG B 1 72 ? -1.4 12.445 21.719 1 72.38 72 ARG B O 1
ATOM 2913 N N . GLN B 1 73 ? -2.24 11.344 23.453 1 65.69 73 GLN B N 1
ATOM 2914 C CA . GLN B 1 73 ? -3.109 12.461 23.797 1 65.69 73 GLN B CA 1
ATOM 2915 C C . GLN B 1 73 ? -2.297 13.688 24.188 1 65.69 73 GLN B C 1
ATOM 2917 O O . GLN B 1 73 ? -2.627 14.812 23.797 1 65.69 73 GLN B O 1
ATOM 2922 N N . ARG B 1 74 ? -1.343 13.391 24.938 1 64.19 74 ARG B N 1
ATOM 2923 C CA . ARG B 1 74 ? -0.47 14.477 25.359 1 64.19 74 ARG B CA 1
ATOM 2924 C C . ARG B 1 74 ? 0.221 15.125 24.156 1 64.19 74 ARG B C 1
ATOM 2926 O O . ARG B 1 74 ? 0.311 16.344 24.078 1 64.19 74 ARG B O 1
ATOM 2933 N N . LEU B 1 75 ? 0.675 14.297 23.297 1 66.38 75 LEU B N 1
ATOM 2934 C CA . LEU B 1 75 ? 1.318 14.812 22.094 1 66.38 75 LEU B CA 1
ATOM 2935 C C . LEU B 1 75 ? 0.345 15.656 21.281 1 66.38 75 LEU B C 1
ATOM 2937 O O . LEU B 1 75 ? 0.713 16.719 20.766 1 66.38 75 LEU B O 1
ATOM 2941 N N . SER B 1 76 ? -0.78 15.125 21.234 1 67.44 76 SER B N 1
ATOM 2942 C CA . SER B 1 76 ? -1.809 15.844 20.484 1 67.44 76 SER B CA 1
ATOM 2943 C C . SER B 1 76 ? -2.105 17.203 21.125 1 67.44 76 SER B C 1
ATOM 2945 O O . SER B 1 76 ? -2.254 18.203 20.438 1 67.44 76 SER B O 1
ATOM 2947 N N . GLN B 1 77 ? -2.193 17.156 22.422 1 62.53 77 GLN B N 1
ATOM 2948 C CA . GLN B 1 77 ? -2.461 18.391 23.125 1 62.53 77 GLN B CA 1
ATOM 2949 C C . GLN B 1 77 ? -1.286 19.359 23.016 1 62.53 77 GLN B C 1
ATOM 2951 O O . GLN B 1 77 ? -1.481 20.562 22.859 1 62.53 77 GLN B O 1
ATOM 2956 N N . GLN B 1 78 ? -0.196 18.812 23.172 1 62.31 78 GLN B N 1
ATOM 2957 C CA . GLN B 1 78 ? 1.001 19.641 23.016 1 62.31 78 GLN B CA 1
ATOM 2958 C C . GLN B 1 78 ? 1.08 20.234 21.609 1 62.31 78 GLN B C 1
ATOM 2960 O O . GLN B 1 78 ? 1.446 21.391 21.453 1 62.31 78 GLN B O 1
ATOM 2965 N N . GLU B 1 79 ? 0.778 19.438 20.688 1 62.78 79 GLU B N 1
ATOM 2966 C CA . GLU B 1 79 ? 0.751 19.906 19.297 1 62.78 79 GLU B CA 1
ATOM 2967 C C . GLU B 1 79 ? -0.233 21.047 19.125 1 62.78 79 GLU B C 1
ATOM 2969 O O . GLU B 1 79 ? 0.081 22.047 18.484 1 62.78 79 GLU B O 1
ATOM 2974 N N . VAL B 1 80 ? -1.296 20.891 19.719 1 61.84 80 VAL B N 1
ATOM 2975 C CA . VAL B 1 80 ? -2.316 21.938 19.641 1 61.84 80 VAL B CA 1
ATOM 2976 C C . VAL B 1 80 ? -1.812 23.203 20.297 1 61.84 80 VAL B C 1
ATOM 2978 O O . VAL B 1 80 ? -1.987 24.312 19.766 1 61.84 80 VAL B O 1
ATOM 2981 N N . LEU B 1 81 ? -1.239 22.953 21.391 1 54.09 81 LEU B N 1
ATOM 2982 C CA . LEU B 1 81 ? -0.708 24.109 22.109 1 54.09 81 LEU B CA 1
ATOM 2983 C C . LEU B 1 81 ? 0.365 24.812 21.297 1 54.09 81 LEU B C 1
ATOM 2985 O O . LEU B 1 81 ? 0.313 26.031 21.109 1 54.09 81 LEU B O 1
ATOM 2989 N N . LEU B 1 82 ? 1.263 24.031 20.859 1 58 82 LEU B N 1
ATOM 2990 C CA . LEU B 1 82 ? 2.359 24.594 20.078 1 58 82 LEU B CA 1
ATOM 2991 C C . LEU B 1 82 ? 1.842 25.266 18.812 1 58 82 LEU B C 1
ATOM 2993 O O . LEU B 1 82 ? 2.301 26.344 18.438 1 58 82 LEU B O 1
ATOM 2997 N N . GLU B 1 83 ? 0.959 24.609 18.234 1 58.75 83 GLU B N 1
ATOM 2998 C CA . GLU B 1 83 ? 0.362 25.156 17.016 1 58.75 83 GLU B CA 1
ATOM 2999 C C . GLU B 1 83 ? -0.44 26.422 17.328 1 58.75 83 GLU B C 1
ATOM 3001 O O . GLU B 1 83 ? -0.438 27.375 16.531 1 58.75 83 GLU B O 1
ATOM 3006 N N . SER B 1 84 ? -1.186 26.359 18.391 1 56.94 84 SER B N 1
ATOM 3007 C CA . SER B 1 84 ? -1.916 27.562 18.781 1 56.94 84 SER B CA 1
ATOM 3008 C C . SER B 1 84 ? -0.97 28.75 18.984 1 56.94 84 SER B C 1
ATOM 3010 O O . SER B 1 84 ? -1.292 29.875 18.625 1 56.94 84 SER B O 1
ATOM 3012 N N . LEU B 1 85 ? 0.066 28.406 19.531 1 55.91 85 LEU B N 1
ATOM 3013 C CA . LEU B 1 85 ? 1.064 29.453 19.734 1 55.91 85 LEU B CA 1
ATOM 3014 C C . LEU B 1 85 ? 1.633 29.938 18.391 1 55.91 85 LEU B C 1
ATOM 3016 O O . LEU B 1 85 ? 1.854 31.125 18.203 1 55.91 85 LEU B O 1
ATOM 3020 N N . GLN B 1 86 ? 1.841 28.938 17.531 1 55.69 86 GLN B N 1
ATOM 3021 C CA . GLN B 1 86 ? 2.348 29.266 16.203 1 55.69 86 GLN B CA 1
ATOM 3022 C C . GLN B 1 86 ? 1.302 30.016 15.383 1 55.69 86 GLN B C 1
ATOM 3024 O O . GLN B 1 86 ? 1.641 30.906 14.602 1 55.69 86 GLN B O 1
ATOM 3029 N N . ALA B 1 87 ? 0.077 29.547 15.539 1 55.19 87 ALA B N 1
ATOM 3030 C CA . ALA B 1 87 ? -1.022 30.219 14.852 1 55.19 87 ALA B CA 1
ATOM 3031 C C . ALA B 1 87 ? -1.049 31.703 15.172 1 55.19 87 ALA B C 1
ATOM 3033 O O . ALA B 1 87 ? -1.427 32.531 14.328 1 55.19 87 ALA B O 1
ATOM 3034 N N . LEU B 1 88 ? -0.742 32 16.391 1 49.25 88 LEU B N 1
ATOM 3035 C CA . LEU B 1 88 ? -0.635 33.406 16.734 1 49.25 88 LEU B CA 1
ATOM 3036 C C . LEU B 1 88 ? 0.38 34.125 15.836 1 49.25 88 LEU B C 1
ATOM 3038 O O . LEU B 1 88 ? 0.265 35.312 15.586 1 49.25 88 LEU B O 1
ATOM 3042 N N . ARG B 1 89 ? 1.295 33.406 15.367 1 53.25 89 ARG B N 1
ATOM 3043 C CA . ARG B 1 89 ? 2.301 33.969 14.477 1 53.25 89 ARG B CA 1
ATOM 3044 C C . ARG B 1 89 ? 2.051 33.562 13.031 1 53.25 89 ARG B C 1
ATOM 3046 O O . ARG B 1 89 ? 2.842 33.875 12.141 1 53.25 89 ARG B O 1
ATOM 3053 N N . GLY B 1 90 ? 0.897 32.969 12.703 1 57.75 90 GLY B N 1
ATOM 3054 C CA . GLY B 1 90 ? 0.639 32.375 11.398 1 57.75 90 GLY B CA 1
ATOM 3055 C C . GLY B 1 90 ? 1.153 30.953 11.273 1 57.75 90 GLY B C 1
ATOM 3056 O O . GLY B 1 90 ? 1.955 30.5 12.094 1 57.75 90 GLY B O 1
ATOM 3057 N N . LEU B 1 91 ? 0.384 30.141 10.602 1 59.66 91 LEU B N 1
ATOM 3058 C CA . LEU B 1 91 ? 0.819 28.75 10.414 1 59.66 91 LEU B CA 1
ATOM 3059 C C . LEU B 1 91 ? 2.213 28.703 9.797 1 59.66 91 LEU B C 1
ATOM 3061 O O . LEU B 1 91 ? 2.373 28.938 8.594 1 59.66 91 LEU B O 1
ATOM 3065 N N . GLN B 1 92 ? 3.258 28.719 10.555 1 65.69 92 GLN B N 1
ATOM 3066 C CA . GLN B 1 92 ? 4.605 28.812 10 1 65.69 92 GLN B CA 1
ATOM 3067 C C . GLN B 1 92 ? 5.254 27.438 9.898 1 65.69 92 GLN B C 1
ATOM 3069 O O . GLN B 1 92 ? 6.074 27.203 9.016 1 65.69 92 GLN B O 1
ATOM 3074 N N . SER B 1 93 ? 4.918 26.516 10.812 1 73.88 93 SER B N 1
ATOM 3075 C CA . SER B 1 93 ? 5.555 25.203 10.773 1 73.88 93 SER B CA 1
ATOM 3076 C C . SER B 1 93 ? 4.688 24.156 11.453 1 73.88 93 SER B C 1
ATOM 3078 O O . SER B 1 93 ? 3.689 24.484 12.102 1 73.88 93 SER B O 1
ATOM 3080 N N . GLY B 1 94 ? 4.809 22.953 11.188 1 83.06 94 GLY B N 1
ATOM 3081 C CA . GLY B 1 94 ? 4.086 21.859 11.805 1 83.06 94 GLY B CA 1
ATOM 3082 C C . GLY B 1 94 ? 4.059 20.594 10.953 1 83.06 94 GLY B C 1
ATOM 3083 O O . GLY B 1 94 ? 4.766 20.516 9.945 1 83.06 94 GLY B O 1
ATOM 3084 N N . VAL B 1 95 ? 3.342 19.641 11.539 1 87.62 95 VAL B N 1
ATOM 3085 C CA . VAL B 1 95 ? 3.209 18.359 10.836 1 87.62 95 VAL B CA 1
ATOM 3086 C C . VAL B 1 95 ? 1.735 17.984 10.75 1 87.62 95 VAL B C 1
ATOM 3088 O O . VAL B 1 95 ? 0.99 18.109 11.727 1 87.62 95 VAL B O 1
ATOM 3091 N N . VAL B 1 96 ? 1.319 17.688 9.602 1 93.88 96 VAL B N 1
ATOM 3092 C CA . VAL B 1 96 ? -0.015 17.141 9.391 1 93.88 96 VAL B CA 1
ATOM 3093 C C . VAL B 1 96 ? 0.093 15.711 8.867 1 93.88 96 VAL B C 1
ATOM 3095 O O . VAL B 1 96 ? 0.713 15.469 7.828 1 93.88 96 VAL B O 1
ATOM 3098 N N . VAL B 1 97 ? -0.494 14.781 9.602 1 95.12 97 VAL B N 1
ATOM 3099 C CA . VAL B 1 97 ? -0.456 13.367 9.242 1 95.12 97 VAL B CA 1
ATOM 3100 C C . VAL B 1 97 ? -1.826 12.922 8.734 1 95.12 97 VAL B C 1
ATOM 3102 O O . VAL B 1 97 ? -2.834 13.086 9.43 1 95.12 97 VAL B O 1
ATOM 3105 N N . LEU B 1 98 ? -1.802 12.383 7.516 1 97.81 98 LEU B N 1
ATOM 3106 C CA . LEU B 1 98 ? -3.002 11.844 6.887 1 97.81 98 LEU B CA 1
ATOM 3107 C C . LEU B 1 98 ? -2.902 10.336 6.734 1 97.81 98 LEU B C 1
ATOM 3109 O O . LEU B 1 98 ? -1.867 9.812 6.305 1 97.81 98 LEU B O 1
ATOM 3113 N N . ALA B 1 99 ? -3.918 9.633 7.152 1 97.75 99 ALA B N 1
ATOM 3114 C CA . ALA B 1 99 ? -4.125 8.242 6.762 1 97.75 99 ALA B CA 1
ATOM 3115 C C . ALA B 1 99 ? -5.238 8.117 5.723 1 97.75 99 ALA B C 1
ATOM 3117 O O . ALA B 1 99 ? -6.363 8.57 5.953 1 97.75 99 ALA B O 1
ATOM 3118 N N . ILE B 1 100 ? -4.914 7.457 4.602 1 97.19 100 ILE B N 1
ATOM 3119 C CA . ILE B 1 100 ? -5.926 7.5 3.549 1 97.19 100 ILE B CA 1
ATOM 3120 C C . ILE B 1 100 ? -6.004 6.141 2.854 1 97.19 100 ILE B C 1
ATOM 3122 O O . ILE B 1 100 ? -5.023 5.395 2.826 1 97.19 100 ILE B O 1
ATOM 3126 N N . GLY B 1 101 ? -7.191 5.883 2.35 1 95.5 101 GLY B N 1
ATOM 3127 C CA . GLY B 1 101 ? -7.293 4.801 1.383 1 95.5 101 GLY B CA 1
ATOM 3128 C C . GLY B 1 101 ? -6.637 5.121 0.055 1 95.5 101 GLY B C 1
ATOM 3129 O O . GLY B 1 101 ? -6.566 6.285 -0.344 1 95.5 101 GLY B O 1
ATOM 3130 N N . GLU B 1 102 ? -6.258 4.078 -0.632 1 93.94 102 GLU B N 1
ATOM 3131 C CA . GLU B 1 102 ? -5.531 4.223 -1.89 1 93.94 102 GLU B CA 1
ATOM 3132 C C . GLU B 1 102 ? -6.359 4.984 -2.922 1 93.94 102 GLU B C 1
ATOM 3134 O O . GLU B 1 102 ? -5.809 5.727 -3.74 1 93.94 102 GLU B O 1
ATOM 3139 N N . GLY B 1 103 ? -7.633 4.836 -2.895 1 94.56 103 GLY B N 1
ATOM 3140 C CA . GLY B 1 103 ? -8.5 5.43 -3.895 1 94.56 103 GLY B CA 1
ATOM 3141 C C . GLY B 1 103 ? -8.484 6.949 -3.881 1 94.56 103 GLY B C 1
ATOM 3142 O O . GLY B 1 103 ? -8.922 7.59 -4.836 1 94.56 103 GLY B O 1
ATOM 3143 N N . PHE B 1 104 ? -7.957 7.531 -2.873 1 95.94 104 PHE B N 1
ATOM 3144 C CA . PHE B 1 104 ? -8.023 8.977 -2.721 1 95.94 104 PHE B CA 1
ATOM 3145 C C . PHE B 1 104 ? -6.77 9.641 -3.281 1 95.94 104 PHE B C 1
ATOM 3147 O O . PHE B 1 104 ? -6.68 10.867 -3.34 1 95.94 104 PHE B O 1
ATOM 3154 N N . ILE B 1 105 ? -5.793 8.883 -3.713 1 94.56 105 ILE B N 1
ATOM 3155 C CA . ILE B 1 105 ? -4.477 9.391 -4.086 1 94.56 105 ILE B CA 1
ATOM 3156 C C . ILE B 1 105 ? -4.621 10.406 -5.219 1 94.56 105 ILE B C 1
ATOM 3158 O O . ILE B 1 105 ? -4.113 11.531 -5.125 1 94.56 105 ILE B O 1
ATOM 3162 N N . ASP B 1 106 ? -5.359 10.086 -6.23 1 90.12 106 ASP B N 1
ATOM 3163 C CA . ASP B 1 106 ? -5.457 10.953 -7.406 1 90.12 106 ASP B CA 1
ATOM 3164 C C . ASP B 1 106 ? -6.09 12.289 -7.051 1 90.12 106 ASP B C 1
ATOM 3166 O O . ASP B 1 106 ? -5.602 13.344 -7.469 1 90.12 106 ASP B O 1
ATOM 3170 N N . GLY B 1 107 ? -7.113 12.242 -6.258 1 91.69 107 GLY B N 1
ATOM 3171 C CA . GLY B 1 107 ? -7.82 13.461 -5.902 1 91.69 107 GLY B CA 1
ATOM 3172 C C . GLY B 1 107 ? -7.113 14.281 -4.836 1 91.69 107 GLY B C 1
ATOM 3173 O O . GLY B 1 107 ? -7.434 15.453 -4.629 1 91.69 107 GLY B O 1
ATOM 3174 N N . LEU B 1 108 ? -6.152 13.695 -4.176 1 94.75 108 LEU B N 1
ATOM 3175 C CA . LEU B 1 108 ? -5.512 14.328 -3.029 1 94.75 108 LEU B CA 1
ATOM 3176 C C . LEU B 1 108 ? -4.273 15.109 -3.461 1 94.75 108 LEU B C 1
ATOM 3178 O O . LEU B 1 108 ? -3.879 16.062 -2.795 1 94.75 108 LEU B O 1
ATOM 3182 N N . ALA B 1 109 ? -3.688 14.75 -4.555 1 89.69 109 ALA B N 1
ATOM 3183 C CA . ALA B 1 109 ? -2.393 15.297 -4.961 1 89.69 109 ALA B CA 1
ATOM 3184 C C . ALA B 1 109 ? -2.469 16.797 -5.168 1 89.69 109 ALA B C 1
ATOM 3186 O O . ALA B 1 109 ? -1.639 17.547 -4.641 1 89.69 109 ALA B O 1
ATOM 3187 N N . GLU B 1 110 ? -3.453 17.25 -5.875 1 90.19 110 GLU B N 1
ATOM 3188 C CA . GLU B 1 110 ? -3.564 18.672 -6.184 1 90.19 110 GLU B CA 1
ATOM 3189 C C . GLU B 1 110 ? -3.805 19.5 -4.922 1 90.19 110 GLU B C 1
ATOM 3191 O O . GLU B 1 110 ? -3.1 20.469 -4.664 1 90.19 110 GLU B O 1
ATOM 3196 N N . PRO B 1 111 ? -4.77 19.078 -4.117 1 93.62 111 PRO B N 1
ATOM 3197 C CA . PRO B 1 111 ? -4.965 19.812 -2.865 1 93.62 111 PRO B CA 1
ATOM 3198 C C . PRO B 1 111 ? -3.705 19.844 -2 1 93.62 111 PRO B C 1
ATOM 3200 O O . PRO B 1 111 ? -3.418 20.859 -1.36 1 93.62 111 PRO B O 1
ATOM 3203 N N . LEU B 1 112 ? -2.939 18.812 -1.9 1 93.88 112 LEU B N 1
ATOM 3204 C CA . LEU B 1 112 ? -1.729 18.766 -1.087 1 93.88 112 LEU B CA 1
ATOM 3205 C C . LEU B 1 112 ? -0.66 19.688 -1.65 1 93.88 112 LEU B C 1
ATOM 3207 O O . LEU B 1 112 ? 0.069 20.344 -0.894 1 93.88 112 LEU B O 1
ATOM 3211 N N . THR B 1 113 ? -0.587 19.688 -2.957 1 90.62 113 THR B N 1
ATOM 3212 C CA . THR B 1 113 ? 0.374 20.562 -3.604 1 90.62 113 THR B CA 1
ATOM 3213 C C . THR B 1 113 ? 0.051 22.031 -3.301 1 90.62 113 THR B C 1
ATOM 3215 O O . THR B 1 113 ? 0.941 22.812 -2.951 1 90.62 113 THR B O 1
ATOM 3218 N N . ARG B 1 114 ? -1.162 22.375 -3.41 1 92.38 114 ARG B N 1
ATOM 3219 C CA . ARG B 1 114 ? -1.581 23.734 -3.111 1 92.38 114 ARG B CA 1
ATOM 3220 C C . ARG B 1 114 ? -1.321 24.078 -1.647 1 92.38 114 ARG B C 1
ATOM 3222 O O . ARG B 1 114 ? -0.827 25.172 -1.338 1 92.38 114 ARG B O 1
ATOM 3229 N N . PHE B 1 115 ? -1.65 23.188 -0.785 1 94 115 PHE B N 1
ATOM 3230 C CA . PHE B 1 115 ? -1.433 23.406 0.641 1 94 115 PHE B CA 1
ATOM 3231 C C . PHE B 1 115 ? 0.046 23.625 0.936 1 94 115 PHE B C 1
ATOM 3233 O O . PHE B 1 115 ? 0.406 24.547 1.676 1 94 115 PHE B O 1
ATOM 3240 N N . SER B 1 116 ? 0.886 22.781 0.333 1 91.81 116 SER B N 1
ATOM 3241 C CA . SER B 1 116 ? 2.318 22.859 0.594 1 91.81 116 SER B CA 1
ATOM 3242 C C . SER B 1 116 ? 2.918 24.125 -0.001 1 91.81 116 SER B C 1
ATOM 3244 O O . SER B 1 116 ? 3.959 24.594 0.457 1 91.81 116 SER B O 1
ATOM 3246 N N . THR B 1 117 ? 2.322 24.625 -1.068 1 89.69 117 THR B N 1
ATOM 3247 C CA . THR B 1 117 ? 2.752 25.891 -1.645 1 89.69 117 THR B CA 1
ATOM 3248 C C . THR B 1 117 ? 2.424 27.062 -0.707 1 89.69 117 THR B C 1
ATOM 3250 O O . THR B 1 117 ? 3.238 27.969 -0.522 1 89.69 117 THR B O 1
ATOM 3253 N N . LEU B 1 118 ? 1.253 26.969 -0.09 1 89.12 118 LEU B N 1
ATOM 3254 C CA . LEU B 1 118 ? 0.788 28.016 0.812 1 89.12 118 LEU B CA 1
ATOM 3255 C C . LEU B 1 118 ? 1.511 27.938 2.152 1 89.12 118 LEU B C 1
ATOM 3257 O O . LEU B 1 118 ? 1.768 28.969 2.783 1 89.12 118 LEU B O 1
ATOM 3261 N N . TYR B 1 119 ? 1.781 26.734 2.547 1 89.62 119 TYR B N 1
ATOM 3262 C CA . TYR B 1 119 ? 2.416 26.516 3.842 1 89.62 119 TYR B CA 1
ATOM 3263 C C . TYR B 1 119 ? 3.668 25.656 3.695 1 89.62 119 TYR B C 1
ATOM 3265 O O . TYR B 1 119 ? 3.703 24.516 4.164 1 89.62 119 TYR B O 1
ATOM 3273 N N . PRO B 1 120 ? 4.715 26.188 3.225 1 85.38 120 PRO B N 1
ATOM 3274 C CA . PRO B 1 120 ? 5.906 25.422 2.854 1 85.38 120 PRO B CA 1
ATOM 3275 C C . PRO B 1 120 ? 6.641 24.844 4.062 1 85.38 120 PRO B C 1
ATOM 3277 O O . PRO B 1 120 ? 7.465 23.953 3.916 1 85.38 120 PRO B O 1
ATOM 3280 N N . LYS B 1 121 ? 6.355 25.328 5.223 1 83.94 121 LYS B N 1
ATOM 3281 C CA . LYS B 1 121 ? 7.078 24.859 6.402 1 83.94 121 LYS B CA 1
ATOM 3282 C C . LYS B 1 121 ? 6.293 23.781 7.145 1 83.94 121 LYS B C 1
ATOM 3284 O O . LYS B 1 121 ? 6.75 23.266 8.164 1 83.94 121 LYS B O 1
ATOM 3289 N N . VAL B 1 122 ? 5.125 23.469 6.66 1 89.06 122 VAL B N 1
ATOM 3290 C CA . VAL B 1 122 ? 4.34 22.375 7.227 1 89.06 122 VAL B CA 1
ATOM 3291 C C . VAL B 1 122 ? 4.711 21.062 6.551 1 89.06 122 VAL B C 1
ATOM 3293 O O . VAL B 1 122 ? 4.688 20.969 5.32 1 89.06 122 VAL B O 1
ATOM 3296 N N . GLU B 1 123 ? 5.121 20.109 7.328 1 91.06 123 GLU B N 1
ATOM 3297 C CA . GLU B 1 123 ? 5.41 18.781 6.816 1 91.06 123 GLU B CA 1
ATOM 3298 C C . GLU B 1 123 ? 4.133 17.953 6.66 1 91.06 123 GLU B C 1
ATOM 3300 O O . GLU B 1 123 ? 3.293 17.938 7.562 1 91.06 123 GLU B O 1
ATOM 3305 N N . LEU B 1 124 ? 3.996 17.375 5.535 1 95.44 124 LEU B N 1
ATOM 3306 C CA . LEU B 1 124 ? 2.863 16.5 5.266 1 95.44 124 LEU B CA 1
ATOM 3307 C C . LEU B 1 124 ? 3.295 15.031 5.273 1 95.44 124 LEU B C 1
ATOM 3309 O O . LEU B 1 124 ? 4.277 14.672 4.621 1 95.44 124 LEU B O 1
ATOM 3313 N N . GLN B 1 125 ? 2.609 14.25 6.051 1 95.19 125 GLN B N 1
ATOM 3314 C CA . GLN B 1 125 ? 2.799 12.805 6.051 1 95.19 125 GLN B CA 1
ATOM 3315 C C . GLN B 1 125 ? 1.529 12.086 5.605 1 95.19 125 GLN B C 1
ATOM 3317 O O . GLN B 1 125 ? 0.468 12.258 6.211 1 95.19 125 GLN B O 1
ATOM 3322 N N . VAL B 1 126 ? 1.664 11.328 4.559 1 96.81 126 VAL B N 1
ATOM 3323 C CA . VAL B 1 126 ? 0.513 10.609 4.02 1 96.81 126 VAL B CA 1
ATOM 3324 C C . VAL B 1 126 ? 0.757 9.102 4.102 1 96.81 126 VAL B C 1
ATOM 3326 O O . VAL B 1 126 ? 1.677 8.578 3.467 1 96.81 126 VAL B O 1
ATOM 3329 N N . ASN B 1 127 ? -0.066 8.438 4.844 1 95.19 127 ASN B N 1
ATOM 3330 C CA . ASN B 1 127 ? -0.012 6.984 4.973 1 95.19 127 ASN B CA 1
ATOM 3331 C C . ASN B 1 127 ? -1.157 6.312 4.219 1 95.19 127 ASN B C 1
ATOM 3333 O O . ASN B 1 127 ? -2.316 6.422 4.621 1 95.19 127 ASN B O 1
ATOM 3337 N N . VAL B 1 128 ? -0.838 5.605 3.219 1 94.44 128 VAL B N 1
ATOM 3338 C CA . VAL B 1 128 ? -1.837 4.887 2.438 1 94.44 128 VAL B CA 1
ATOM 3339 C C . VAL B 1 128 ? -1.991 3.467 2.98 1 94.44 128 VAL B C 1
ATOM 3341 O O . VAL B 1 128 ? -1.019 2.711 3.047 1 94.44 128 VAL B O 1
ATOM 3344 N N . CYS B 1 129 ? -3.223 3.123 3.373 1 91.38 129 CYS B N 1
ATOM 3345 C CA . CYS B 1 129 ? -3.479 1.824 3.986 1 91.38 129 CYS B CA 1
ATOM 3346 C C . CYS B 1 129 ? -4.949 1.443 3.867 1 91.38 129 CYS B C 1
ATOM 3348 O O . CYS B 1 129 ? -5.727 2.152 3.227 1 91.38 129 CYS B O 1
ATOM 3350 N N . GLY B 1 130 ? -5.293 0.241 4.348 1 90.25 130 GLY B N 1
ATOM 3351 C CA . GLY B 1 130 ? -6.668 -0.229 4.289 1 90.25 130 GLY B CA 1
ATOM 3352 C C . GLY B 1 130 ? -7.586 0.492 5.258 1 90.25 130 GLY B C 1
ATOM 3353 O O . GLY B 1 130 ? -7.117 1.214 6.145 1 90.25 130 GLY B O 1
ATOM 3354 N N . THR B 1 131 ? -8.852 0.254 5.113 1 90.38 131 THR B N 1
ATOM 3355 C CA . THR B 1 131 ? -9.891 0.953 5.855 1 90.38 131 THR B CA 1
ATOM 3356 C C . THR B 1 131 ? -9.688 0.796 7.359 1 90.38 131 THR B C 1
ATOM 3358 O O . THR B 1 131 ? -9.68 1.783 8.094 1 90.38 131 THR B O 1
ATOM 3361 N N . ASN B 1 132 ? -9.484 -0.407 7.793 1 84.12 132 ASN B N 1
ATOM 3362 C CA . ASN B 1 132 ? -9.328 -0.663 9.219 1 84.12 132 ASN B CA 1
ATOM 3363 C C . ASN B 1 132 ? -8.102 0.052 9.789 1 84.12 132 ASN B C 1
ATOM 3365 O O . ASN B 1 132 ? -8.141 0.562 10.906 1 84.12 132 ASN B O 1
ATOM 3369 N N . GLU B 1 133 ? -7.109 0.05 8.977 1 88.38 133 GLU B N 1
ATOM 3370 C CA . GLU B 1 133 ? -5.879 0.7 9.406 1 88.38 133 GLU B CA 1
ATOM 3371 C C . GLU B 1 133 ? -6.039 2.217 9.453 1 88.38 133 GLU B C 1
ATOM 3373 O O . GLU B 1 133 ? -5.484 2.881 10.328 1 88.38 133 GLU B O 1
ATOM 3378 N N . VAL B 1 134 ? -6.762 2.801 8.539 1 94.69 134 VAL B N 1
ATOM 3379 C CA . VAL B 1 134 ? -7.051 4.23 8.562 1 94.69 134 VAL B CA 1
ATOM 3380 C C . VAL B 1 134 ? -7.773 4.59 9.852 1 94.69 134 VAL B C 1
ATOM 3382 O O . VAL B 1 134 ? -7.379 5.523 10.555 1 94.69 134 VAL B O 1
ATOM 3385 N N . ILE B 1 135 ? -8.734 3.799 10.164 1 92.19 135 ILE B N 1
ATOM 3386 C CA . ILE B 1 135 ? -9.539 4.055 11.352 1 92.19 135 ILE B CA 1
ATOM 3387 C C . ILE B 1 135 ? -8.656 3.951 12.594 1 92.19 135 ILE B C 1
ATOM 3389 O O . ILE B 1 135 ? -8.688 4.828 13.461 1 92.19 135 ILE B O 1
ATOM 3393 N N . ARG B 1 136 ? -7.875 2.938 12.625 1 88.38 136 ARG B N 1
ATOM 3394 C CA . ARG B 1 136 ? -6.992 2.732 13.773 1 88.38 136 ARG B CA 1
ATOM 3395 C C . ARG B 1 136 ? -6.055 3.92 13.961 1 88.38 136 ARG B C 1
ATOM 3397 O O . ARG B 1 136 ? -5.902 4.43 15.07 1 88.38 136 ARG B O 1
ATOM 3404 N N . GLN B 1 137 ? -5.398 4.363 12.898 1 91.94 137 GLN B N 1
ATOM 3405 C CA . GLN B 1 137 ? -4.445 5.465 12.977 1 91.94 137 GLN B CA 1
ATOM 3406 C C . GLN B 1 137 ? -5.117 6.746 13.453 1 91.94 137 GLN B C 1
ATOM 3408 O O . GLN B 1 137 ? -4.527 7.523 14.211 1 91.94 137 GLN B O 1
ATOM 3413 N N . VAL B 1 138 ? -6.34 6.969 13.062 1 94.69 138 VAL B N 1
ATOM 3414 C CA . VAL B 1 138 ? -7.07 8.164 13.453 1 94.69 138 VAL B CA 1
ATOM 3415 C C . VAL B 1 138 ? -7.48 8.062 14.922 1 94.69 138 VAL B C 1
ATOM 3417 O O . VAL B 1 138 ? -7.238 8.984 15.711 1 94.69 138 VAL B O 1
ATOM 3420 N N . VAL B 1 139 ? -7.992 6.898 15.297 1 89.25 139 VAL B N 1
ATOM 3421 C CA . VAL B 1 139 ? -8.516 6.695 16.641 1 89.25 139 VAL B CA 1
ATOM 3422 C C . VAL B 1 139 ? -7.375 6.727 17.656 1 89.25 139 VAL B C 1
ATOM 3424 O O . VAL B 1 139 ? -7.539 7.23 18.766 1 89.25 139 VAL B O 1
ATOM 3427 N N . GLU B 1 140 ? -6.234 6.262 17.188 1 82 140 GLU B N 1
ATOM 3428 C CA . GLU B 1 140 ? -5.086 6.18 18.094 1 82 140 GLU B CA 1
ATOM 3429 C C . GLU B 1 140 ? -4.215 7.43 17.984 1 82 140 GLU B C 1
ATOM 3431 O O . GLU B 1 140 ? -3.096 7.457 18.5 1 82 140 GLU B O 1
ATOM 3436 N N . ASP B 1 141 ? -4.629 8.375 17.266 1 85.06 141 ASP B N 1
ATOM 3437 C CA . ASP B 1 141 ? -3.996 9.68 17.156 1 85.06 141 ASP B CA 1
ATOM 3438 C C . ASP B 1 141 ? -2.656 9.586 16.438 1 85.06 141 ASP B C 1
ATOM 3440 O O . ASP B 1 141 ? -1.775 10.43 16.641 1 85.06 141 ASP B O 1
ATOM 3444 N N . GLU B 1 142 ? -2.551 8.57 15.648 1 87.25 142 GLU B N 1
ATOM 3445 C CA . GLU B 1 142 ? -1.379 8.453 14.781 1 87.25 142 GLU B CA 1
ATOM 3446 C C . GLU B 1 142 ? -1.528 9.305 13.523 1 87.25 142 GLU B C 1
ATOM 3448 O O . GLU B 1 142 ? -0.532 9.695 12.914 1 87.25 142 GLU B O 1
ATOM 3453 N N . ALA B 1 143 ? -2.756 9.539 13.18 1 95.25 143 ALA B N 1
ATOM 3454 C CA . ALA B 1 143 ? -3.098 10.43 12.078 1 95.25 143 ALA B CA 1
ATOM 3455 C C . ALA B 1 143 ? -4.074 11.516 12.531 1 95.25 143 ALA B C 1
ATOM 3457 O O . ALA B 1 143 ? -4.957 11.258 13.352 1 95.25 143 ALA B O 1
ATOM 3458 N N . HIS B 1 144 ? -3.836 12.711 11.977 1 95 144 HIS B N 1
ATOM 3459 C CA . HIS B 1 144 ? -4.723 13.82 12.32 1 95 144 HIS B CA 1
ATOM 3460 C C . HIS B 1 144 ? -6.059 13.695 11.594 1 95 144 HIS B C 1
ATOM 3462 O O . HIS B 1 144 ? -7.113 13.984 12.164 1 95 144 HIS B O 1
ATOM 3468 N N . LEU B 1 145 ? -5.988 13.328 10.328 1 97.62 145 LEU B N 1
ATOM 3469 C CA . LEU B 1 145 ? -7.148 13.172 9.461 1 97.62 145 LEU B CA 1
ATOM 3470 C C . LEU B 1 145 ? -7.098 11.844 8.719 1 97.62 145 LEU B C 1
ATOM 3472 O O . LEU B 1 145 ? -6.02 11.297 8.484 1 97.62 145 LEU B O 1
ATOM 3476 N N . GLY B 1 146 ? -8.258 11.336 8.461 1 98.25 146 GLY B N 1
ATOM 3477 C CA . GLY B 1 146 ? -8.391 10.148 7.641 1 98.25 146 GLY B CA 1
ATOM 3478 C C . GLY B 1 146 ? -9.328 10.336 6.461 1 98.25 146 GLY B C 1
ATOM 3479 O O . GLY B 1 146 ? -10.32 11.055 6.559 1 98.25 146 GLY B O 1
ATOM 3480 N N . LEU B 1 147 ? -8.992 9.828 5.336 1 98 147 LEU B N 1
ATOM 3481 C CA . LEU B 1 147 ? -9.898 9.625 4.207 1 98 147 LEU B CA 1
ATOM 3482 C C . LEU B 1 147 ? -10.188 8.148 4 1 98 147 LEU B C 1
ATOM 3484 O O . LEU B 1 147 ? -9.281 7.363 3.7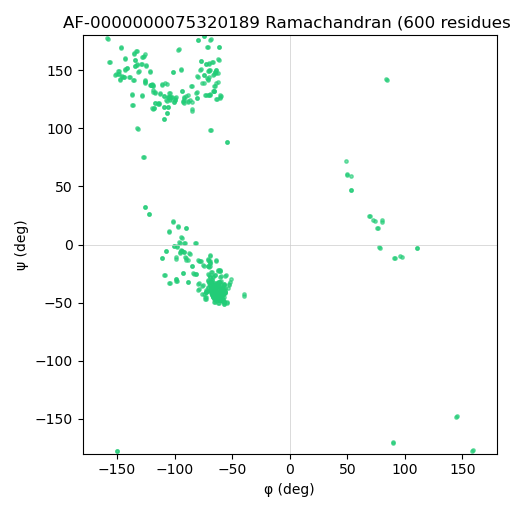17 1 98 147 LEU B O 1
ATOM 3488 N N . VAL B 1 148 ? -11.414 7.809 4.125 1 96.25 148 VAL B N 1
ATOM 3489 C CA . VAL B 1 148 ? -11.688 6.379 4.223 1 96.25 148 VAL B CA 1
ATOM 3490 C C . VAL B 1 148 ? -12.938 6.035 3.408 1 96.25 148 VAL B C 1
ATOM 3492 O O . VAL B 1 148 ? -13.844 6.859 3.281 1 96.25 148 VAL B O 1
ATOM 3495 N N . PHE B 1 149 ? -12.898 4.891 2.826 1 94.94 149 PHE B N 1
ATOM 3496 C CA . PHE B 1 149 ? -14.016 4.344 2.064 1 94.94 149 PHE B CA 1
ATOM 3497 C C . PHE B 1 149 ? -14.797 3.33 2.893 1 94.94 149 PHE B C 1
ATOM 3499 O O . PHE B 1 149 ? -14.219 2.363 3.4 1 94.94 149 PHE B O 1
ATOM 3506 N N . ASN B 1 150 ? -16.031 3.541 3.031 1 92.25 150 ASN B N 1
ATOM 3507 C CA . ASN B 1 150 ? -17.031 2.686 3.668 1 92.25 150 ASN B CA 1
ATOM 3508 C C . ASN B 1 150 ? -16.562 2.221 5.047 1 92.25 150 ASN B C 1
ATOM 3510 O O . ASN B 1 150 ? -16.547 1.021 5.328 1 92.25 150 ASN B O 1
ATOM 3514 N N . PRO B 1 151 ? -16.328 3.137 5.922 1 89.12 151 PRO B N 1
ATOM 3515 C CA . PRO B 1 151 ? -15.898 2.764 7.273 1 89.12 151 PRO B CA 1
ATOM 3516 C C . PRO B 1 151 ? -17.016 2.127 8.094 1 89.12 151 PRO B C 1
ATOM 3518 O O . PRO B 1 151 ? -18.188 2.49 7.938 1 89.12 151 PRO B O 1
ATOM 3521 N N . PRO B 1 152 ? -16.562 1.113 8.883 1 83.19 152 PRO B N 1
ATOM 3522 C CA . PRO B 1 152 ? -17.547 0.675 9.867 1 83.19 152 PRO B CA 1
ATOM 3523 C C . PRO B 1 152 ? -17.938 1.78 10.844 1 83.19 152 PRO B C 1
ATOM 3525 O O . PRO B 1 152 ? -17.203 2.76 11 1 83.19 152 PRO B O 1
ATOM 3528 N N . ALA B 1 153 ? -19.062 1.542 11.398 1 83.44 153 ALA B N 1
ATOM 3529 C CA . ALA B 1 153 ? -19.453 2.479 12.445 1 83.44 153 ALA B CA 1
ATOM 3530 C C . ALA B 1 153 ? -18.469 2.422 13.617 1 83.44 153 ALA B C 1
ATOM 3532 O O . ALA B 1 153 ? -18.078 1.338 14.047 1 83.44 153 ALA B O 1
ATOM 3533 N N . ASP B 1 154 ? -17.953 3.508 13.953 1 88.06 154 ASP B N 1
ATOM 3534 C CA . ASP B 1 154 ? -17.047 3.635 15.094 1 88.06 154 ASP B CA 1
ATOM 3535 C C . ASP B 1 154 ? -17.375 4.879 15.914 1 88.06 154 ASP B C 1
ATOM 3537 O O . ASP B 1 154 ? -17.297 6 15.406 1 88.06 154 ASP B O 1
ATOM 3541 N N . PRO B 1 155 ? -17.703 4.684 17.172 1 89.31 155 PRO B N 1
ATOM 3542 C CA . PRO B 1 155 ? -18.125 5.812 18 1 89.31 155 PRO B CA 1
ATOM 3543 C C . PRO B 1 155 ? -17 6.781 18.297 1 89.31 155 PRO B C 1
ATOM 3545 O O . PRO B 1 155 ? -17.234 7.879 18.812 1 89.31 155 PRO B O 1
ATOM 3548 N N . LYS B 1 156 ? -15.867 6.441 17.984 1 93.38 156 LYS B N 1
ATOM 3549 C CA . LYS B 1 156 ? -14.719 7.281 18.312 1 93.38 156 LYS B CA 1
ATOM 3550 C C . LYS B 1 156 ? -14.344 8.172 17.125 1 93.38 156 LYS B C 1
ATOM 3552 O O . LYS B 1 156 ? -13.383 8.945 17.203 1 93.38 156 LYS B O 1
ATOM 3557 N N . ILE B 1 157 ? -15.109 8.062 16.109 1 95.19 157 ILE B N 1
ATOM 3558 C CA . ILE B 1 157 ? -14.758 8.781 14.891 1 95.19 157 ILE B CA 1
ATOM 3559 C C . ILE B 1 157 ? -15.773 9.898 14.648 1 95.19 157 ILE B C 1
ATOM 3561 O O . ILE B 1 157 ? -16.969 9.719 14.867 1 95.19 157 ILE B O 1
ATOM 3565 N N . ARG B 1 158 ? -15.273 11.094 14.242 1 95.69 158 ARG B N 1
ATOM 3566 C CA . ARG B 1 158 ? -16.078 12.188 13.719 1 95.69 158 ARG B CA 1
ATOM 3567 C C . ARG B 1 158 ? -15.953 12.297 12.203 1 95.69 158 ARG B C 1
ATOM 3569 O O . ARG B 1 158 ? -14.836 12.367 11.68 1 95.69 158 ARG B O 1
ATOM 3576 N N . SER B 1 159 ? -17.062 12.258 11.508 1 96.5 159 SER B N 1
ATOM 3577 C CA . SER B 1 159 ? -17.078 12.453 10.062 1 96.5 159 SER B CA 1
ATOM 3578 C C . SER B 1 159 ? -17.297 13.922 9.711 1 96.5 159 SER B C 1
ATOM 3580 O O . SER B 1 159 ? -18.266 14.531 10.156 1 96.5 159 SER B O 1
ATOM 3582 N N . HIS B 1 160 ? -16.422 14.484 8.898 1 96.56 160 HIS B N 1
ATOM 3583 C CA . HIS B 1 160 ? -16.484 15.891 8.547 1 96.56 160 HIS B CA 1
ATOM 3584 C C . HIS B 1 160 ? -17.156 16.094 7.195 1 96.56 160 HIS B C 1
ATOM 3586 O O . HIS B 1 160 ? -17.672 17.172 6.902 1 96.56 160 HIS B O 1
ATOM 3592 N N . ALA B 1 161 ? -17.047 15.148 6.32 1 95.62 161 ALA B N 1
ATOM 3593 C CA . ALA B 1 161 ? -17.688 15.094 5.008 1 95.62 161 ALA B CA 1
ATOM 3594 C C . ALA B 1 161 ? -17.922 13.656 4.574 1 95.62 161 ALA B C 1
ATOM 3596 O O . ALA B 1 161 ? -17.156 12.758 4.934 1 95.62 161 ALA B O 1
ATOM 3597 N N . HIS B 1 162 ? -18.984 13.453 3.885 1 95.06 162 HIS B N 1
ATOM 3598 C CA . HIS B 1 162 ? -19.266 12.133 3.334 1 95.06 162 HIS B CA 1
ATOM 3599 C C . HIS B 1 162 ? -20.031 12.234 2.021 1 95.06 162 HIS B C 1
ATOM 3601 O O . HIS B 1 162 ? -20.719 13.219 1.773 1 95.06 162 HIS B O 1
ATOM 3607 N N . GLN B 1 163 ? -19.828 11.32 1.19 1 95.69 163 GLN B N 1
ATOM 3608 C CA . GLN B 1 163 ? -20.484 11.211 -0.111 1 95.69 163 GLN B CA 1
ATOM 3609 C C . GLN B 1 163 ? -20.672 9.758 -0.518 1 95.69 163 GLN B C 1
ATOM 3611 O O . GLN B 1 163 ? -19.797 8.922 -0.277 1 95.69 163 GLN B O 1
ATOM 3616 N N . LYS B 1 164 ? -21.812 9.492 -1.144 1 94.88 164 LYS B N 1
ATOM 3617 C CA . LYS B 1 164 ? -22.031 8.148 -1.688 1 94.88 164 LYS B CA 1
ATOM 3618 C C . LYS B 1 164 ? -21.109 7.895 -2.887 1 94.88 164 LYS B C 1
ATOM 3620 O O . LYS B 1 164 ? -20.969 8.758 -3.758 1 94.88 164 LYS B O 1
ATOM 3625 N N . GLN B 1 165 ? -20.469 6.812 -2.818 1 95.06 165 GLN B N 1
ATOM 3626 C CA . GLN B 1 165 ? -19.609 6.34 -3.902 1 95.06 165 GLN B CA 1
ATOM 3627 C C . GLN B 1 165 ? -19.875 4.875 -4.223 1 95.06 165 GLN B C 1
ATOM 3629 O O . GLN B 1 165 ? -19.344 3.979 -3.57 1 95.06 165 GLN B O 1
ATOM 3634 N N . PRO B 1 166 ? -20.641 4.629 -5.277 1 95.44 166 PRO B N 1
ATOM 3635 C CA . PRO B 1 166 ? -21.047 3.25 -5.559 1 95.44 166 PRO B CA 1
ATOM 3636 C C . PRO B 1 166 ? -19.891 2.383 -6.051 1 95.44 166 PRO B C 1
ATOM 3638 O O . PRO B 1 166 ? -18.953 2.893 -6.652 1 95.44 166 PRO B O 1
ATOM 3641 N N . VAL B 1 167 ? -20.016 1.089 -5.707 1 96.81 167 VAL B N 1
ATOM 3642 C CA . VAL B 1 167 ? -19.109 0.074 -6.227 1 96.81 167 VAL B CA 1
ATOM 3643 C C . VAL B 1 167 ? -19.703 -0.565 -7.48 1 96.81 167 VAL B C 1
ATOM 3645 O O . VAL B 1 167 ? -20.891 -0.933 -7.492 1 96.81 167 VAL B O 1
ATOM 3648 N N . CYS B 1 168 ? -18.938 -0.68 -8.531 1 97.75 168 CYS B N 1
ATOM 3649 C CA . CYS B 1 168 ? -19.375 -1.246 -9.805 1 97.75 168 CYS B CA 1
ATOM 3650 C C . CYS B 1 168 ? -18.422 -2.346 -10.266 1 97.75 168 CYS B C 1
ATOM 3652 O O . CYS B 1 168 ? -17.312 -2.459 -9.766 1 97.75 168 CYS B O 1
ATOM 3654 N N . VAL B 1 169 ? -18.906 -3.131 -11.141 1 98.06 169 VAL B N 1
ATOM 3655 C CA . VAL B 1 169 ? -18.047 -4.043 -11.891 1 98.06 169 VAL B CA 1
ATOM 3656 C C . VAL B 1 169 ? -17.234 -3.262 -12.914 1 98.06 169 VAL B C 1
ATOM 3658 O O . VAL B 1 169 ? -17.766 -2.418 -13.633 1 98.06 169 VAL B O 1
ATOM 3661 N N . MET B 1 170 ? -15.961 -3.484 -12.898 1 98.31 170 MET B N 1
ATOM 3662 C CA . MET B 1 170 ? -15.062 -2.85 -13.859 1 98.31 170 MET B CA 1
ATOM 3663 C C . MET B 1 170 ? -14.531 -3.869 -14.859 1 98.31 170 MET B C 1
ATOM 3665 O O . MET B 1 170 ? -13.984 -4.902 -14.469 1 98.31 170 MET B O 1
ATOM 3669 N N . VAL B 1 171 ? -14.672 -3.57 -16.141 1 98.06 171 VAL B N 1
ATOM 3670 C CA . VAL B 1 171 ? -14.141 -4.414 -17.203 1 98.06 171 VAL B CA 1
ATOM 3671 C C . VAL B 1 171 ? -13.625 -3.543 -18.344 1 98.06 171 VAL B C 1
ATOM 3673 O O . VAL B 1 171 ? -13.922 -2.348 -18.406 1 98.06 171 VAL B O 1
ATOM 3676 N N . SER B 1 172 ? -12.766 -4.141 -19.156 1 97.5 172 SER B N 1
ATOM 3677 C CA . SER B 1 172 ? -12.383 -3.455 -20.391 1 97.5 172 SER B CA 1
ATOM 3678 C C . SER B 1 172 ? -13.57 -3.34 -21.344 1 97.5 172 SER B C 1
ATOM 3680 O O . SER B 1 172 ? -14.531 -4.098 -21.234 1 97.5 172 SER B O 1
ATOM 3682 N N . PRO B 1 173 ? -13.555 -2.377 -22.266 1 97.31 173 PRO B N 1
ATOM 3683 C CA . PRO B 1 173 ? -14.672 -2.182 -23.188 1 97.31 173 PRO B CA 1
ATOM 3684 C C . PRO B 1 173 ? -14.914 -3.393 -24.094 1 97.31 173 PRO B C 1
ATOM 3686 O O . PRO B 1 173 ? -16.031 -3.596 -24.578 1 97.31 173 PRO B O 1
ATOM 3689 N N . ASP B 1 174 ? -13.914 -4.211 -24.281 1 96 174 ASP B N 1
ATOM 3690 C CA . ASP B 1 174 ? -14.023 -5.363 -25.172 1 96 174 ASP B CA 1
ATOM 3691 C C . ASP B 1 174 ? -14.469 -6.609 -24.406 1 96 174 ASP B C 1
ATOM 3693 O O . ASP B 1 174 ? -14.703 -7.66 -25 1 96 174 ASP B O 1
ATOM 3697 N N . HIS B 1 175 ? -14.555 -6.535 -23.141 1 96.31 175 HIS B N 1
ATOM 3698 C CA . HIS B 1 175 ? -14.961 -7.672 -22.328 1 96.31 175 HIS B CA 1
ATOM 3699 C C . HIS B 1 175 ? -16.406 -8.07 -22.609 1 96.31 175 HIS B C 1
ATOM 3701 O O . HIS B 1 175 ? -17.266 -7.203 -22.797 1 96.31 175 HIS B O 1
ATOM 3707 N N . PRO B 1 176 ? -16.75 -9.273 -22.547 1 95.81 176 PRO B N 1
ATOM 3708 C CA . PRO B 1 176 ? -18.109 -9.734 -22.797 1 95.81 176 PRO B CA 1
ATOM 3709 C C . PRO B 1 176 ? -19.141 -9.078 -21.891 1 95.81 176 PRO B C 1
ATOM 3711 O O . PRO B 1 176 ? -20.25 -8.781 -22.312 1 95.81 176 PRO B O 1
ATOM 3714 N N . LEU B 1 177 ? -18.812 -8.82 -20.75 1 96.62 177 LEU B N 1
ATOM 3715 C CA . LEU B 1 177 ? -19.734 -8.242 -19.781 1 96.62 177 LEU B CA 1
ATOM 3716 C C . LEU B 1 177 ? -20.094 -6.812 -20.156 1 96.62 177 LEU B C 1
ATOM 3718 O O . LEU B 1 177 ? -21.094 -6.273 -19.688 1 96.62 177 LEU B O 1
ATOM 3722 N N . ALA B 1 178 ? -19.25 -6.191 -20.891 1 96.44 178 ALA B N 1
ATOM 3723 C CA . ALA B 1 178 ? -19.484 -4.797 -21.266 1 96.44 178 ALA B CA 1
ATOM 3724 C C . ALA B 1 178 ? -20.781 -4.652 -22.062 1 96.44 178 ALA B C 1
ATOM 3726 O O . ALA B 1 178 ? -21.359 -3.57 -22.125 1 96.44 178 ALA B O 1
ATOM 3727 N N . ARG B 1 179 ? -21.203 -5.715 -22.641 1 94.31 179 ARG B N 1
ATOM 3728 C CA . ARG B 1 179 ? -22.406 -5.703 -23.484 1 94.31 179 ARG B CA 1
ATOM 3729 C C . ARG B 1 179 ? -23.641 -6.094 -22.672 1 94.31 179 ARG B C 1
ATOM 3731 O O . ARG B 1 179 ? -24.75 -6.07 -23.188 1 94.31 179 ARG B O 1
ATOM 3738 N N . HIS B 1 180 ? -23.344 -6.453 -21.453 1 92.94 180 HIS B N 1
ATOM 3739 C CA . HIS B 1 180 ? -24.469 -6.852 -20.609 1 92.94 180 HIS B CA 1
ATOM 3740 C C . HIS B 1 180 ? -25.422 -5.688 -20.359 1 92.94 180 HIS B C 1
ATOM 3742 O O . HIS B 1 180 ? -24.984 -4.555 -20.156 1 92.94 180 HIS B O 1
ATOM 3748 N N . GLN B 1 181 ? -26.719 -6.012 -20.406 1 91.88 181 GLN B N 1
ATOM 3749 C CA . GLN B 1 181 ? -27.734 -4.996 -20.156 1 91.88 181 GLN B CA 1
ATOM 3750 C C . GLN B 1 181 ? -28.25 -5.062 -18.734 1 91.88 181 GLN B C 1
ATOM 3752 O O . GLN B 1 181 ? -28.609 -6.137 -18.234 1 91.88 181 GLN B O 1
ATOM 3757 N N . GLY B 1 182 ? -28.219 -3.938 -18.031 1 91.81 182 GLY B N 1
ATOM 3758 C CA . GLY B 1 182 ? -28.734 -3.857 -16.672 1 91.81 182 GLY B CA 1
ATOM 3759 C C . GLY B 1 182 ? -27.703 -4.176 -15.617 1 91.81 182 GLY B C 1
ATOM 3760 O O . GLY B 1 182 ? -26.516 -4.293 -15.93 1 91.81 182 GLY B O 1
ATOM 3761 N N . PRO B 1 183 ? -28.203 -4.312 -14.352 1 96.12 183 PRO B N 1
ATOM 3762 C CA . PRO B 1 183 ? -27.266 -4.594 -13.25 1 96.12 183 PRO B CA 1
ATOM 3763 C C . PRO B 1 183 ? -26.75 -6.031 -13.258 1 96.12 183 PRO B C 1
ATOM 3765 O O . PRO B 1 183 ? -27.5 -6.953 -13.602 1 96.12 183 PRO B O 1
ATOM 3768 N N . ILE B 1 184 ? -25.531 -6.199 -12.859 1 96.81 184 ILE B N 1
ATOM 3769 C CA . ILE B 1 184 ? -24.859 -7.492 -12.891 1 96.81 184 ILE B CA 1
ATOM 3770 C C . ILE B 1 184 ? -25.125 -8.242 -11.578 1 96.81 184 ILE B C 1
ATOM 3772 O O . ILE B 1 184 ? -24.938 -7.684 -10.5 1 96.81 184 ILE B O 1
ATOM 3776 N N . PRO B 1 185 ? -25.562 -9.438 -11.648 1 95.62 185 PRO B N 1
ATOM 3777 C CA . PRO B 1 185 ? -25.641 -10.25 -10.43 1 95.62 185 PRO B CA 1
ATOM 3778 C C . PRO B 1 185 ? -24.266 -10.703 -9.93 1 95.62 185 PRO B C 1
ATOM 3780 O O . PRO B 1 185 ? -23.328 -10.844 -10.727 1 95.62 185 PRO B O 1
ATOM 3783 N N . LEU B 1 186 ? -24.141 -10.992 -8.594 1 95.06 186 LEU B N 1
ATOM 3784 C CA . LEU B 1 186 ? -22.906 -11.523 -8.031 1 95.06 186 LEU B CA 1
ATOM 3785 C C . LEU B 1 186 ? -22.641 -12.93 -8.562 1 95.06 186 LEU B C 1
ATOM 3787 O O . LEU B 1 186 ? -21.484 -13.289 -8.82 1 95.06 186 LEU B O 1
ATOM 3791 N N . LYS B 1 187 ? -23.766 -13.594 -8.68 1 93.94 187 LYS B N 1
ATOM 3792 C CA . LYS B 1 187 ? -23.672 -14.969 -9.156 1 93.94 187 LYS B CA 1
ATOM 3793 C C . LYS B 1 187 ? -23.062 -15.039 -10.547 1 93.94 187 LYS B C 1
ATOM 3795 O O . LYS B 1 187 ? -23.469 -14.305 -11.453 1 93.94 187 LYS B O 1
ATOM 3800 N N . GLY B 1 188 ? -22.047 -15.805 -10.68 1 93.62 188 GLY B N 1
ATOM 3801 C CA . GLY B 1 188 ? -21.469 -16.031 -11.992 1 93.62 188 GLY B CA 1
ATOM 3802 C C . GLY B 1 188 ? -20.266 -15.141 -12.273 1 93.62 188 GLY B C 1
ATOM 3803 O O . GLY B 1 188 ? -19.547 -15.359 -13.25 1 93.62 188 GLY B O 1
ATOM 3804 N N . LEU B 1 189 ? -20.016 -14.18 -11.461 1 94.75 189 LEU B N 1
ATOM 3805 C CA . LEU B 1 189 ? -18.891 -13.273 -11.688 1 94.75 189 LEU B CA 1
ATOM 3806 C C . LEU B 1 189 ? -17.562 -14.023 -11.648 1 94.75 189 LEU B C 1
ATOM 3808 O O . LEU B 1 189 ? -16.609 -13.648 -12.328 1 94.75 189 LEU B O 1
ATOM 3812 N N . ASP B 1 190 ? -17.516 -15.078 -10.797 1 92.06 190 ASP B N 1
ATOM 3813 C CA . ASP B 1 190 ? -16.266 -15.797 -10.648 1 92.06 190 ASP B CA 1
ATOM 3814 C C . ASP B 1 190 ? -16.078 -16.812 -11.773 1 92.06 190 ASP B C 1
ATOM 3816 O O . ASP B 1 190 ? -15.125 -17.594 -11.766 1 92.06 190 ASP B O 1
ATOM 3820 N N . SER B 1 191 ? -17.047 -16.891 -12.742 1 93.38 191 SER B N 1
ATOM 3821 C CA . SER B 1 191 ? -16.812 -17.625 -13.969 1 93.38 191 SER B CA 1
ATOM 3822 C C . SER B 1 191 ? -15.82 -16.906 -14.875 1 93.38 191 SER B C 1
ATOM 3824 O O . SER B 1 191 ? -15.289 -17.5 -15.82 1 93.38 191 SER B O 1
ATOM 3826 N N . TYR B 1 192 ? -15.633 -15.609 -14.617 1 94.25 192 TYR B N 1
ATOM 3827 C CA . TYR B 1 192 ? -14.609 -14.805 -15.273 1 94.25 192 TYR B CA 1
ATOM 3828 C C . TYR B 1 192 ? -13.352 -14.711 -14.414 1 94.25 192 TYR B C 1
ATOM 3830 O O . TYR B 1 192 ? -13.344 -15.172 -13.266 1 94.25 192 TYR B O 1
ATOM 3838 N N . ARG B 1 193 ? -12.281 -14.203 -15.031 1 94.44 193 ARG B N 1
ATOM 3839 C CA . ARG B 1 193 ? -11.078 -13.922 -14.25 1 94.44 193 ARG B CA 1
ATOM 3840 C C . ARG B 1 193 ? -11.305 -12.742 -13.305 1 94.44 193 ARG B C 1
ATOM 3842 O O . ARG B 1 193 ? -11.164 -11.586 -13.703 1 94.44 193 ARG B O 1
ATOM 3849 N N . LEU B 1 194 ? -11.594 -13.117 -12.047 1 96 194 LEU B N 1
ATOM 3850 C CA . LEU B 1 194 ? -12.039 -12.141 -11.055 1 96 194 LEU B CA 1
ATOM 3851 C C . LEU B 1 194 ? -10.891 -11.742 -10.133 1 96 194 LEU B C 1
ATOM 3853 O O . LEU B 1 194 ? -10.227 -12.602 -9.547 1 96 194 LEU B O 1
ATOM 3857 N N . GLY B 1 195 ? -10.609 -10.422 -10.102 1 95.62 195 GLY B N 1
ATOM 3858 C CA . GLY B 1 195 ? -9.672 -9.867 -9.148 1 95.62 195 GLY B CA 1
ATOM 3859 C C . GLY B 1 195 ? -10.352 -9.125 -8.008 1 95.62 195 GLY B C 1
ATOM 3860 O O . GLY B 1 195 ? -11.227 -8.297 -8.234 1 95.62 195 GLY B O 1
ATOM 3861 N N . LEU B 1 196 ? -9.938 -9.477 -6.754 1 94.62 196 LEU B N 1
ATOM 3862 C CA . LEU B 1 196 ? -10.539 -8.836 -5.586 1 94.62 196 LEU B CA 1
ATOM 3863 C C . LEU B 1 196 ? -9.461 -8.414 -4.594 1 94.62 196 LEU B C 1
ATOM 3865 O O . LEU B 1 196 ? -8.344 -8.922 -4.629 1 94.62 196 LEU B O 1
ATOM 3869 N N . LEU B 1 197 ? -9.883 -7.445 -3.76 1 90.62 197 LEU B N 1
ATOM 3870 C CA . LEU B 1 197 ? -9.016 -7.059 -2.652 1 90.62 197 LEU B CA 1
ATOM 3871 C C . LEU B 1 197 ? -9.078 -8.086 -1.527 1 90.62 197 LEU B C 1
ATOM 3873 O O . LEU B 1 197 ? -10.062 -8.812 -1.401 1 90.62 197 LEU B O 1
ATOM 3877 N N . GLY B 1 198 ? -8.016 -8.055 -0.726 1 79.94 198 GLY B N 1
ATOM 3878 C CA . GLY B 1 198 ? -7.992 -8.906 0.453 1 79.94 198 GLY B CA 1
ATOM 3879 C C . GLY B 1 198 ? -8.891 -8.406 1.566 1 79.94 198 GLY B C 1
ATOM 3880 O O . GLY B 1 198 ? -9.555 -7.375 1.421 1 79.94 198 GLY B O 1
ATOM 3881 N N . VAL B 1 199 ? -9.023 -9.016 2.678 1 63.31 199 VAL B N 1
ATOM 3882 C CA . VAL B 1 199 ? -10.008 -8.883 3.744 1 63.31 199 VAL B CA 1
ATOM 3883 C C . VAL B 1 199 ? -9.805 -7.566 4.484 1 63.31 199 VAL B C 1
ATOM 3885 O O . VAL B 1 199 ? -10.727 -7.055 5.125 1 63.31 199 VAL B O 1
ATOM 3888 N N . SER B 1 200 ? -8.789 -6.812 4.387 1 63.66 200 SER B N 1
ATOM 3889 C CA . SER B 1 200 ? -8.555 -5.621 5.199 1 63.66 200 SER B CA 1
ATOM 3890 C C . SER B 1 200 ? -9.141 -4.379 4.543 1 63.66 200 SER B C 1
ATOM 3892 O O . SER B 1 200 ? -9.047 -3.277 5.09 1 63.66 200 SER B O 1
ATOM 3894 N N . TYR B 1 201 ? -9.961 -4.57 3.592 1 74.81 201 TYR B N 1
ATOM 3895 C CA . TYR B 1 201 ? -10.422 -3.4 2.85 1 74.81 201 TYR B CA 1
ATOM 3896 C C . TYR B 1 201 ? -11.938 -3.271 2.92 1 74.81 201 TYR B C 1
ATOM 3898 O O . TYR B 1 201 ? -12.648 -4.273 3.027 1 74.81 201 TYR B O 1
ATOM 3906 N N . GLY B 1 202 ? -12.461 -2.051 2.879 1 76.56 202 GLY B N 1
ATOM 3907 C CA . GLY B 1 202 ? -13.883 -1.738 2.971 1 76.56 202 GLY B CA 1
ATOM 3908 C C . GLY B 1 202 ? -14.711 -2.428 1.908 1 76.56 202 GLY B C 1
ATOM 3909 O O . GLY B 1 202 ? -15.836 -2.854 2.174 1 76.56 202 GLY B O 1
ATOM 3910 N N . ILE B 1 203 ? -14.148 -2.586 0.766 1 85.31 203 ILE B N 1
ATOM 3911 C CA . ILE B 1 203 ? -14.883 -3.201 -0.334 1 85.31 203 ILE B CA 1
ATOM 3912 C C . ILE B 1 203 ? -15.188 -4.66 -0.003 1 85.31 203 ILE B C 1
ATOM 3914 O O . ILE B 1 203 ? -16.234 -5.188 -0.387 1 85.31 203 ILE B O 1
ATOM 3918 N N . ARG B 1 204 ? -14.258 -5.258 0.689 1 82.12 204 ARG B N 1
ATOM 3919 C CA . ARG B 1 204 ? -14.469 -6.668 1.008 1 82.12 204 ARG B CA 1
ATOM 3920 C C . ARG B 1 204 ? -15.625 -6.844 1.988 1 82.12 204 ARG B C 1
ATOM 3922 O O . ARG B 1 204 ? -16.344 -7.836 1.929 1 82.12 204 ARG B O 1
ATOM 3929 N N . GLN B 1 205 ? -15.797 -5.867 2.865 1 80.31 205 GLN B N 1
ATOM 3930 C CA . GLN B 1 205 ? -16.922 -5.906 3.785 1 80.31 205 GLN B CA 1
ATOM 3931 C C . GLN B 1 205 ? -18.25 -5.84 3.033 1 80.31 205 GLN B C 1
ATOM 3933 O O . GLN B 1 205 ? -19.188 -6.57 3.355 1 80.31 205 GLN B O 1
ATOM 3938 N N . ILE B 1 206 ? -18.312 -5.023 2.1 1 90.31 206 ILE B N 1
ATOM 3939 C CA . ILE B 1 206 ? -19.5 -4.887 1.276 1 90.31 206 ILE B CA 1
ATOM 3940 C C . ILE B 1 206 ? -19.75 -6.18 0.509 1 90.31 206 ILE B C 1
ATOM 3942 O O . ILE B 1 206 ? -20.875 -6.68 0.468 1 90.31 206 ILE B O 1
ATOM 3946 N N . LEU B 1 207 ? -18.719 -6.68 -0.03 1 91.69 207 LEU B N 1
ATOM 3947 C CA . LEU B 1 207 ? -18.812 -7.906 -0.811 1 91.69 207 LEU B CA 1
ATOM 3948 C C . LEU B 1 207 ? -19.281 -9.07 0.061 1 91.69 207 LEU B C 1
ATOM 3950 O O . LEU B 1 207 ? -20.141 -9.852 -0.346 1 91.69 207 LEU B O 1
ATOM 3954 N N . THR B 1 208 ? -18.719 -9.117 1.221 1 86.62 208 THR B N 1
ATOM 3955 C CA . THR B 1 208 ? -19.094 -10.18 2.145 1 86.62 208 THR B CA 1
ATOM 3956 C C . THR B 1 208 ? -20.578 -10.094 2.498 1 86.62 208 THR B C 1
ATOM 3958 O O . THR B 1 208 ? -21.266 -11.109 2.529 1 86.62 208 THR B O 1
ATOM 3961 N N . GLN B 1 209 ? -21.016 -8.945 2.762 1 88.12 209 GLN B N 1
ATOM 3962 C CA . GLN B 1 209 ? -22.438 -8.734 3.053 1 88.12 209 GLN B CA 1
ATOM 3963 C C . GLN B 1 209 ? -23.312 -9.164 1.878 1 88.12 209 GLN B C 1
ATOM 3965 O O . GLN B 1 209 ? -24.328 -9.836 2.066 1 88.12 209 GLN B O 1
ATOM 3970 N N . ALA B 1 210 ? -22.891 -8.805 0.731 1 92.81 210 ALA B N 1
ATOM 3971 C CA . ALA B 1 210 ? -23.656 -9.156 -0.471 1 92.81 210 ALA B CA 1
ATOM 3972 C C . ALA B 1 210 ? -23.641 -10.672 -0.697 1 92.81 210 ALA B C 1
ATOM 3974 O O . ALA B 1 210 ? -24.672 -11.25 -1.082 1 92.81 210 ALA B O 1
ATOM 3975 N N . GLU B 1 211 ? -22.469 -11.289 -0.489 1 92.06 211 GLU B N 1
ATOM 3976 C CA . GLU B 1 211 ? -22.359 -12.734 -0.608 1 92.06 211 GLU B CA 1
ATOM 3977 C C . GLU B 1 211 ? -23.312 -13.445 0.34 1 92.06 211 GLU B C 1
ATOM 3979 O O . GLU B 1 211 ? -24.016 -14.383 -0.06 1 92.06 211 GLU B O 1
ATOM 3984 N N . GLN B 1 212 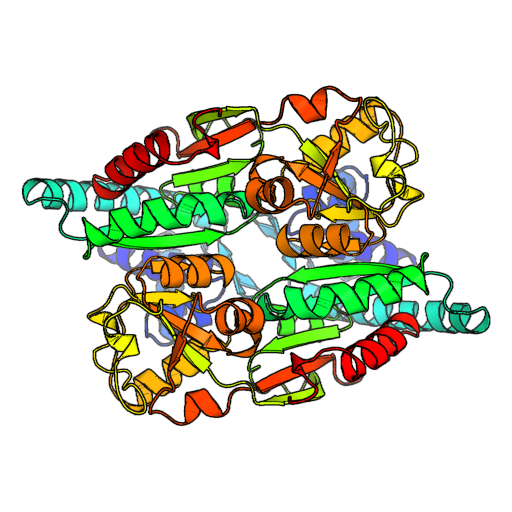? -23.359 -12.969 1.514 1 90.12 212 GLN B N 1
ATOM 3985 C CA . GLN B 1 212 ? -24.234 -13.555 2.527 1 90.12 212 GLN B CA 1
ATOM 3986 C C . GLN B 1 212 ? -25.703 -13.398 2.148 1 90.12 212 GLN B C 1
ATOM 3988 O O . GLN B 1 212 ? -26.484 -14.352 2.238 1 90.12 212 GLN B O 1
ATOM 3993 N N . GLN B 1 213 ? -26.047 -12.297 1.692 1 91.94 213 GLN B N 1
ATOM 3994 C CA . GLN B 1 213 ? -27.438 -11.984 1.348 1 91.94 213 GLN B CA 1
ATOM 3995 C C . GLN B 1 213 ? -27.891 -12.797 0.143 1 91.94 213 GLN B C 1
ATOM 3997 O O . GLN B 1 213 ? -29.062 -13.172 0.054 1 91.94 213 GLN B O 1
ATOM 4002 N N . SER B 1 214 ? -27 -13.055 -0.742 1 92.5 214 SER B N 1
ATOM 4003 C CA . SER B 1 214 ? -27.375 -13.727 -1.979 1 92.5 214 SER B CA 1
ATOM 4004 C C . SER B 1 214 ? -27.078 -15.227 -1.912 1 92.5 214 SER B C 1
ATOM 4006 O O . SER B 1 214 ? -27.453 -15.977 -2.814 1 92.5 214 SER B O 1
ATOM 4008 N N . GLY B 1 215 ? -26.328 -15.664 -0.926 1 92.5 215 GLY B N 1
ATOM 4009 C CA . GLY B 1 215 ? -25.938 -17.062 -0.809 1 92.5 215 GLY B CA 1
ATOM 4010 C C . GLY B 1 215 ? -24.875 -17.469 -1.816 1 92.5 215 GLY B C 1
ATOM 4011 O O . GLY B 1 215 ? -24.828 -18.625 -2.242 1 92.5 215 GLY B O 1
ATOM 4012 N N . VAL B 1 216 ? -24.203 -16.5 -2.32 1 92.06 216 VAL B N 1
ATOM 4013 C CA . VAL B 1 216 ? -23.156 -16.719 -3.311 1 92.06 216 VAL B CA 1
ATOM 4014 C C . VAL B 1 216 ? -21.781 -16.516 -2.668 1 92.06 216 VAL B C 1
ATOM 4016 O O . VAL B 1 216 ? -21.609 -15.625 -1.83 1 92.06 216 VAL B O 1
ATOM 4019 N N . SER B 1 217 ? -20.812 -17.406 -2.992 1 90.94 217 SER B N 1
ATOM 4020 C CA . SER B 1 217 ? -19.422 -17.219 -2.604 1 90.94 217 SER B CA 1
ATOM 4021 C C . SER B 1 217 ? -18.516 -17.125 -3.824 1 90.94 217 SER B C 1
ATOM 4023 O O . SER B 1 217 ? -18.375 -18.078 -4.582 1 90.94 217 SER B O 1
ATOM 4025 N N . LEU B 1 218 ? -17.922 -16 -3.949 1 92.12 218 LEU B N 1
ATOM 4026 C CA . LEU B 1 218 ? -17.062 -15.781 -5.102 1 92.12 218 LEU B CA 1
ATOM 4027 C C . LEU B 1 218 ? -15.648 -16.312 -4.832 1 92.12 218 LEU B C 1
ATOM 4029 O O . LEU B 1 218 ? -15.109 -16.125 -3.74 1 92.12 218 LEU B O 1
ATOM 4033 N N . VAL B 1 219 ? -15.141 -16.969 -5.797 1 89.56 219 VAL B N 1
ATOM 4034 C CA . VAL B 1 219 ? -13.758 -17.438 -5.754 1 89.56 219 VAL B CA 1
ATOM 4035 C C . VAL B 1 219 ? -12.906 -16.641 -6.742 1 89.56 219 VAL B C 1
ATOM 4037 O O . VAL B 1 219 ? -13.016 -16.828 -7.957 1 89.56 219 VAL B O 1
ATOM 4040 N N . PRO B 1 220 ? -12.07 -15.781 -6.227 1 92.62 220 PRO B N 1
ATOM 4041 C CA . PRO B 1 220 ? -11.289 -14.938 -7.137 1 92.62 220 PRO B CA 1
ATOM 4042 C C . PRO B 1 220 ? -10.117 -15.688 -7.77 1 92.62 220 PRO B C 1
ATOM 4044 O O . PRO B 1 220 ? -9.586 -16.625 -7.176 1 92.62 220 PRO B O 1
ATOM 4047 N N . THR B 1 221 ? -9.773 -15.234 -8.977 1 93.75 221 THR B N 1
ATOM 4048 C CA . THR B 1 221 ? -8.57 -15.688 -9.672 1 93.75 221 THR B CA 1
ATOM 4049 C C . THR B 1 221 ? -7.336 -14.969 -9.125 1 93.75 221 THR B C 1
ATOM 4051 O O . THR B 1 221 ? -6.246 -15.547 -9.086 1 93.75 221 THR B O 1
ATOM 4054 N N . LEU B 1 222 ? -7.504 -13.727 -8.734 1 94.75 222 LEU B N 1
ATOM 4055 C CA . LEU B 1 222 ? -6.43 -12.875 -8.234 1 94.75 222 LEU B CA 1
ATOM 4056 C C . LEU B 1 222 ? -6.887 -12.094 -7.008 1 94.75 222 LEU B C 1
ATOM 4058 O O . LEU B 1 222 ? -7.973 -11.508 -7.004 1 94.75 222 LEU B O 1
ATOM 4062 N N . THR B 1 223 ? -6.098 -12.18 -5.973 1 93.25 223 THR B N 1
ATOM 4063 C CA . THR B 1 223 ? -6.293 -11.328 -4.805 1 93.25 223 THR B CA 1
ATOM 4064 C C . THR B 1 223 ? -5.066 -10.453 -4.562 1 93.25 223 THR B C 1
ATOM 4066 O O . THR B 1 223 ? -3.932 -10.898 -4.73 1 93.25 223 THR B O 1
ATOM 4069 N N . CYS B 1 224 ? -5.309 -9.234 -4.242 1 93.56 224 CYS B N 1
ATOM 4070 C CA . CYS B 1 224 ? -4.215 -8.312 -3.955 1 93.56 224 CYS B CA 1
ATOM 4071 C C . CYS B 1 224 ? -4.645 -7.25 -2.953 1 93.56 224 CYS B C 1
ATOM 4073 O O . CYS B 1 224 ? -5.75 -7.312 -2.412 1 93.56 224 CYS B O 1
ATOM 4075 N N . ASN B 1 225 ? -3.674 -6.316 -2.668 1 91.94 225 ASN B N 1
ATOM 4076 C CA . ASN B 1 225 ? -3.973 -5.312 -1.651 1 91.94 225 ASN B CA 1
ATOM 4077 C C . ASN B 1 225 ? -3.859 -3.896 -2.211 1 91.94 225 ASN B C 1
ATOM 4079 O O . ASN B 1 225 ? -3.541 -2.959 -1.479 1 91.94 225 ASN B O 1
ATOM 4083 N N . THR B 1 226 ? -4.051 -3.76 -3.531 1 93.06 226 THR B N 1
ATOM 4084 C CA . THR B 1 226 ? -3.953 -2.441 -4.145 1 93.06 226 THR B CA 1
ATOM 4085 C C . THR B 1 226 ? -4.973 -2.291 -5.27 1 93.06 226 THR B C 1
ATOM 4087 O O . THR B 1 226 ? -5.23 -3.242 -6.008 1 93.06 226 THR B O 1
ATOM 4090 N N . PHE B 1 227 ? -5.504 -1.102 -5.414 1 93.69 227 PHE B N 1
ATOM 4091 C CA . PHE B 1 227 ? -6.406 -0.79 -6.516 1 93.69 227 PHE B CA 1
ATOM 4092 C C . PHE B 1 227 ? -5.656 -0.755 -7.84 1 93.69 227 PHE B C 1
ATOM 4094 O O . PHE B 1 227 ? -6.203 -1.133 -8.875 1 93.69 227 PHE B O 1
ATOM 4101 N N . ALA B 1 228 ? -4.453 -0.34 -7.746 1 93.31 228 ALA B N 1
ATOM 4102 C CA . ALA B 1 228 ? -3.666 -0.183 -8.961 1 93.31 228 ALA B CA 1
ATOM 4103 C C . ALA B 1 228 ? -3.557 -1.504 -9.719 1 93.31 228 ALA B C 1
ATOM 4105 O O . ALA B 1 228 ? -3.703 -1.54 -10.945 1 93.31 228 ALA B O 1
ATOM 4106 N N . MET B 1 229 ? -3.338 -2.543 -9 1 93.5 229 MET B N 1
ATOM 4107 C CA . MET B 1 229 ? -3.232 -3.861 -9.617 1 93.5 229 MET B CA 1
ATOM 4108 C C . MET B 1 229 ? -4.578 -4.301 -10.188 1 93.5 229 MET B C 1
ATOM 4110 O O . MET B 1 229 ? -4.641 -4.844 -11.297 1 93.5 229 MET B O 1
ATOM 4114 N N . LEU B 1 230 ? -5.613 -4.051 -9.5 1 95.38 230 LEU B N 1
ATOM 4115 C CA . LEU B 1 230 ? -6.945 -4.457 -9.945 1 95.38 230 LEU B CA 1
ATOM 4116 C C . LEU B 1 230 ? -7.352 -3.695 -11.195 1 95.38 230 LEU B C 1
ATOM 4118 O O . LEU B 1 230 ? -7.934 -4.273 -12.117 1 95.38 230 LEU B O 1
ATOM 4122 N N . LYS B 1 231 ? -7.059 -2.428 -11.195 1 95.5 231 LYS B N 1
ATOM 4123 C CA . LYS B 1 231 ? -7.348 -1.622 -12.375 1 95.5 231 LYS B CA 1
ATOM 4124 C C . LYS B 1 231 ? -6.664 -2.191 -13.609 1 95.5 231 LYS B C 1
ATOM 4126 O O . LYS B 1 231 ? -7.301 -2.381 -14.648 1 95.5 231 LYS B O 1
ATOM 4131 N N . ARG B 1 232 ? -5.406 -2.416 -13.477 1 93 232 ARG B N 1
ATOM 4132 C CA . ARG B 1 232 ? -4.629 -2.939 -14.594 1 93 232 ARG B CA 1
ATOM 4133 C C . ARG B 1 232 ? -5.141 -4.312 -15.023 1 93 232 ARG B C 1
ATOM 4135 O O . ARG B 1 232 ? -5.25 -4.594 -16.219 1 93 232 ARG B O 1
ATOM 4142 N N . PHE B 1 233 ? -5.422 -5.184 -14.07 1 93.31 233 PHE B N 1
ATOM 4143 C CA . PHE B 1 233 ? -5.953 -6.52 -14.328 1 93.31 233 PHE B CA 1
ATOM 4144 C C . PHE B 1 233 ? -7.246 -6.438 -15.125 1 93.31 233 PHE B C 1
ATOM 4146 O O . PHE B 1 233 ? -7.43 -7.188 -16.094 1 93.31 233 PHE B O 1
ATOM 4153 N N . ALA B 1 234 ? -8.117 -5.48 -14.781 1 96.25 234 ALA B N 1
ATOM 4154 C CA . ALA B 1 234 ? -9.391 -5.289 -15.477 1 96.25 234 ALA B CA 1
ATOM 4155 C C . ALA B 1 234 ? -9.164 -4.801 -16.906 1 96.25 234 ALA B C 1
ATOM 4157 O O . ALA B 1 234 ? -9.836 -5.254 -17.844 1 96.25 234 ALA B O 1
ATOM 4158 N N . MET B 1 235 ? -8.25 -3.93 -17.062 1 95 235 MET B N 1
ATOM 4159 C CA . MET B 1 235 ? -7.949 -3.385 -18.375 1 95 235 MET B CA 1
ATOM 4160 C C . MET B 1 235 ? -7.406 -4.469 -19.312 1 95 235 MET B C 1
ATOM 4162 O O . MET B 1 235 ? -7.527 -4.367 -20.531 1 95 235 MET B O 1
ATOM 4166 N N . GLU B 1 236 ? -6.809 -5.484 -18.688 1 92.06 236 GLU B N 1
ATOM 4167 C CA . GLU B 1 236 ? -6.184 -6.547 -19.469 1 92.06 236 GLU B CA 1
ATOM 4168 C C . GLU B 1 236 ? -7.117 -7.746 -19.625 1 92.06 236 GLU B C 1
ATOM 4170 O O . GLU B 1 236 ? -6.668 -8.859 -19.891 1 92.06 236 GLU B O 1
ATOM 4175 N N . GLY B 1 237 ? -8.383 -7.523 -19.328 1 92.56 237 GLY B N 1
ATOM 4176 C CA . GLY B 1 237 ? -9.367 -8.547 -19.641 1 92.56 237 GLY B CA 1
ATOM 4177 C C . GLY B 1 237 ? -9.945 -9.211 -18.406 1 92.56 237 GLY B C 1
ATOM 4178 O O . GLY B 1 237 ? -10.758 -10.133 -18.516 1 92.56 237 GLY B O 1
ATOM 4179 N N . GLY B 1 238 ? -9.461 -8.852 -17.219 1 95.25 238 GLY B N 1
ATOM 4180 C CA . GLY B 1 238 ? -10.055 -9.328 -15.984 1 95.25 238 GLY B CA 1
ATOM 4181 C C . GLY B 1 238 ? -11.305 -8.57 -15.594 1 95.25 238 GLY B C 1
ATOM 4182 O O . GLY B 1 238 ? -11.75 -7.672 -16.312 1 95.25 238 GLY B O 1
ATOM 4183 N N . VAL B 1 239 ? -11.922 -9.055 -14.484 1 96.69 239 VAL B N 1
ATOM 4184 C CA . VAL B 1 239 ? -13.086 -8.422 -13.867 1 96.69 239 VAL B CA 1
ATOM 4185 C C . VAL B 1 239 ? -12.758 -8.039 -12.422 1 96.69 239 VAL B C 1
ATOM 4187 O O . VAL B 1 239 ? -12.062 -8.773 -11.719 1 96.69 239 VAL B O 1
ATOM 4190 N N . THR B 1 240 ? -13.156 -6.898 -12.031 1 97.12 240 THR B N 1
ATOM 4191 C CA . THR B 1 240 ? -12.977 -6.52 -10.633 1 97.12 240 THR B CA 1
ATOM 4192 C C . THR B 1 240 ? -14.125 -5.629 -10.164 1 97.12 240 THR B C 1
ATOM 4194 O O . THR B 1 240 ? -15.031 -5.32 -10.93 1 97.12 240 THR B O 1
ATOM 4197 N N . LEU B 1 241 ? -14.211 -5.375 -8.867 1 96.81 241 LEU B N 1
ATOM 4198 C CA . LEU B 1 241 ? -15.156 -4.469 -8.227 1 96.81 241 LEU B CA 1
ATOM 4199 C C . LEU B 1 241 ? -14.438 -3.277 -7.605 1 96.81 241 LEU B C 1
ATOM 4201 O O . LEU B 1 241 ? -13.57 -3.449 -6.75 1 96.81 241 LEU B O 1
ATOM 4205 N N . LEU B 1 242 ? -14.781 -2.082 -8.031 1 96.75 242 LEU B N 1
ATOM 4206 C CA . LEU B 1 242 ? -14.172 -0.862 -7.508 1 96.75 242 LEU B CA 1
ATOM 4207 C C . LEU B 1 242 ? -15.203 0.255 -7.395 1 96.75 242 LEU B C 1
ATOM 4209 O O . LEU B 1 242 ? -16.156 0.301 -8.172 1 96.75 242 LEU B O 1
ATOM 4213 N N . PRO B 1 243 ? -14.969 1.164 -6.414 1 95.56 243 PRO B N 1
ATOM 4214 C CA . PRO B 1 243 ? -15.773 2.385 -6.457 1 95.56 243 PRO B CA 1
ATOM 4215 C C . PRO B 1 243 ? -15.484 3.242 -7.688 1 95.56 243 PRO B C 1
ATOM 4217 O O . PRO B 1 243 ? -14.336 3.328 -8.125 1 95.56 243 PRO B O 1
ATOM 4220 N N . THR B 1 244 ? -16.469 3.916 -8.141 1 94.12 244 THR B N 1
ATOM 4221 C CA . THR B 1 244 ? -16.359 4.648 -9.391 1 94.12 244 THR B CA 1
ATOM 4222 C C . THR B 1 244 ? -15.375 5.809 -9.258 1 94.12 244 THR B C 1
ATOM 4224 O O . THR B 1 244 ? -14.664 6.145 -10.203 1 94.12 244 THR B O 1
ATOM 4227 N N . PHE B 1 245 ? -15.25 6.402 -8.062 1 93.56 245 PHE B N 1
ATOM 4228 C CA . PHE B 1 245 ? -14.406 7.582 -7.891 1 93.56 245 PHE B CA 1
ATOM 4229 C C . PHE B 1 245 ? -12.93 7.219 -8.023 1 93.56 245 PHE B C 1
ATOM 4231 O O . PHE B 1 245 ? -12.078 8.102 -8.18 1 93.56 245 PHE B O 1
ATOM 4238 N N . VAL B 1 246 ? -12.609 5.898 -7.969 1 94.56 246 VAL B N 1
ATOM 4239 C CA . VAL B 1 246 ? -11.234 5.426 -8.016 1 94.56 246 VAL B CA 1
ATOM 4240 C C . VAL B 1 246 ? -10.773 5.305 -9.469 1 94.56 246 VAL B C 1
ATOM 4242 O O . VAL B 1 246 ? -9.57 5.234 -9.742 1 94.56 246 VAL B O 1
ATOM 4245 N N . VAL B 1 247 ? -11.719 5.258 -10.445 1 95.56 247 VAL B N 1
ATOM 4246 C CA . VAL B 1 247 ? -11.367 4.941 -11.828 1 95.56 247 VAL B CA 1
ATOM 4247 C C . VAL B 1 247 ? -11.883 6.043 -12.758 1 95.56 247 VAL B C 1
ATOM 4249 O O . VAL B 1 247 ? -12.258 5.773 -13.898 1 95.56 247 VAL B O 1
ATOM 4252 N N . VAL B 1 248 ? -11.922 7.242 -12.289 1 92.88 248 VAL B N 1
ATOM 4253 C CA . VAL B 1 248 ? -12.477 8.352 -13.055 1 92.88 248 VAL B CA 1
ATOM 4254 C C . VAL B 1 248 ? -11.695 8.523 -14.359 1 92.88 248 VAL B C 1
ATOM 4256 O O . VAL B 1 248 ? -12.289 8.594 -15.438 1 92.88 248 VAL B O 1
ATOM 4259 N N . ASP B 1 249 ? -10.367 8.523 -14.32 1 89.88 249 ASP B N 1
ATOM 4260 C CA . ASP B 1 249 ? -9.531 8.719 -15.5 1 89.88 249 ASP B CA 1
ATOM 4261 C C . ASP B 1 249 ? -9.734 7.59 -16.5 1 89.88 249 ASP B C 1
ATOM 4263 O O . ASP B 1 249 ? -9.82 7.832 -17.719 1 89.88 249 ASP B O 1
ATOM 4267 N N . GLU B 1 250 ? -9.797 6.402 -15.992 1 94.81 250 GLU B N 1
ATOM 4268 C CA . GLU B 1 250 ? -9.953 5.234 -16.859 1 94.81 250 GLU B CA 1
ATOM 4269 C C . GLU B 1 250 ? -11.328 5.211 -17.516 1 94.81 250 GLU B C 1
ATOM 4271 O O . GLU B 1 250 ? -11.469 4.773 -18.656 1 94.81 250 GLU B O 1
ATOM 4276 N N . LEU B 1 251 ? -12.359 5.719 -16.844 1 96.12 251 LEU B N 1
ATOM 4277 C CA . LEU B 1 251 ? -13.703 5.801 -17.406 1 96.12 251 LEU B CA 1
ATOM 4278 C C . LEU B 1 251 ? -13.781 6.887 -18.469 1 96.12 251 LEU B C 1
ATOM 4280 O O . LEU B 1 251 ? -14.336 6.664 -19.547 1 96.12 251 LEU B O 1
ATOM 4284 N N . GLU B 1 252 ? -13.164 7.957 -18.219 1 94.56 252 GLU B N 1
ATOM 4285 C CA . GLU B 1 252 ? -13.188 9.086 -19.141 1 94.56 252 GLU B CA 1
ATOM 4286 C C . GLU B 1 252 ? -12.414 8.773 -20.422 1 94.56 252 GLU B C 1
ATOM 4288 O O . GLU B 1 252 ? -12.812 9.18 -21.516 1 94.56 252 GLU B O 1
ATOM 4293 N N . SER B 1 253 ? -11.359 8.016 -20.281 1 93.75 253 SER B N 1
ATOM 4294 C CA . SER B 1 253 ? -10.531 7.688 -21.422 1 93.75 253 SER B CA 1
ATOM 4295 C C . SER B 1 253 ? -11.047 6.453 -22.156 1 93.75 253 SER B C 1
ATOM 4297 O O . SER B 1 253 ? -10.508 6.059 -23.188 1 93.75 253 SER B O 1
ATOM 4299 N N . GLY B 1 254 ? -12 5.82 -21.578 1 95.69 254 GLY B N 1
ATOM 4300 C CA . GLY B 1 254 ? -12.617 4.664 -22.203 1 95.69 254 GLY B CA 1
ATOM 4301 C C . GLY B 1 254 ? -11.812 3.393 -22.047 1 95.69 254 GLY B C 1
ATOM 4302 O O . GLY B 1 254 ? -11.984 2.438 -22.797 1 95.69 254 GLY B O 1
ATOM 4303 N N . LYS B 1 255 ? -10.961 3.342 -21.109 1 95.88 255 LYS B N 1
ATOM 4304 C CA . LYS B 1 255 ? -10.141 2.158 -20.859 1 95.88 255 LYS B CA 1
ATOM 4305 C C . LYS B 1 255 ? -10.891 1.138 -20.016 1 95.88 255 LYS B C 1
ATOM 4307 O O . LYS B 1 255 ? -10.57 -0.052 -20.031 1 95.88 255 LYS B O 1
ATOM 4312 N N . LEU B 1 256 ? -11.852 1.652 -19.25 1 97.88 256 LEU B N 1
ATOM 4313 C CA . LEU B 1 256 ? -12.711 0.804 -18.422 1 97.88 256 LEU B CA 1
ATOM 4314 C C . LEU B 1 256 ? -14.172 1.192 -18.594 1 97.88 256 LEU B C 1
ATOM 4316 O O . LEU B 1 256 ? -14.484 2.334 -18.938 1 97.88 256 LEU B O 1
ATOM 4320 N N . VAL B 1 257 ? -15 0.266 -18.344 1 97.88 257 VAL B N 1
ATOM 4321 C CA . VAL B 1 257 ? -16.438 0.457 -18.266 1 97.88 257 VAL B CA 1
ATOM 4322 C C . VAL B 1 257 ? -16.938 0.031 -16.875 1 97.88 257 VAL B C 1
ATOM 4324 O O . VAL B 1 257 ? -16.484 -0.981 -16.328 1 97.88 257 VAL B O 1
ATOM 4327 N N . ALA B 1 258 ? -17.797 0.84 -16.391 1 97.88 258 ALA B N 1
ATOM 4328 C CA . ALA B 1 258 ? -18.391 0.548 -15.086 1 97.88 258 ALA B CA 1
ATOM 4329 C C . ALA B 1 258 ? -19.812 0.004 -15.242 1 97.88 258 ALA B C 1
ATOM 4331 O O . ALA B 1 258 ? -20.641 0.615 -15.914 1 97.88 258 ALA B O 1
ATOM 4332 N N . LEU B 1 259 ? -20.078 -1.129 -14.648 1 98.06 259 LEU B N 1
ATOM 4333 C CA . LEU B 1 259 ? -21.406 -1.744 -14.688 1 98.06 259 LEU B CA 1
ATOM 4334 C C . LEU B 1 259 ? -21.984 -1.872 -13.281 1 98.06 259 LEU B C 1
ATOM 4336 O O . LEU B 1 259 ? -21.344 -2.408 -12.383 1 98.06 259 LEU B O 1
ATOM 4340 N N . PRO B 1 260 ? -23.25 -1.463 -13.109 1 97.12 260 PRO B N 1
ATOM 4341 C CA . PRO B 1 260 ? -23.844 -1.545 -11.773 1 97.12 260 PRO B CA 1
ATOM 4342 C C . PRO B 1 260 ? -24.094 -2.982 -11.328 1 97.12 260 PRO B C 1
ATOM 4344 O O . PRO B 1 260 ? -24.297 -3.865 -12.172 1 97.12 260 PRO B O 1
ATOM 4347 N N . LEU B 1 261 ? -24.016 -3.18 -9.992 1 97.31 261 LEU B N 1
ATOM 4348 C CA . LEU B 1 261 ? -24.344 -4.473 -9.398 1 97.31 261 LEU B CA 1
ATOM 4349 C C . LEU B 1 261 ? -25.797 -4.5 -8.938 1 97.31 261 LEU B C 1
ATOM 4351 O O . LEU B 1 261 ? -26.344 -3.471 -8.539 1 97.31 261 LEU B O 1
ATOM 4355 N N . GLU B 1 262 ? -26.375 -5.629 -8.938 1 95.06 262 GLU B N 1
ATOM 4356 C CA . GLU B 1 262 ? -27.781 -5.801 -8.594 1 95.06 262 GLU B CA 1
ATOM 4357 C C . GLU B 1 262 ? -28.047 -5.473 -7.125 1 95.06 262 GLU B C 1
ATOM 4359 O O . GLU B 1 262 ? -29.016 -4.793 -6.797 1 95.06 262 GLU B O 1
ATOM 4364 N N . SER B 1 263 ? -27.219 -5.949 -6.281 1 94.12 263 SER B N 1
ATOM 4365 C CA . SER B 1 263 ? -27.422 -5.75 -4.852 1 94.12 263 SER B CA 1
ATOM 4366 C C . SER B 1 263 ? -27.297 -4.277 -4.473 1 94.12 263 SER B C 1
ATOM 4368 O O . SER B 1 263 ? -26.297 -3.633 -4.785 1 94.12 263 SER B O 1
ATOM 4370 N N . PRO B 1 264 ? -28.172 -3.752 -3.738 1 92.75 264 PRO B N 1
ATOM 4371 C CA . PRO B 1 264 ? -28.172 -2.33 -3.389 1 92.75 264 PRO B CA 1
ATOM 4372 C C . PRO B 1 264 ? -27.031 -1.952 -2.449 1 92.75 264 PRO B C 1
ATOM 4374 O O . PRO B 1 264 ? -26.688 -0.773 -2.338 1 92.75 264 PRO B O 1
ATOM 4377 N N . VAL B 1 265 ? -26.469 -2.936 -1.781 1 93.56 265 VAL B N 1
ATOM 4378 C CA . VAL B 1 265 ? -25.406 -2.652 -0.82 1 93.56 265 VAL B CA 1
ATOM 4379 C C . VAL B 1 265 ? -24.234 -1.975 -1.527 1 93.56 265 VAL B C 1
ATOM 4381 O O . VAL B 1 265 ? -23.5 -1.187 -0.919 1 93.56 265 VAL B O 1
ATOM 4384 N N . PHE B 1 266 ? -24.109 -2.273 -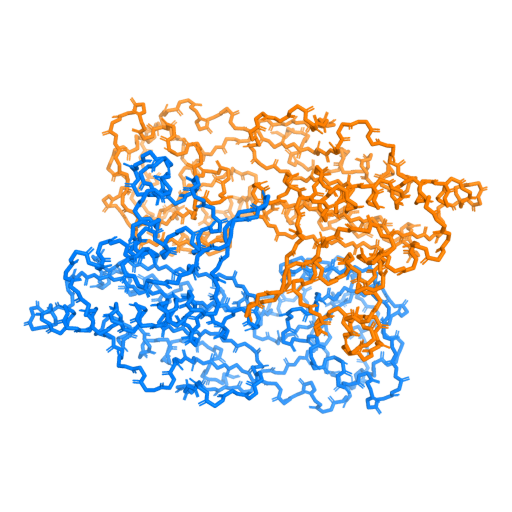2.822 1 95.31 266 PHE B N 1
ATOM 4385 C CA . PHE B 1 266 ? -22.984 -1.743 -3.584 1 95.31 266 PHE B CA 1
ATOM 4386 C C . PHE B 1 266 ? -23.219 -0.283 -3.951 1 95.31 266 PHE B C 1
ATOM 4388 O O . PHE B 1 266 ? -22.281 0.419 -4.352 1 95.31 266 PHE B O 1
ATOM 4395 N N . SER B 1 267 ? -24.422 0.219 -3.822 1 94.69 267 SER B N 1
ATOM 4396 C CA . SER B 1 267 ? -24.734 1.598 -4.184 1 94.69 267 SER B CA 1
ATOM 4397 C C . SER B 1 267 ? -24.797 2.49 -2.947 1 94.69 267 SER B C 1
ATOM 4399 O O . SER B 1 267 ? -24.938 3.711 -3.062 1 94.69 267 SER B O 1
ATOM 4401 N N . GLU B 1 268 ? -24.594 1.928 -1.791 1 93 268 GLU B N 1
ATOM 4402 C CA . GLU B 1 268 ? -24.812 2.676 -0.556 1 93 268 GLU B CA 1
ATOM 4403 C C . GLU B 1 268 ? -23.484 3.027 0.115 1 93 268 GLU B C 1
ATOM 4405 O O . GLU B 1 268 ? -23.469 3.768 1.101 1 93 268 GLU B O 1
ATOM 4410 N N . SER B 1 269 ? -22.422 2.52 -0.455 1 93.69 269 SER B N 1
ATOM 4411 C CA . SER B 1 269 ? -21.109 2.775 0.135 1 93.69 269 SER B CA 1
ATOM 4412 C C . SER B 1 269 ? -20.766 4.258 0.093 1 93.69 269 SER B C 1
ATOM 4414 O O . SER B 1 269 ? -21.203 4.977 -0.81 1 93.69 269 SER B O 1
ATOM 4416 N N . GLN B 1 270 ? -19.953 4.688 1.112 1 94.56 270 GLN B N 1
ATOM 4417 C CA . GLN B 1 270 ? -19.641 6.105 1.242 1 94.56 270 GLN B CA 1
ATOM 4418 C C . GLN B 1 270 ? -18.141 6.316 1.496 1 94.56 270 GLN B C 1
ATOM 4420 O O . GLN B 1 270 ? -17.469 5.438 2.029 1 94.56 270 GLN B O 1
ATOM 4425 N N . VAL B 1 271 ? -17.719 7.469 1.093 1 96.38 271 VAL B N 1
ATOM 4426 C CA . VAL B 1 271 ? -16.422 7.957 1.506 1 96.38 271 VAL B CA 1
ATOM 4427 C C . VAL B 1 271 ? -16.578 8.984 2.625 1 96.38 271 VAL B C 1
ATOM 4429 O O . VAL B 1 271 ? -17.594 9.68 2.695 1 96.38 271 VAL B O 1
ATOM 4432 N N . HIS B 1 272 ? -15.555 9.016 3.518 1 97 272 HIS B N 1
ATOM 4433 C CA . HIS B 1 272 ? -15.578 9.938 4.645 1 97 272 HIS B CA 1
ATOM 4434 C C . HIS B 1 272 ? -14.219 10.609 4.832 1 97 272 HIS B C 1
ATOM 4436 O O . HIS B 1 272 ? -13.18 9.984 4.629 1 97 272 HIS B O 1
ATOM 4442 N N . ILE B 1 273 ? -14.266 11.883 5.176 1 98.12 273 ILE B N 1
ATOM 4443 C CA . ILE B 1 273 ? -13.148 12.508 5.867 1 98.12 273 ILE B CA 1
ATOM 4444 C C . ILE B 1 273 ? -13.359 12.414 7.379 1 98.12 273 ILE B C 1
ATOM 4446 O O . ILE B 1 273 ? -14.391 12.859 7.895 1 98.12 273 ILE B O 1
ATOM 4450 N N . ILE B 1 274 ? -12.375 11.828 8.078 1 98.06 274 ILE B N 1
ATOM 4451 C CA . ILE B 1 274 ? -12.664 11.562 9.477 1 98.06 274 ILE B CA 1
ATOM 4452 C C . ILE B 1 274 ? -11.539 12.117 10.352 1 98.06 274 ILE B C 1
ATOM 4454 O O . ILE B 1 274 ? -10.414 12.297 9.891 1 98.06 274 ILE B O 1
ATOM 4458 N N . SER B 1 275 ? -11.82 12.414 11.57 1 96.94 275 SER B N 1
ATOM 4459 C CA . SER B 1 275 ? -10.914 12.648 12.688 1 96.94 275 SER B CA 1
ATOM 4460 C C . SER B 1 275 ? -11.391 11.93 13.945 1 96.94 275 SER B C 1
ATOM 4462 O O . SER B 1 275 ? -12.492 11.375 13.969 1 96.94 275 SER B O 1
ATOM 4464 N N . ARG B 1 276 ? -10.484 11.828 14.883 1 93.88 276 ARG B N 1
ATOM 4465 C CA . ARG B 1 276 ? -10.922 11.25 16.141 1 93.88 276 ARG B CA 1
ATOM 4466 C C . ARG B 1 276 ? -11.945 12.148 16.828 1 93.88 276 ARG B C 1
ATOM 4468 O O . ARG B 1 276 ? -11.781 13.367 16.875 1 93.88 276 ARG B O 1
ATOM 4475 N N . LEU B 1 277 ? -13 11.531 17.359 1 91.62 277 LEU B N 1
ATOM 4476 C CA . LEU B 1 277 ? -13.977 12.297 18.125 1 91.62 277 LEU B CA 1
ATOM 4477 C C . LEU B 1 277 ? -13.32 12.961 19.344 1 91.62 277 LEU B C 1
ATOM 4479 O O . LEU B 1 277 ? -12.578 12.312 20.078 1 91.62 277 LEU B O 1
ATOM 4483 N N . GLY B 1 278 ? -13.555 14.266 19.469 1 87.12 278 GLY B N 1
ATOM 4484 C CA . GLY B 1 278 ? -13.039 14.992 20.609 1 87.12 278 GLY B CA 1
ATOM 4485 C C . GLY B 1 278 ? -11.664 15.586 20.359 1 87.12 278 GLY B C 1
ATOM 4486 O O . GLY B 1 278 ? -11.172 16.391 21.172 1 87.12 278 GLY B O 1
ATOM 4487 N N . ARG B 1 279 ? -11.055 15.203 19.312 1 84.81 279 ARG B N 1
ATOM 4488 C CA . ARG B 1 279 ? -9.734 15.75 19.016 1 84.81 279 ARG B CA 1
ATOM 4489 C C . ARG B 1 279 ? -9.828 17.203 18.594 1 84.81 279 ARG B C 1
ATOM 4491 O O . ARG B 1 279 ? -10.648 17.562 17.75 1 84.81 279 ARG B O 1
ATOM 4498 N N . GLN B 1 280 ? -9.039 18 19.25 1 82.06 280 GLN B N 1
ATOM 4499 C CA . GLN B 1 280 ? -8.859 19.359 18.75 1 82.06 280 GLN B CA 1
ATOM 4500 C C . GLN B 1 280 ? -7.777 19.406 17.672 1 82.06 280 GLN B C 1
ATOM 4502 O O . GLN B 1 280 ? -6.602 19.172 17.953 1 82.06 280 GLN B O 1
ATOM 4507 N N . LEU B 1 281 ? -8.188 19.766 16.484 1 87.19 281 LEU B N 1
ATOM 4508 C CA . LEU B 1 281 ? -7.25 19.797 15.367 1 87.19 281 LEU B CA 1
ATOM 4509 C C . LEU B 1 281 ? -6.344 21.016 15.461 1 87.19 281 LEU B C 1
ATOM 4511 O O . LEU B 1 281 ? -6.793 22.109 15.852 1 87.19 281 LEU B O 1
ATOM 4515 N N . SER B 1 282 ? -5.09 20.781 15.156 1 82.19 282 SER B N 1
ATOM 4516 C CA . SER B 1 282 ? -4.18 21.922 15.016 1 82.19 282 SER B CA 1
ATOM 4517 C C . SER B 1 282 ? -4.629 22.859 13.898 1 82.19 282 SER B C 1
ATOM 4519 O O . SER B 1 282 ? -5.504 22.5 13.102 1 82.19 282 SER B O 1
ATOM 4521 N N . VAL B 1 283 ? -4.027 24.016 13.789 1 83.44 283 VAL B N 1
ATOM 4522 C CA . VAL B 1 283 ? -4.348 24.984 12.75 1 83.44 283 VAL B CA 1
ATOM 4523 C C . VAL B 1 283 ? -4.066 24.391 11.375 1 83.44 283 VAL B C 1
ATOM 4525 O O . VAL B 1 283 ? -4.891 24.5 10.461 1 83.44 283 VAL B O 1
ATOM 4528 N N . GLY B 1 284 ? -2.895 23.703 11.25 1 89.06 284 GLY B N 1
ATOM 4529 C CA . GLY B 1 284 ? -2.529 23.078 9.984 1 89.06 284 GLY B CA 1
ATOM 4530 C C . GLY B 1 284 ? -3.512 22.016 9.547 1 89.06 284 GLY B C 1
ATOM 4531 O O . GLY B 1 284 ? -3.951 22 8.391 1 89.06 284 GLY B O 1
ATOM 4532 N N . SER B 1 285 ? -3.91 21.188 10.492 1 92.56 285 SER B N 1
ATOM 4533 C CA . SER B 1 285 ? -4.852 20.109 10.195 1 92.56 285 SER B CA 1
ATOM 4534 C C . SER B 1 285 ? -6.23 20.672 9.859 1 92.56 285 SER B C 1
ATOM 4536 O O . SER B 1 285 ? -6.91 20.156 8.961 1 92.56 285 SER B O 1
ATOM 4538 N N . SER B 1 286 ? -6.617 21.719 10.57 1 92.19 286 SER B N 1
ATOM 4539 C CA . SER B 1 286 ? -7.918 22.344 10.32 1 92.19 286 SER B CA 1
ATOM 4540 C C . SER B 1 286 ? -7.961 23.016 8.953 1 92.19 286 SER B C 1
ATOM 4542 O O . SER B 1 286 ? -8.953 22.906 8.234 1 92.19 286 SER B O 1
ATOM 4544 N N . ARG B 1 287 ? -6.918 23.656 8.648 1 92.38 287 ARG B N 1
ATOM 4545 C CA . ARG B 1 287 ? -6.852 24.312 7.344 1 92.38 287 ARG B CA 1
ATOM 4546 C C . ARG B 1 287 ? -6.863 23.281 6.219 1 92.38 287 ARG B C 1
ATOM 4548 O O . ARG B 1 287 ? -7.551 23.469 5.211 1 92.38 287 ARG B O 1
ATOM 4555 N N . LEU B 1 288 ? -6.098 22.234 6.383 1 95.56 288 LEU B N 1
ATOM 4556 C CA . LEU B 1 288 ? -6.09 21.172 5.367 1 95.56 288 LEU B CA 1
ATOM 4557 C C . LEU B 1 288 ? -7.465 20.531 5.234 1 95.56 288 LEU B C 1
ATOM 4559 O O . LEU B 1 288 ? -7.934 20.297 4.121 1 95.56 288 LEU B O 1
ATOM 4563 N N . LEU B 1 289 ? -8.078 20.281 6.363 1 96.81 289 LEU B N 1
ATOM 4564 C CA . LEU B 1 289 ? -9.43 19.719 6.355 1 96.81 289 LEU B CA 1
ATOM 4565 C C . LEU B 1 289 ? -10.367 20.594 5.516 1 96.81 289 LEU B C 1
ATOM 4567 O O . LEU B 1 289 ? -11.094 20.078 4.66 1 96.81 289 LEU B O 1
ATOM 4571 N N . GLY B 1 290 ? -10.352 21.875 5.785 1 95.75 290 GLY B N 1
ATOM 4572 C CA . GLY B 1 290 ? -11.18 22.781 5.008 1 95.75 290 GLY B CA 1
ATOM 4573 C C . GLY B 1 290 ? -10.891 22.719 3.518 1 95.75 290 GLY B C 1
ATOM 4574 O O . GLY B 1 290 ? -11.82 22.703 2.703 1 95.75 290 GLY B O 1
ATOM 4575 N N . GLN B 1 291 ? -9.688 22.641 3.15 1 95.19 291 GLN B N 1
ATOM 4576 C CA . GLN B 1 291 ? -9.281 22.562 1.751 1 95.19 291 GLN B CA 1
ATOM 4577 C C . GLN B 1 291 ? -9.758 21.266 1.11 1 95.19 291 GLN B C 1
ATOM 4579 O O . GLN B 1 291 ? -10.25 21.266 -0.022 1 95.19 291 GLN B O 1
ATOM 4584 N N . LEU B 1 292 ? -9.578 20.141 1.823 1 96.56 292 LEU B N 1
ATOM 4585 C CA . LEU B 1 292 ? -9.992 18.844 1.293 1 96.56 292 LEU B CA 1
ATOM 4586 C C . LEU B 1 292 ? -11.5 18.812 1.068 1 96.56 292 LEU B C 1
ATOM 4588 O O . LEU B 1 292 ? -11.969 18.328 0.031 1 96.56 292 LEU B O 1
ATOM 4592 N N . GLN B 1 293 ? -12.219 19.344 1.994 1 95.62 293 GLN B N 1
ATOM 4593 C CA . GLN B 1 293 ? -13.672 19.391 1.882 1 95.62 293 GLN B CA 1
ATOM 4594 C C . GLN B 1 293 ? -14.109 20.188 0.653 1 95.62 293 GLN B C 1
ATOM 4596 O O . GLN B 1 293 ? -15.086 19.828 -0.01 1 95.62 293 GLN B O 1
ATOM 4601 N N . GLN B 1 294 ? -13.398 21.125 0.299 1 93.12 294 GLN B N 1
ATOM 4602 C CA . GLN B 1 294 ? -13.773 22.031 -0.778 1 93.12 294 GLN B CA 1
ATOM 4603 C C . GLN B 1 294 ? -13.297 21.516 -2.129 1 93.12 294 GLN B C 1
ATOM 4605 O O . GLN B 1 294 ? -13.977 21.672 -3.143 1 93.12 294 GLN B O 1
ATOM 4610 N N . GLU B 1 295 ? -12.203 20.844 -2.125 1 93.62 295 GLU B N 1
ATOM 4611 C CA . GLU B 1 295 ? -11.516 20.656 -3.4 1 93.62 295 GLU B CA 1
ATOM 4612 C C . GLU B 1 295 ? -11.625 19.203 -3.881 1 93.62 295 GLU B C 1
ATOM 4614 O O . GLU B 1 295 ? -11.477 18.938 -5.074 1 93.62 295 GLU B O 1
ATOM 4619 N N . MET B 1 296 ? -11.781 18.297 -3.004 1 94.12 296 MET B N 1
ATOM 4620 C CA . MET B 1 296 ? -11.734 16.906 -3.445 1 94.12 296 MET B CA 1
ATOM 4621 C C . MET B 1 296 ? -13.062 16.484 -4.055 1 94.12 296 MET B C 1
ATOM 4623 O O . MET B 1 296 ? -14.094 16.5 -3.375 1 94.12 296 MET B O 1
ATOM 4627 N N . THR B 1 297 ? -13 15.992 -5.219 1 88.94 297 THR B N 1
ATOM 4628 C CA . THR B 1 297 ? -14.188 15.641 -5.988 1 88.94 297 THR B CA 1
ATOM 4629 C C . THR B 1 297 ? -14.875 14.414 -5.391 1 88.94 297 THR B C 1
ATOM 4631 O O . THR B 1 297 ? -16.094 14.242 -5.539 1 88.94 297 THR B O 1
ATOM 4634 N N . ALA B 1 298 ? -14.141 13.648 -4.746 1 91.62 298 ALA B N 1
ATOM 4635 C CA . ALA B 1 298 ? -14.711 12.445 -4.133 1 91.62 298 ALA B CA 1
ATOM 4636 C C . ALA B 1 298 ? -15.789 12.812 -3.119 1 91.62 298 ALA B C 1
ATOM 4638 O O . ALA B 1 298 ? -16.688 12.008 -2.836 1 91.62 298 ALA B O 1
ATOM 4639 N N . PHE B 1 299 ? -15.719 14.039 -2.605 1 93.25 299 PHE B N 1
ATOM 4640 C CA . PHE B 1 299 ? -16.609 14.43 -1.524 1 93.25 299 PHE B CA 1
ATOM 4641 C C . PHE B 1 299 ? -17.625 15.461 -2.006 1 93.25 299 PHE B C 1
ATOM 4643 O O . PHE B 1 299 ? -18.531 15.844 -1.263 1 93.25 299 PHE B O 1
ATOM 4650 N N . ASN B 1 300 ? -17.5 16.031 -3.145 1 83.69 300 ASN B N 1
ATOM 4651 C CA . ASN B 1 300 ? -18.391 17.094 -3.619 1 83.69 300 ASN B CA 1
ATOM 4652 C C . ASN B 1 300 ? -19.422 16.547 -4.613 1 83.69 300 ASN B C 1
ATOM 4654 O O . ASN B 1 300 ? -20.344 17.266 -5.016 1 83.69 300 ASN B O 1
ATOM 4658 N N . GLY B 1 301 ? -19.781 15.344 -4.754 1 65 301 GLY B N 1
ATOM 4659 C CA . GLY B 1 301 ? -20.828 14.797 -5.602 1 65 301 GLY B CA 1
ATOM 4660 C C . GLY B 1 301 ? -20.766 15.289 -7.035 1 65 301 GLY B C 1
ATOM 4661 O O . GLY B 1 301 ? -20.906 16.484 -7.293 1 65 301 GLY B O 1
ATOM 4662 N N . ARG B 1 302 ? -19.969 15.047 -7.984 1 47.44 302 ARG B N 1
ATOM 4663 C CA . ARG B 1 302 ? -20.422 15.492 -9.297 1 47.44 302 ARG B CA 1
ATOM 4664 C C . ARG B 1 302 ? -21.562 14.617 -9.812 1 47.44 302 ARG B C 1
ATOM 4666 O O . ARG B 1 302 ? -21.594 13.414 -9.539 1 47.44 302 ARG B O 1
#